Protein AF-0000000080637489 (afdb_homodimer)

Organism: Winmispira thermophila (strain ATCC 700085 / DSM 6578 / Z-1203) (NCBI:txid869211)

Sequence (590 aa):
MSARTIDHFTREKEFFIGIDSDGCIFDTMELKHKECFCPEFVYHFSLQSVSRYARQVWEFVNLYSTTRGINRFLAVIKAIDLLSSHPEAKKRSPRLPSLTALRAWVERETKLGMNTLTQELERTHDPELELVYRWSQGVNEAIARMVQGGIPPFPYVKESLALMQEKADTLVVSQTPFEALEREWTEQGISQYVKAIAGQEVGNKARQIAAAVADHYPPSHRLMIGDAPGDLEAARANDALFFPIIPGQEEASWEELHREGLHRFFEGRFEGAYQDRLLERFERSLPSTPPWEATMSARTIDHFTREKEFFIGIDSDGCIFDTMELKHKECFCPEFVYHFSLQSVSRYARQVWEFVNLYSTTRGINRFLAVIKAIDLLSSHPEAKKRSPRLPSLTALRAWVERE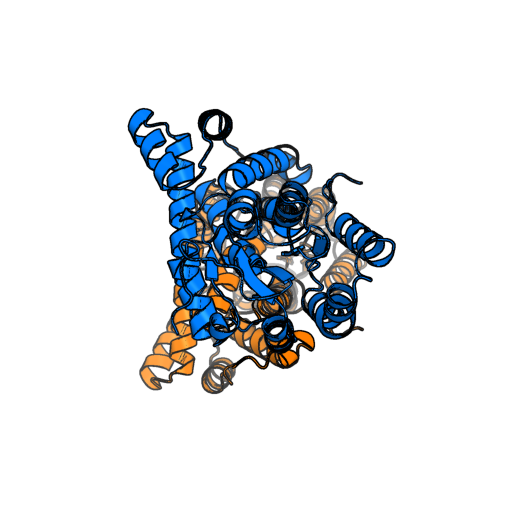TKLGMNTLTQELERTHDPELELVYRWSQGVNEAIARMVQGGIPPFPYVKESLALMQEKADTLVVSQTPFEALEREWTEQGISQYVKAIAGQEVGNKARQIAAAVADHYPPSHRLMIGDAPGDLEAARANDALFFPIIPGQEEASWEELHREGLHRFFEGRFEGAYQDRLLERFERSLPSTPPWEAT

Secondary structure (DSSP, 8-state):
-PPBPGGG----SSEEEEE--BTTTBTTHHHHIIIIIHHHHHHHTT-GGGHHHHHHHHHHHHHSSTTTT--HHHHHHHHHHHHHH-HHHHHT-------HHHHHHHHH-SS-SHHHHHHHHHHH--HHHHHHHHHHHHHHHHHHHHS-S--PBPTTHHHHHHHHHHHEEEEEE-SS-HHHHHHHHHHTT-GGG-SEEE-GGG-SHHHHHHHHHTTTS-GGGEEEEESSHHHHHHHHHTT-EEEE--TT-HHHHHHHIIIIIHHHHHTT-STTHHHHHHHHHHHHHS-SS-TTT--/-PPBPGGG----SSEEEEE--BTTTBTHHHHHIIIIIHHHHHHHTT-GGGHHHHHHHHHHHHHSSTTTT--HHHHHHHHHHHHHH-HHHHHT-------HHHHHHHHH-SS-SHHHHHHHHHHH--HHHHHHHHHHHHHHHHHHHHS-S--PBPTTHHHHHHHHHTTEEEEEE-SS-HHHHHHHHHHTT-GGG-SEEE-GGG-SHHHHHHHHHTTTS-GGGEEEEESSHHHHHHHHHTT-EEEE--TT-HHHHHHHIIIIIHHHHHTT-STTHHHHHHHHHHHHHS-SS-TTT--

Structure (mmCIF, N/CA/C/O backbone):
data_AF-0000000080637489-model_v1
#
loop_
_entity.id
_entity.type
_entity.pdbx_description
1 polymer 'Haloacid dehalogenase domain protein hydrolase'
#
loop_
_atom_site.group_PDB
_atom_site.id
_atom_site.type_symbol
_atom_site.label_atom_id
_atom_site.label_alt_id
_atom_site.label_comp_id
_atom_site.label_asym_id
_atom_site.label_entity_id
_atom_site.label_seq_id
_atom_site.pdbx_PDB_ins_code
_atom_site.Cartn_x
_atom_site.Cartn_y
_atom_site.Cartn_z
_atom_site.occupancy
_atom_site.B_iso_or_equiv
_atom_site.auth_seq_id
_atom_site.auth_comp_id
_atom_site.auth_asym_id
_atom_site.auth_atom_id
_atom_site.pdbx_PDB_model_num
ATOM 1 N N . MET A 1 1 ? -19.109 31.031 6.816 1 39.38 1 MET A N 1
ATOM 2 C CA . MET A 1 1 ? -18.141 32.062 6.445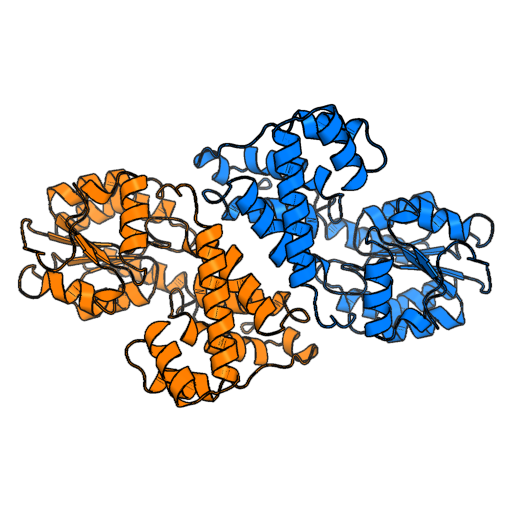 1 39.38 1 MET A CA 1
ATOM 3 C C . MET A 1 1 ? -16.875 31.422 5.875 1 39.38 1 MET A C 1
ATOM 5 O O . MET A 1 1 ? -16.391 30.406 6.391 1 39.38 1 MET A O 1
ATOM 9 N N . SER A 1 2 ? -16.594 31.641 4.605 1 47.5 2 SER A N 1
ATOM 10 C CA . SER A 1 2 ? -15.422 31.172 3.875 1 47.5 2 SER A CA 1
ATOM 11 C C . SER A 1 2 ? -14.141 31.438 4.66 1 47.5 2 SER A C 1
ATOM 13 O O . SER A 1 2 ? -14 32.5 5.293 1 47.5 2 SER A O 1
ATOM 15 N N . ALA A 1 3 ? -13.383 30.344 5.012 1 53.66 3 ALA A N 1
ATOM 16 C CA . ALA A 1 3 ? -12.109 30.562 5.691 1 53.66 3 ALA A CA 1
ATOM 17 C C . ALA A 1 3 ? -11.297 31.656 4.988 1 53.66 3 ALA A C 1
ATOM 19 O O . ALA A 1 3 ? -11.266 31.703 3.756 1 53.66 3 ALA A O 1
ATOM 20 N N . ARG A 1 4 ? -10.859 32.656 5.73 1 68.75 4 ARG A N 1
ATOM 21 C CA . ARG A 1 4 ? -10.148 33.844 5.258 1 68.75 4 ARG A CA 1
ATOM 22 C C . ARG A 1 4 ? -8.688 33.5 4.973 1 68.75 4 ARG A C 1
ATOM 24 O O . ARG A 1 4 ? -8.117 32.594 5.57 1 68.75 4 ARG A O 1
ATOM 31 N N . THR A 1 5 ? -8.164 34.031 3.859 1 75.31 5 THR A N 1
ATOM 32 C CA . THR A 1 5 ? -6.73 34 3.594 1 75.31 5 THR A CA 1
ATOM 33 C C . THR A 1 5 ? -5.973 34.75 4.688 1 75.31 5 THR A C 1
ATOM 35 O O . THR A 1 5 ? -6.578 35.438 5.504 1 75.31 5 THR A O 1
ATOM 38 N N . ILE A 1 6 ? -4.699 34.562 4.863 1 79.19 6 ILE A N 1
ATOM 39 C CA . ILE A 1 6 ? -3.863 35.031 5.965 1 79.19 6 ILE A CA 1
ATOM 40 C C . ILE A 1 6 ? -3.67 36.531 5.859 1 79.19 6 ILE A C 1
ATOM 42 O O . ILE A 1 6 ? -3.262 37.188 6.828 1 79.19 6 ILE A O 1
ATOM 46 N N . ASP A 1 7 ? -3.914 37.188 4.766 1 75.38 7 ASP A N 1
ATOM 47 C CA . ASP A 1 7 ? -3.613 38.594 4.523 1 75.38 7 ASP A CA 1
ATOM 48 C C . ASP A 1 7 ? -4.246 39.5 5.59 1 75.38 7 ASP A C 1
ATOM 50 O O . ASP A 1 7 ? -3.711 40.562 5.922 1 75.38 7 ASP A O 1
ATOM 54 N N . HIS A 1 8 ? -5.199 39.094 6.172 1 74 8 HIS A N 1
ATOM 55 C CA . HIS A 1 8 ? -5.875 39.938 7.152 1 74 8 HIS A CA 1
ATOM 56 C C . HIS A 1 8 ? -5.879 39.25 8.531 1 74 8 HIS A C 1
ATOM 58 O O . HIS A 1 8 ? -6.816 39.469 9.312 1 74 8 HIS A O 1
ATOM 64 N N . PHE A 1 9 ? -4.809 38.625 8.781 1 87.62 9 PHE A N 1
ATOM 65 C CA . PHE A 1 9 ? -4.773 37.969 10.086 1 87.62 9 PHE A CA 1
ATOM 66 C C . PHE A 1 9 ? -4.457 39 11.188 1 87.62 9 PHE A C 1
ATOM 68 O O . PHE A 1 9 ? -3.367 39.562 11.211 1 87.62 9 PHE A O 1
ATOM 75 N N . THR A 1 10 ? -5.383 39.312 11.984 1 87.56 10 THR A N 1
ATOM 76 C CA . THR A 1 10 ? -5.234 40.25 13.094 1 87.56 10 THR A CA 1
ATOM 77 C C . THR A 1 10 ? -5.523 39.562 14.422 1 87.56 10 THR A C 1
ATOM 79 O O . THR A 1 10 ? -6.441 38.75 14.523 1 87.56 10 THR A O 1
ATOM 82 N N . ARG A 1 11 ? -4.75 40 15.359 1 92.62 11 ARG A N 1
ATOM 83 C CA . ARG A 1 11 ? -4.949 39.406 16.688 1 92.62 11 ARG A CA 1
ATOM 84 C C . ARG A 1 11 ? -6.297 39.812 17.266 1 92.62 11 ARG A C 1
ATOM 86 O O . ARG A 1 11 ? -6.613 41 17.328 1 92.62 11 ARG A O 1
ATOM 93 N N . GLU A 1 12 ? -7.086 38.875 17.672 1 93.12 12 GLU A N 1
ATOM 94 C CA . GLU A 1 12 ? -8.375 39.125 18.312 1 93.12 12 GLU A CA 1
ATOM 95 C C . GLU A 1 12 ? -8.477 38.375 19.656 1 93.12 12 GLU A C 1
ATOM 97 O O . GLU A 1 12 ? -9.344 38.719 20.469 1 93.12 12 GLU A O 1
ATOM 102 N N . LYS A 1 13 ? -7.562 37.5 19.891 1 95.62 13 LYS A N 1
ATOM 103 C CA . LYS A 1 13 ? -7.59 36.688 21.094 1 95.62 13 LYS A CA 1
ATOM 104 C C . LYS A 1 13 ? -6.215 36.656 21.766 1 95.62 13 LYS A C 1
ATOM 106 O O . LYS A 1 13 ? -5.23 37.125 21.188 1 95.62 13 LYS A O 1
ATOM 111 N N . GLU A 1 14 ? -6.242 36.094 22.875 1 96.06 14 GLU A N 1
ATOM 112 C CA . GLU A 1 14 ? -5.043 36.125 23.703 1 96.06 14 GLU A CA 1
ATOM 113 C C . GLU A 1 14 ? -3.998 35.156 23.188 1 96.06 14 GLU A C 1
ATOM 115 O O . GLU A 1 14 ? -2.795 35.375 23.344 1 96.06 14 GLU A O 1
ATOM 120 N N . PHE A 1 15 ? -4.426 34.125 22.625 1 97.75 15 PHE A N 1
ATOM 121 C CA . PHE A 1 15 ? -3.525 33.031 22.25 1 97.75 15 PHE A CA 1
ATOM 122 C C . PHE A 1 15 ? -3.545 32.812 20.734 1 97.75 15 PHE A C 1
ATOM 124 O O . PHE A 1 15 ? -4.477 33.25 20.047 1 97.75 15 PHE A O 1
ATOM 131 N N . PHE A 1 16 ? -2.465 32.188 20.219 1 98.06 16 PHE A N 1
ATOM 132 C CA . PHE A 1 16 ? -2.336 31.766 18.844 1 98.06 16 PHE A CA 1
ATOM 133 C C . PHE A 1 16 ? -2.139 30.266 18.766 1 98.06 16 PHE A C 1
ATOM 135 O O . PHE A 1 16 ? -1.346 29.688 19.516 1 98.06 16 PHE A O 1
ATOM 142 N N . ILE A 1 17 ? -2.871 29.656 17.891 1 98.5 17 ILE A N 1
ATOM 143 C CA . ILE A 1 17 ? -2.654 28.234 17.641 1 98.5 17 ILE A CA 1
ATOM 144 C C . ILE A 1 17 ? -2.572 27.984 16.141 1 98.5 17 ILE A C 1
ATOM 146 O O . ILE A 1 17 ? -3.514 28.281 15.398 1 98.5 17 ILE A O 1
ATOM 150 N N . GLY A 1 18 ? -1.412 27.547 15.648 1 98.12 18 GLY A N 1
ATOM 151 C CA . GLY A 1 18 ? -1.283 26.969 14.312 1 98.12 18 GLY A CA 1
ATOM 152 C C . GLY A 1 18 ? -1.592 25.484 14.266 1 98.12 18 GLY A C 1
ATOM 153 O O . GLY A 1 18 ? -1.217 24.734 15.172 1 98.12 18 GLY A O 1
ATOM 154 N N . ILE A 1 19 ? -2.246 25.016 13.219 1 98.44 19 ILE A N 1
ATOM 155 C CA . ILE A 1 19 ? -2.635 23.609 13.125 1 98.44 19 ILE A CA 1
ATOM 156 C C . ILE A 1 19 ? -2.354 23.078 11.727 1 98.44 19 ILE A C 1
ATOM 158 O O . ILE A 1 19 ? -2.816 23.656 10.734 1 98.44 19 ILE A O 1
ATOM 162 N N . ASP A 1 20 ? -1.589 22.031 11.641 1 97.88 20 ASP A N 1
ATOM 163 C CA . ASP A 1 20 ? -1.41 21.312 10.383 1 97.88 20 ASP A CA 1
ATOM 164 C C . ASP A 1 20 ? -2.693 20.594 9.969 1 97.88 20 ASP A C 1
ATOM 166 O O . ASP A 1 20 ? -3.611 20.438 10.773 1 97.88 20 ASP A O 1
ATOM 170 N N . SER A 1 21 ? -2.789 20.25 8.664 1 95.38 21 SER A N 1
ATOM 171 C CA . SER A 1 21 ? -4.02 19.641 8.164 1 95.38 21 SER A CA 1
ATOM 172 C C . SER A 1 21 ? -3.824 18.156 7.875 1 95.38 21 SER A C 1
ATOM 174 O O . SER A 1 21 ? -4.156 17.312 8.703 1 95.38 21 SER A O 1
ATOM 176 N N . ASP A 1 22 ? -3 17.719 6.918 1 92.88 22 ASP A N 1
ATOM 177 C CA . ASP A 1 22 ? -2.799 16.344 6.469 1 92.88 22 ASP A CA 1
ATOM 178 C C . ASP A 1 22 ? -2.074 15.523 7.527 1 92.88 22 ASP A C 1
ATOM 180 O O . ASP A 1 22 ? -0.962 15.859 7.934 1 92.88 22 ASP A O 1
ATOM 184 N N . GLY A 1 23 ? -2.729 14.492 7.969 1 94.5 23 GLY A N 1
ATOM 185 C CA . GLY A 1 23 ? -2.125 13.633 8.977 1 94.5 23 GLY A CA 1
ATOM 186 C C . GLY A 1 23 ? -2.355 14.117 10.391 1 94.5 23 GLY A C 1
ATOM 187 O O . GLY A 1 23 ? -2.139 13.375 11.352 1 94.5 23 GLY A O 1
ATOM 188 N N . CYS A 1 24 ? -2.832 15.32 10.43 1 96.94 24 CYS A N 1
ATOM 189 C CA . CYS A 1 24 ? -3.068 15.961 11.719 1 96.94 24 CYS A CA 1
ATOM 190 C C . CYS A 1 24 ? -4.559 16.078 12.008 1 96.94 24 CYS A C 1
ATOM 192 O O . CYS A 1 24 ? -5.047 15.531 13 1 96.94 24 CYS A O 1
ATOM 194 N N . ILE A 1 25 ? -5.281 16.703 11.117 1 95.88 25 ILE A N 1
ATOM 195 C CA . ILE A 1 25 ? -6.73 16.844 11.242 1 95.88 25 ILE A CA 1
ATOM 196 C C . ILE A 1 25 ? -7.43 15.68 10.555 1 95.88 25 ILE A C 1
ATOM 198 O O . ILE A 1 25 ? -8.398 15.125 11.086 1 95.88 25 ILE A O 1
ATOM 202 N N . PHE A 1 26 ? -6.895 15.383 9.367 1 92.62 26 PHE A N 1
ATOM 203 C CA . PHE A 1 26 ? -7.477 14.344 8.523 1 92.62 26 PHE A CA 1
ATOM 204 C C . PHE A 1 26 ? -6.5 13.195 8.328 1 92.62 26 PHE A C 1
ATOM 206 O O . PHE A 1 26 ? -5.293 13.414 8.203 1 92.62 26 PHE A O 1
ATOM 213 N N . ASP A 1 27 ? -7.031 11.984 8.289 1 88.38 27 ASP A N 1
ATOM 214 C CA . ASP A 1 27 ? -6.188 10.836 7.988 1 88.38 27 ASP A CA 1
ATOM 215 C C . ASP A 1 27 ? -5.883 10.742 6.496 1 88.38 27 ASP A C 1
ATOM 217 O O . ASP A 1 27 ? -6.152 9.727 5.859 1 88.38 27 ASP A O 1
ATOM 221 N N . THR A 1 28 ? -5.195 11.734 5.945 1 91.94 28 THR A N 1
ATOM 222 C CA . THR A 1 28 ? -4.996 11.812 4.504 1 91.94 28 THR A CA 1
ATOM 223 C C . THR A 1 28 ? -3.545 11.508 4.145 1 91.94 28 THR A C 1
ATOM 225 O O . THR A 1 28 ? -3.238 11.195 2.99 1 91.94 28 THR A O 1
ATOM 228 N N . MET A 1 29 ? -2.654 11.578 5.16 1 93.12 29 MET A N 1
ATOM 229 C CA . MET A 1 29 ? -1.243 11.344 4.871 1 93.12 29 MET A CA 1
ATOM 230 C C . MET A 1 29 ? -1.018 9.914 4.398 1 93.12 29 MET A C 1
ATOM 232 O O . MET A 1 29 ? -0.42 9.688 3.342 1 93.12 29 MET A O 1
ATOM 236 N N . GLU A 1 30 ? -1.545 8.984 5.098 1 93.38 30 GLU A N 1
ATOM 237 C CA . GLU A 1 30 ? -1.369 7.586 4.707 1 93.38 30 GLU A CA 1
ATOM 238 C C . GLU A 1 30 ? -2.129 7.27 3.422 1 93.38 30 GLU A C 1
ATOM 240 O O . GLU A 1 30 ? -1.619 6.562 2.549 1 93.38 30 GLU A O 1
ATOM 245 N N . LEU A 1 31 ? -3.328 7.832 3.334 1 94.94 31 LEU A N 1
ATOM 246 C CA . LEU A 1 31 ? -4.117 7.625 2.125 1 94.94 31 LEU A CA 1
ATOM 247 C C . LEU A 1 31 ? -3.352 8.086 0.89 1 94.94 31 LEU A C 1
ATOM 249 O O . LEU A 1 31 ? -3.223 7.336 -0.082 1 94.94 31 LEU A O 1
ATOM 253 N N . LYS A 1 32 ? -2.848 9.266 0.938 1 95.25 32 LYS A N 1
ATOM 254 C CA . LYS A 1 32 ? -2.162 9.852 -0.21 1 95.25 32 LYS A CA 1
ATOM 255 C C . LYS A 1 32 ? -0.894 9.07 -0.547 1 95.25 32 LYS A C 1
ATOM 257 O O . LYS A 1 32 ? -0.648 8.742 -1.711 1 95.25 32 LYS A O 1
ATOM 262 N N . HIS A 1 33 ? -0.127 8.734 0.456 1 97.62 33 HIS A N 1
ATOM 263 C CA . HIS A 1 33 ? 1.173 8.133 0.185 1 97.62 33 HIS A CA 1
ATOM 264 C C . HIS A 1 33 ? 1.032 6.652 -0.162 1 97.62 33 HIS A C 1
ATOM 266 O O . HIS A 1 33 ? 1.735 6.148 -1.04 1 97.62 33 HIS A O 1
ATOM 272 N N . LYS A 1 34 ? 0.122 5.957 0.461 1 97.81 34 LYS A N 1
ATOM 273 C CA . LYS A 1 34 ? 0.006 4.52 0.232 1 97.81 34 LYS A CA 1
ATOM 274 C C . LYS A 1 34 ? -0.778 4.23 -1.044 1 97.81 34 LYS A C 1
ATOM 276 O O . LYS A 1 34 ? -0.467 3.279 -1.767 1 97.81 34 LYS A O 1
ATOM 281 N N . GLU A 1 35 ? -1.774 5.09 -1.317 1 97.81 35 GLU A N 1
ATOM 282 C CA . GLU A 1 35 ? -2.668 4.746 -2.42 1 97.81 35 GLU A CA 1
ATOM 283 C C . GLU A 1 35 ? -2.34 5.562 -3.668 1 97.81 35 GLU A C 1
ATOM 285 O O . GLU A 1 35 ? -2.809 5.242 -4.766 1 97.81 35 GLU A O 1
ATOM 290 N N . CYS A 1 36 ? -1.539 6.629 -3.52 1 97.56 36 CYS A N 1
ATOM 291 C CA . CYS A 1 36 ? -1.312 7.484 -4.68 1 97.56 36 CYS A CA 1
ATOM 292 C C . CYS A 1 36 ? 0.179 7.656 -4.949 1 97.56 36 CYS A C 1
ATOM 294 O O . CYS A 1 36 ? 0.677 7.234 -5.992 1 97.56 36 CYS A O 1
ATOM 296 N N . PHE A 1 37 ? 0.938 8.125 -3.977 1 98.31 37 PHE A N 1
ATOM 297 C CA . PHE A 1 37 ? 2.348 8.43 -4.184 1 98.31 37 PHE A CA 1
ATOM 298 C C . PHE A 1 37 ? 3.139 7.168 -4.5 1 98.31 37 PHE A C 1
ATOM 300 O O . PHE A 1 37 ? 3.891 7.129 -5.477 1 98.31 37 PHE A O 1
ATOM 307 N N . CYS A 1 38 ? 2.936 6.16 -3.734 1 98.38 38 CYS A N 1
ATOM 308 C CA . CYS A 1 38 ? 3.77 4.969 -3.842 1 98.38 38 CYS A CA 1
ATOM 309 C C . CYS A 1 38 ? 3.5 4.23 -5.145 1 98.38 38 CYS A C 1
ATOM 311 O O . CYS A 1 38 ? 4.43 3.902 -5.883 1 98.38 38 CYS A O 1
ATOM 313 N N . PRO A 1 39 ? 2.193 4 -5.496 1 98.44 39 PRO A N 1
ATOM 314 C CA . PRO A 1 39 ? 1.962 3.363 -6.793 1 98.44 39 PRO A CA 1
ATOM 315 C C . PRO A 1 39 ? 2.566 4.152 -7.953 1 98.44 39 PRO A C 1
ATOM 317 O O . PRO A 1 39 ? 3.143 3.564 -8.875 1 98.44 39 PRO A O 1
ATOM 320 N N . GLU A 1 40 ? 2.465 5.449 -7.918 1 98.56 40 GLU A N 1
ATOM 321 C CA . GLU A 1 40 ? 3.031 6.27 -8.984 1 98.56 40 GLU A CA 1
ATOM 322 C C . GLU A 1 40 ? 4.559 6.211 -8.977 1 98.56 40 GLU A C 1
ATOM 324 O O . GLU A 1 40 ? 5.191 6.273 -10.031 1 98.56 40 GLU A O 1
ATOM 329 N N . PHE A 1 41 ? 5.184 6.129 -7.77 1 98.62 41 PHE A N 1
ATOM 330 C CA . PHE A 1 41 ? 6.629 5.977 -7.633 1 98.62 41 PHE A CA 1
ATOM 331 C C . PHE A 1 41 ? 7.098 4.68 -8.281 1 98.62 41 PHE A C 1
ATOM 333 O O . PHE A 1 41 ? 8.023 4.684 -9.094 1 98.62 41 PHE A O 1
ATOM 340 N N . VAL A 1 42 ? 6.391 3.6 -8.023 1 97.25 42 VAL A N 1
ATOM 341 C CA . VAL A 1 42 ? 6.73 2.291 -8.57 1 97.25 42 VAL A CA 1
ATOM 342 C C . VAL A 1 42 ? 6.574 2.311 -10.086 1 97.25 42 VAL A C 1
ATOM 344 O O . VAL A 1 42 ? 7.461 1.854 -10.812 1 97.25 42 VAL A O 1
ATOM 347 N N . TYR A 1 43 ? 5.512 2.889 -10.57 1 96.88 43 TYR A N 1
ATOM 348 C CA . TYR A 1 43 ? 5.207 2.887 -12 1 96.88 43 TYR A CA 1
ATOM 349 C C . TYR A 1 43 ? 6.207 3.74 -12.773 1 96.88 43 TYR A C 1
ATOM 351 O O . TYR A 1 43 ? 6.891 3.246 -13.672 1 96.88 43 TYR A O 1
ATOM 359 N N . HIS A 1 44 ? 6.363 4.961 -12.391 1 97.19 44 HIS A N 1
ATOM 360 C CA . HIS A 1 44 ? 7.105 5.914 -13.203 1 97.19 44 HIS A CA 1
ATOM 361 C C . HIS A 1 44 ? 8.602 5.645 -13.141 1 97.19 44 HIS A C 1
ATOM 363 O O . HIS A 1 44 ? 9.328 5.887 -14.117 1 97.19 44 HIS A O 1
ATOM 369 N N . PHE A 1 45 ? 9.109 5.129 -12.047 1 96.81 45 PHE A N 1
ATOM 370 C CA . PHE A 1 45 ? 10.547 4.887 -11.914 1 96.81 45 PHE A CA 1
ATOM 371 C C . PHE A 1 45 ? 10.883 3.439 -12.25 1 96.81 45 PHE A C 1
ATOM 373 O O . PHE A 1 45 ? 12 2.984 -11.992 1 96.81 45 PHE A O 1
ATOM 380 N N . SER A 1 46 ? 9.875 2.701 -12.781 1 93.81 46 SER A N 1
ATOM 381 C CA . SER A 1 46 ? 10.039 1.33 -13.25 1 93.81 46 SER A CA 1
ATOM 382 C C . SER A 1 46 ? 10.609 0.435 -12.156 1 93.81 46 SER A C 1
ATOM 384 O O . SER A 1 46 ? 11.609 -0.26 -12.375 1 93.81 46 SER A O 1
ATOM 386 N N . LEU A 1 47 ? 9.938 0.466 -11.008 1 95.31 47 LEU A N 1
ATOM 387 C CA . LEU A 1 47 ? 10.461 -0.247 -9.844 1 95.31 47 LEU A CA 1
ATOM 388 C C . LEU A 1 47 ? 9.664 -1.522 -9.586 1 95.31 47 LEU A C 1
ATOM 390 O O . LEU A 1 47 ? 9.641 -2.031 -8.469 1 95.31 47 LEU A O 1
ATOM 394 N N . GLN A 1 48 ? 9.008 -2.078 -10.562 1 92.75 48 GLN A N 1
ATOM 395 C CA . GLN A 1 48 ? 8.102 -3.213 -10.406 1 92.75 48 GLN A CA 1
ATOM 396 C C . GLN A 1 48 ? 8.836 -4.43 -9.852 1 92.75 48 GLN A C 1
ATOM 398 O O . GLN A 1 48 ? 8.312 -5.137 -8.992 1 92.75 48 GLN A O 1
ATOM 403 N N . SER A 1 49 ? 10.055 -4.617 -10.227 1 89.44 49 SER A N 1
ATOM 404 C CA . SER A 1 49 ? 10.812 -5.801 -9.836 1 89.44 49 SER A CA 1
ATOM 405 C C . SER A 1 49 ? 11.242 -5.727 -8.375 1 89.44 49 SER A C 1
ATOM 407 O O . SER A 1 49 ? 11.633 -6.738 -7.785 1 89.44 49 SER A O 1
ATOM 409 N N . VAL A 1 50 ? 11.141 -4.504 -7.812 1 93.25 50 VAL A N 1
ATOM 410 C CA . VAL A 1 50 ? 11.516 -4.328 -6.414 1 93.25 50 VAL A CA 1
ATOM 411 C C . VAL A 1 50 ? 10.438 -3.547 -5.676 1 93.25 50 VAL A C 1
ATOM 413 O O . VAL A 1 50 ? 10.734 -2.768 -4.766 1 93.25 50 VAL A O 1
ATOM 416 N N . SER A 1 51 ? 9.203 -3.676 -6.133 1 94.69 51 SER A N 1
ATOM 417 C CA . SER A 1 51 ? 8.102 -2.861 -5.641 1 94.69 51 SER A CA 1
ATOM 418 C C . SER A 1 51 ? 7.938 -3.004 -4.129 1 94.69 51 SER A C 1
ATOM 420 O O . SER A 1 51 ? 7.609 -2.035 -3.443 1 94.69 51 SER A O 1
ATOM 422 N N . ARG A 1 52 ? 8.195 -4.191 -3.615 1 93.62 52 ARG A N 1
ATOM 423 C CA . ARG A 1 52 ? 8.094 -4.434 -2.18 1 93.62 52 ARG A CA 1
ATOM 424 C C . ARG A 1 52 ? 9.023 -3.516 -1.398 1 93.62 52 ARG A C 1
ATOM 426 O O . ARG A 1 52 ? 8.609 -2.885 -0.423 1 93.62 52 ARG A O 1
ATOM 433 N N . TYR A 1 53 ? 10.203 -3.426 -1.845 1 95.88 53 TYR A N 1
ATOM 434 C CA . TYR A 1 53 ? 11.211 -2.635 -1.157 1 95.88 53 TYR A CA 1
ATOM 435 C C . TYR A 1 53 ? 11.039 -1.15 -1.455 1 95.88 53 TYR A C 1
ATOM 437 O O . TYR A 1 53 ? 11.305 -0.305 -0.596 1 95.88 53 TYR A O 1
ATOM 445 N N . ALA A 1 54 ? 10.602 -0.872 -2.711 1 97.81 54 ALA A N 1
ATOM 446 C CA . ALA A 1 54 ? 10.289 0.51 -3.064 1 97.81 54 ALA A CA 1
ATOM 447 C C . ALA A 1 54 ? 9.219 1.082 -2.145 1 97.81 54 ALA A C 1
ATOM 449 O O . ALA A 1 54 ? 9.32 2.225 -1.689 1 97.81 54 ALA A O 1
ATOM 450 N N . ARG A 1 55 ? 8.219 0.291 -1.858 1 97.94 55 ARG A N 1
ATOM 451 C CA . ARG A 1 55 ? 7.16 0.721 -0.947 1 97.94 55 ARG A CA 1
ATOM 452 C C . ARG A 1 55 ? 7.695 0.884 0.472 1 97.94 55 ARG A C 1
ATOM 454 O O . ARG A 1 55 ? 7.367 1.856 1.156 1 97.94 55 ARG A O 1
ATOM 461 N N . GLN A 1 56 ? 8.547 -0.025 0.896 1 97.38 56 GLN A N 1
ATOM 462 C CA . GLN A 1 56 ? 9.125 0.058 2.234 1 97.38 56 GLN A CA 1
ATOM 463 C C . GLN A 1 56 ? 9.891 1.364 2.422 1 97.38 56 GLN A C 1
ATOM 465 O O . GLN A 1 56 ? 9.695 2.064 3.418 1 97.38 56 GLN A O 1
ATOM 470 N N . VAL A 1 57 ? 10.719 1.669 1.468 1 98.31 57 VAL A N 1
ATOM 471 C CA . VAL A 1 57 ? 11.547 2.857 1.616 1 98.31 57 VAL A CA 1
ATOM 472 C C . VAL A 1 57 ? 10.688 4.113 1.498 1 98.31 57 VAL A C 1
ATOM 474 O O . VAL A 1 57 ? 10.922 5.102 2.197 1 98.31 57 VAL A O 1
ATOM 477 N N . TRP A 1 58 ? 9.672 4.062 0.569 1 98.69 58 TRP A N 1
ATOM 478 C CA . TRP A 1 58 ? 8.805 5.227 0.409 1 98.69 58 TRP A CA 1
ATOM 479 C C . TRP A 1 58 ? 8.039 5.52 1.698 1 98.69 58 TRP A C 1
ATOM 481 O O . TRP A 1 58 ? 7.977 6.672 2.139 1 98.69 58 TRP A O 1
ATOM 491 N N . GLU A 1 59 ? 7.48 4.477 2.264 1 98.19 59 GLU A N 1
ATOM 492 C CA . GLU A 1 59 ? 6.715 4.66 3.492 1 98.19 59 GLU A CA 1
ATOM 493 C C . GLU A 1 59 ? 7.609 5.109 4.641 1 98.19 59 GLU A C 1
ATOM 495 O O . GLU A 1 59 ? 7.203 5.93 5.469 1 98.19 59 GLU A O 1
ATOM 500 N N . PHE A 1 60 ? 8.797 4.59 4.688 1 98.31 60 PHE A N 1
ATOM 501 C CA . PHE A 1 60 ? 9.727 5.012 5.73 1 98.31 60 PHE A CA 1
ATOM 502 C C . PHE A 1 60 ? 10.039 6.5 5.605 1 98.31 60 PHE A C 1
ATOM 504 O O . PHE A 1 60 ? 9.93 7.246 6.578 1 98.31 60 PHE A O 1
ATOM 511 N N . VAL A 1 61 ? 10.312 6.969 4.418 1 98.31 61 VAL A N 1
ATOM 512 C CA . VAL A 1 61 ? 10.75 8.336 4.172 1 98.31 61 VAL A CA 1
ATOM 513 C C . VAL A 1 61 ? 9.594 9.305 4.422 1 98.31 61 VAL A C 1
ATOM 515 O O . VAL A 1 61 ? 9.773 10.352 5.051 1 98.31 61 VAL A O 1
ATOM 518 N N . ASN A 1 62 ? 8.406 8.914 4.047 1 97.81 62 ASN A N 1
ATOM 519 C CA . ASN A 1 62 ? 7.336 9.906 3.963 1 97.81 62 ASN A CA 1
ATOM 520 C C . ASN A 1 62 ? 6.367 9.789 5.137 1 97.81 62 ASN A C 1
ATOM 522 O O . ASN A 1 62 ? 5.605 10.719 5.414 1 97.81 62 ASN A O 1
ATOM 526 N N . LEU A 1 63 ? 6.398 8.609 5.848 1 97.25 63 LEU A N 1
ATOM 527 C CA . LEU A 1 63 ? 5.348 8.398 6.836 1 97.25 63 LEU A CA 1
ATOM 528 C C . LEU A 1 63 ? 5.945 8.086 8.203 1 97.25 63 LEU A C 1
ATOM 530 O O . LEU A 1 63 ? 5.387 8.461 9.234 1 97.25 63 LEU A O 1
ATOM 534 N N . TYR A 1 64 ? 7.141 7.434 8.258 1 97.19 64 TYR A N 1
ATOM 535 C CA . TYR A 1 64 ? 7.449 6.77 9.516 1 97.19 64 TYR A CA 1
ATOM 536 C C . TYR A 1 64 ? 8.852 7.137 10 1 97.19 64 TYR A C 1
ATOM 538 O O . TYR A 1 64 ? 9.453 6.406 10.789 1 97.19 64 TYR A O 1
ATOM 546 N N . SER A 1 65 ? 9.406 8.18 9.531 1 97.88 65 SER A N 1
ATOM 547 C CA . SER A 1 65 ? 10.734 8.602 9.945 1 97.88 65 SER A CA 1
ATOM 548 C C . SER A 1 65 ? 10.789 10.109 10.188 1 97.88 65 SER A C 1
ATOM 550 O O . SER A 1 65 ? 9.773 10.797 10.07 1 97.88 65 SER A O 1
ATOM 552 N N . THR A 1 66 ? 11.992 10.531 10.484 1 97.12 66 THR A N 1
ATOM 553 C CA . THR A 1 66 ? 12.234 11.938 10.766 1 97.12 66 THR A CA 1
ATOM 554 C C . THR A 1 66 ? 12.023 12.789 9.516 1 97.12 66 THR A C 1
ATOM 556 O O . THR A 1 66 ? 11.938 14.016 9.602 1 97.12 66 THR A O 1
ATOM 559 N N . THR A 1 67 ? 11.828 12.125 8.391 1 97 67 THR A N 1
ATOM 560 C CA . THR A 1 67 ? 11.625 12.875 7.16 1 97 67 THR A CA 1
ATOM 561 C C . THR A 1 67 ? 10.148 12.922 6.793 1 97 67 THR A C 1
ATOM 563 O O . THR A 1 67 ? 9.781 13.375 5.703 1 97 67 THR A O 1
ATOM 566 N N . ARG A 1 68 ? 9.32 12.469 7.664 1 97.06 68 ARG A N 1
ATOM 567 C CA . ARG A 1 68 ? 7.879 12.5 7.434 1 97.06 68 ARG A CA 1
ATOM 568 C C . ARG A 1 68 ? 7.434 13.891 6.984 1 97.06 68 ARG A C 1
ATOM 570 O O . ARG A 1 68 ? 7.809 14.898 7.59 1 97.06 68 ARG A O 1
ATOM 577 N N . GLY A 1 69 ? 6.664 13.945 5.902 1 93.62 69 GLY A N 1
ATOM 578 C CA . GLY A 1 69 ? 6.094 15.203 5.438 1 93.62 69 GLY A CA 1
ATOM 579 C C . GLY A 1 69 ? 7.062 16.031 4.613 1 93.62 69 GLY A C 1
ATOM 580 O O . GLY A 1 69 ? 6.754 17.156 4.234 1 93.62 69 GLY A O 1
ATOM 581 N N . ILE A 1 70 ? 8.188 15.453 4.281 1 93.94 70 ILE A N 1
ATOM 582 C CA . ILE A 1 70 ? 9.195 16.156 3.49 1 93.94 70 ILE A CA 1
ATOM 583 C C . ILE A 1 70 ? 8.641 16.453 2.094 1 93.94 70 ILE A C 1
ATOM 585 O O . ILE A 1 70 ? 7.684 15.805 1.656 1 93.94 70 ILE A O 1
ATOM 589 N N . ASN A 1 71 ? 9.211 17.438 1.5 1 92.06 71 ASN A N 1
ATOM 590 C CA . ASN A 1 71 ? 8.82 17.781 0.135 1 92.06 71 ASN A CA 1
ATOM 591 C C . ASN A 1 71 ? 8.977 16.578 -0.802 1 92.06 71 ASN A C 1
ATOM 593 O O . ASN A 1 71 ? 9.969 15.859 -0.729 1 92.06 71 ASN A O 1
ATOM 597 N N . ARG A 1 72 ? 8.062 16.391 -1.739 1 95.44 72 ARG A N 1
ATOM 598 C CA . ARG A 1 72 ? 7.992 15.18 -2.545 1 95.44 72 ARG A CA 1
ATOM 599 C C . ARG A 1 72 ? 9.25 15.008 -3.393 1 95.44 72 ARG A C 1
ATOM 601 O O . ARG A 1 72 ? 9.68 13.883 -3.652 1 95.44 72 ARG A O 1
ATOM 608 N N . PHE A 1 73 ? 9.875 16.078 -3.875 1 96.69 73 PHE A N 1
ATOM 609 C CA . PHE A 1 73 ? 11.062 15.977 -4.715 1 96.69 73 PHE A CA 1
ATOM 610 C C . PHE A 1 73 ? 12.273 15.531 -3.896 1 96.69 73 PHE A C 1
ATOM 612 O O . PHE A 1 73 ? 13.109 14.758 -4.379 1 96.69 73 PHE A O 1
ATOM 619 N N . LEU A 1 74 ? 12.328 16.031 -2.658 1 96.56 74 LEU A N 1
ATOM 620 C CA . LEU A 1 74 ? 13.359 15.555 -1.739 1 96.56 74 LEU A CA 1
ATOM 621 C C . LEU A 1 74 ? 13.086 14.102 -1.337 1 96.56 74 LEU A C 1
ATOM 623 O O . LEU A 1 74 ? 14.023 13.312 -1.195 1 96.56 74 LEU A O 1
ATOM 627 N N . ALA A 1 75 ? 11.859 13.805 -1.212 1 97.88 75 ALA A N 1
ATOM 628 C CA . ALA A 1 75 ? 11.461 12.453 -0.835 1 97.88 75 ALA A CA 1
ATOM 629 C C . ALA A 1 75 ? 11.891 11.438 -1.892 1 97.88 75 ALA A C 1
ATOM 631 O O . ALA A 1 75 ? 12.359 10.352 -1.559 1 97.88 75 ALA A O 1
ATOM 632 N N . VAL A 1 76 ? 11.742 11.781 -3.164 1 98.44 76 VAL A N 1
ATOM 633 C CA . VAL A 1 76 ? 12.117 10.883 -4.25 1 98.44 76 VAL A CA 1
ATOM 634 C C . VAL A 1 76 ? 13.617 10.602 -4.184 1 98.44 76 VAL A C 1
ATOM 636 O O . VAL A 1 76 ? 14.047 9.453 -4.336 1 98.44 76 VAL A O 1
ATOM 639 N N . ILE A 1 77 ? 14.383 11.625 -3.969 1 98.38 77 ILE A N 1
ATOM 640 C CA . ILE A 1 77 ? 15.836 11.477 -3.887 1 98.38 77 ILE A CA 1
ATOM 641 C C . ILE A 1 77 ? 16.188 10.531 -2.74 1 98.38 77 ILE A C 1
ATOM 643 O O . ILE A 1 77 ? 16.922 9.562 -2.934 1 98.38 77 ILE A O 1
ATOM 647 N N . LYS A 1 78 ? 15.602 10.805 -1.581 1 98.19 78 LYS A N 1
ATOM 648 C CA . LYS A 1 78 ? 15.906 9.992 -0.406 1 98.19 78 LYS A CA 1
ATOM 649 C C . LYS A 1 78 ? 15.453 8.547 -0.6 1 98.19 78 LYS A C 1
ATOM 651 O O . LYS A 1 78 ? 16.156 7.613 -0.196 1 98.19 78 LYS A O 1
ATOM 656 N N . ALA A 1 79 ? 14.297 8.375 -1.195 1 98.56 79 ALA A N 1
ATOM 657 C CA . ALA A 1 79 ? 13.758 7.035 -1.427 1 98.56 79 ALA A CA 1
ATOM 658 C C . ALA A 1 79 ? 14.648 6.246 -2.383 1 98.56 79 ALA A C 1
ATOM 660 O O . ALA A 1 79 ? 14.945 5.074 -2.139 1 98.56 79 ALA A O 1
ATOM 661 N N . ILE A 1 80 ? 15.086 6.895 -3.473 1 98.38 80 ILE A N 1
ATOM 662 C CA . ILE A 1 80 ? 15.953 6.234 -4.449 1 98.38 80 ILE A CA 1
ATOM 663 C C . ILE A 1 80 ? 17.281 5.875 -3.799 1 98.38 80 ILE A C 1
ATOM 665 O O . ILE A 1 80 ? 17.812 4.785 -4.02 1 98.38 80 ILE A O 1
ATOM 669 N N . ASP A 1 81 ? 17.797 6.781 -2.977 1 97.56 81 ASP A N 1
ATOM 670 C CA . ASP A 1 81 ? 19.047 6.504 -2.277 1 97.56 81 ASP A CA 1
ATOM 671 C C . ASP A 1 81 ? 18.906 5.309 -1.343 1 97.56 81 ASP A C 1
ATOM 673 O O . ASP A 1 81 ? 19.75 4.41 -1.338 1 97.56 81 ASP A O 1
ATOM 677 N N . LEU A 1 82 ? 17.891 5.289 -0.568 1 97.44 82 LEU A N 1
ATOM 678 C CA . LEU A 1 82 ? 17.656 4.199 0.375 1 97.44 82 LEU A CA 1
ATOM 679 C C . LEU A 1 82 ? 17.422 2.887 -0.359 1 97.44 82 LEU A C 1
ATOM 681 O O . LEU A 1 82 ? 17.859 1.827 0.094 1 97.44 82 LEU A O 1
ATOM 685 N N . LEU A 1 83 ? 16.688 2.967 -1.475 1 97.62 83 LEU A N 1
ATOM 686 C CA . LEU A 1 83 ? 16.422 1.767 -2.262 1 97.62 83 LEU A CA 1
ATOM 687 C C . LEU A 1 83 ? 17.719 1.188 -2.822 1 97.62 83 LEU A C 1
ATOM 689 O O . LEU A 1 83 ? 17.906 -0.031 -2.84 1 97.62 83 LEU A O 1
ATOM 693 N N . SER A 1 84 ? 18.625 2.053 -3.246 1 96.44 84 SER A N 1
ATOM 694 C CA . SER A 1 84 ? 19.891 1.627 -3.816 1 96.44 84 SER A CA 1
ATOM 695 C C . SER A 1 84 ? 20.734 0.888 -2.785 1 96.44 84 SER A C 1
ATOM 697 O O . SER A 1 84 ? 21.547 0.024 -3.139 1 96.44 84 SER A O 1
ATOM 699 N N . SER A 1 85 ? 20.547 1.207 -1.528 1 94.81 85 SER A N 1
ATOM 700 C CA . SER A 1 85 ? 21.359 0.591 -0.48 1 94.81 85 SER A CA 1
ATOM 701 C C . SER A 1 85 ? 20.578 -0.492 0.256 1 94.81 85 SER A C 1
ATOM 703 O O . SER A 1 85 ? 21.094 -1.122 1.179 1 94.81 85 SER A O 1
ATOM 705 N N . HIS A 1 86 ? 19.375 -0.685 -0.064 1 95.88 86 HIS A N 1
ATOM 706 C CA . HIS A 1 86 ? 18.547 -1.706 0.573 1 95.88 86 HIS A CA 1
ATOM 707 C C . HIS A 1 86 ? 19.094 -3.104 0.3 1 95.88 86 HIS A C 1
ATOM 709 O O . HIS A 1 86 ? 19.281 -3.486 -0.857 1 95.88 86 HIS A O 1
ATOM 715 N N . PRO A 1 87 ? 19.281 -3.893 1.299 1 92.44 87 PRO A N 1
ATOM 716 C CA . PRO A 1 87 ? 19.984 -5.16 1.115 1 92.44 87 PRO A CA 1
ATOM 717 C C . PRO A 1 87 ? 19.266 -6.113 0.166 1 92.44 87 PRO A C 1
ATOM 719 O O . PRO A 1 87 ? 19.891 -6.73 -0.694 1 92.44 87 PRO A O 1
ATOM 722 N N . GLU A 1 88 ? 17.969 -6.234 0.246 1 89.06 88 GLU A N 1
ATOM 723 C CA . GLU A 1 88 ? 17.219 -7.168 -0.585 1 89.06 88 GLU A CA 1
ATOM 724 C C . GLU A 1 88 ? 17 -6.605 -1.988 1 89.06 88 GLU A C 1
ATOM 726 O O . GLU A 1 88 ? 17.031 -7.352 -2.971 1 89.06 88 GLU A O 1
ATOM 731 N N . ALA A 1 89 ? 16.812 -5.293 -2.068 1 92.25 89 ALA A N 1
ATOM 732 C CA . ALA A 1 89 ? 16.625 -4.676 -3.379 1 92.25 89 ALA A CA 1
ATOM 733 C C . ALA A 1 89 ? 17.906 -4.773 -4.215 1 92.25 89 ALA A C 1
ATOM 735 O O . ALA A 1 89 ? 17.844 -5.012 -5.426 1 92.25 89 ALA A O 1
ATOM 736 N N . LYS A 1 90 ? 18.984 -4.648 -3.559 1 90 90 LYS A N 1
ATOM 737 C CA . LYS A 1 90 ? 20.281 -4.691 -4.242 1 90 90 LYS A CA 1
ATOM 738 C C . LYS A 1 90 ? 20.484 -6.031 -4.945 1 90 90 LYS A C 1
ATOM 740 O O . LYS A 1 90 ? 21.094 -6.094 -6.016 1 90 90 LYS A O 1
ATOM 745 N N . LYS A 1 91 ? 19.969 -7.039 -4.359 1 84.31 91 LYS A N 1
ATOM 746 C CA . LYS A 1 91 ? 20.125 -8.383 -4.914 1 84.31 91 LYS A CA 1
ATOM 747 C C . LYS A 1 91 ? 19.422 -8.5 -6.262 1 84.31 91 LYS A C 1
ATOM 749 O O . LYS A 1 91 ? 19.797 -9.336 -7.09 1 84.31 91 LYS A O 1
ATOM 754 N N . ARG A 1 92 ? 18.469 -7.645 -6.488 1 85.75 92 ARG A N 1
ATOM 755 C CA . ARG A 1 92 ? 17.703 -7.707 -7.723 1 85.75 92 ARG A CA 1
ATOM 756 C C . ARG A 1 92 ? 18.25 -6.746 -8.766 1 85.75 92 ARG A C 1
ATOM 758 O O . ARG A 1 92 ? 17.781 -6.723 -9.906 1 85.75 92 ARG A O 1
ATOM 765 N N . SER A 1 93 ? 19.203 -5.949 -8.406 1 84.94 93 SER A N 1
ATOM 766 C CA . SER A 1 93 ? 19.938 -5.043 -9.289 1 84.94 93 SER A CA 1
ATOM 767 C C . SER A 1 93 ? 18.984 -4.18 -10.109 1 84.94 93 SER A C 1
ATOM 769 O O . SER A 1 93 ? 19.094 -4.121 -11.336 1 84.94 93 SER A O 1
ATOM 771 N N . PRO A 1 94 ? 18.125 -3.477 -9.438 1 88.69 94 PRO A N 1
ATOM 772 C CA . PRO A 1 94 ? 17.25 -2.588 -10.195 1 88.69 94 PRO A CA 1
ATOM 773 C C . PRO A 1 94 ? 18 -1.45 -10.883 1 88.69 94 PRO A C 1
ATOM 775 O O . PRO A 1 94 ? 19.047 -1.024 -10.398 1 88.69 94 PRO A O 1
ATOM 778 N N . ARG A 1 95 ? 17.484 -1.041 -12.023 1 91.12 95 ARG A N 1
ATOM 779 C CA . ARG A 1 95 ? 18.031 0.156 -12.664 1 91.12 95 ARG A CA 1
ATOM 780 C C . ARG A 1 95 ? 17.438 1.419 -12.039 1 91.12 95 ARG A C 1
ATOM 782 O O . ARG A 1 95 ? 16.266 1.743 -12.258 1 91.12 95 ARG A O 1
ATOM 789 N N . LEU A 1 96 ? 18.203 2.125 -11.297 1 95.94 96 LEU A N 1
ATOM 790 C CA . LEU A 1 96 ? 17.75 3.334 -10.617 1 95.94 96 LEU A CA 1
ATOM 791 C C . LEU A 1 96 ? 18.375 4.574 -11.242 1 95.94 96 LEU A C 1
ATOM 793 O O . LEU A 1 96 ? 19.547 4.562 -11.617 1 95.94 96 LEU A O 1
ATOM 797 N N . PRO A 1 97 ? 17.656 5.629 -11.359 1 96.12 97 PRO A N 1
ATOM 798 C CA . PRO A 1 97 ? 18.234 6.867 -11.883 1 96.12 97 PRO A CA 1
ATOM 799 C C . PRO A 1 97 ? 19.156 7.547 -10.875 1 96.12 97 PRO A C 1
ATOM 801 O O . PRO A 1 97 ? 18.969 7.418 -9.664 1 96.12 97 PRO A O 1
ATOM 804 N N . SER A 1 98 ? 20.094 8.242 -11.367 1 95.44 98 SER A N 1
ATOM 805 C CA . SER A 1 98 ? 21 9.008 -10.516 1 95.44 98 SER A CA 1
ATOM 806 C C . SER A 1 98 ? 20.344 10.273 -9.992 1 95.44 98 SER A C 1
ATOM 808 O O . SER A 1 98 ? 20.719 10.797 -8.945 1 95.44 98 SER A O 1
ATOM 810 N N . LEU A 1 99 ? 19.406 10.758 -10.656 1 97.25 99 LEU A N 1
ATOM 811 C CA . LEU A 1 99 ? 18.656 11.961 -10.336 1 97.25 99 LEU A CA 1
ATOM 812 C C . LEU A 1 99 ? 19.594 13.156 -10.18 1 97.25 99 LEU A C 1
ATOM 814 O O . LEU A 1 99 ? 19.391 14.008 -9.312 1 97.25 99 LEU A O 1
ATOM 818 N N . THR A 1 100 ? 20.625 13.195 -10.992 1 97.75 100 THR A N 1
ATOM 819 C CA . THR A 1 100 ? 21.625 14.242 -10.914 1 97.75 100 THR A CA 1
ATOM 820 C C . THR A 1 100 ? 21 15.617 -11.125 1 97.75 100 THR A C 1
ATOM 822 O O . THR A 1 100 ? 21.25 16.547 -10.359 1 97.75 100 THR A O 1
ATOM 825 N N . ALA A 1 101 ? 20.188 15.758 -12.109 1 97.44 101 ALA A N 1
ATOM 826 C CA . ALA A 1 101 ? 19.547 17.031 -12.414 1 97.44 101 ALA A CA 1
ATOM 827 C C . ALA A 1 101 ? 18.578 17.438 -11.312 1 97.44 101 ALA A C 1
ATOM 829 O O . ALA A 1 101 ? 18.469 18.625 -10.977 1 97.44 101 ALA A O 1
ATOM 830 N N . LEU A 1 102 ? 17.828 16.469 -10.797 1 97.88 102 LEU A N 1
ATOM 831 C CA . LEU A 1 102 ? 16.906 16.766 -9.703 1 97.88 102 LEU A CA 1
ATOM 832 C C . LEU A 1 102 ? 17.672 17.25 -8.469 1 97.88 102 LEU A C 1
ATOM 834 O O . LEU A 1 102 ? 17.266 18.219 -7.824 1 97.88 102 LEU A O 1
ATOM 838 N N . ARG A 1 103 ? 18.781 16.609 -8.18 1 98.06 103 ARG A N 1
ATOM 839 C CA . ARG A 1 103 ? 19.609 16.984 -7.039 1 98.06 103 ARG A CA 1
ATOM 840 C C . ARG A 1 103 ? 20.125 18.406 -7.18 1 98.06 103 ARG A C 1
ATOM 842 O O . ARG A 1 103 ? 20.094 19.188 -6.219 1 98.06 103 ARG A O 1
ATOM 849 N N . ALA A 1 104 ? 20.547 18.719 -8.32 1 97.44 104 ALA A N 1
ATOM 850 C CA . ALA A 1 104 ? 21.031 20.078 -8.57 1 97.44 104 ALA A CA 1
ATOM 851 C C . ALA A 1 104 ? 19.922 21.094 -8.43 1 97.44 104 ALA A C 1
ATOM 853 O O . ALA A 1 104 ? 20.125 22.172 -7.863 1 97.44 104 ALA A O 1
ATOM 854 N N . TRP A 1 105 ? 18.75 20.734 -8.906 1 97.31 105 TRP A N 1
ATOM 855 C CA . TRP A 1 105 ? 17.609 21.641 -8.875 1 97.31 105 TRP A CA 1
ATOM 856 C C . TRP A 1 105 ? 17.172 21.906 -7.441 1 97.31 105 TRP A C 1
ATOM 858 O O . TRP A 1 105 ? 16.953 23.062 -7.055 1 97.31 105 TRP A O 1
ATOM 868 N N . VAL A 1 106 ? 17.078 20.891 -6.594 1 95.62 106 VAL A N 1
ATOM 869 C CA . VAL A 1 106 ? 16.547 21.047 -5.246 1 95.62 106 VAL A CA 1
ATOM 870 C C . VAL A 1 106 ? 17.547 21.812 -4.379 1 95.62 106 VAL A C 1
ATOM 872 O O . VAL A 1 106 ? 17.172 22.422 -3.379 1 95.62 106 VAL A O 1
ATOM 875 N N . GLU A 1 107 ? 18.812 21.781 -4.715 1 95.69 107 GLU A N 1
ATOM 876 C CA . GLU A 1 107 ? 19.844 22.516 -3.982 1 95.69 107 GLU A CA 1
ATOM 877 C C . GLU A 1 107 ? 19.734 24.016 -4.246 1 95.69 107 GLU A C 1
ATOM 879 O O . GLU A 1 107 ? 20 24.828 -3.355 1 95.69 107 GLU A O 1
ATOM 884 N N . ARG A 1 108 ? 19.312 24.359 -5.371 1 94.19 108 ARG A N 1
ATOM 885 C CA . ARG A 1 108 ? 19.312 25.766 -5.781 1 94.19 108 ARG A CA 1
ATOM 886 C C . ARG A 1 108 ? 17.938 26.391 -5.559 1 94.19 108 ARG A C 1
ATOM 888 O O . ARG A 1 108 ? 17.844 27.578 -5.246 1 94.19 108 ARG A O 1
ATOM 895 N N . GLU A 1 109 ? 16.938 25.609 -5.781 1 90.31 109 GLU A N 1
ATOM 896 C CA . GLU A 1 109 ? 15.578 26.141 -5.77 1 90.31 109 GLU A CA 1
ATOM 897 C C . GLU A 1 109 ? 15.055 26.281 -4.348 1 90.31 109 GLU A C 1
ATOM 899 O O . GLU A 1 109 ? 15.172 25.359 -3.543 1 90.31 109 GLU A O 1
ATOM 904 N N . THR A 1 110 ? 14.492 27.406 -4.023 1 83.19 110 THR A N 1
ATOM 905 C CA . THR A 1 110 ? 13.984 27.656 -2.68 1 83.19 110 THR A CA 1
ATOM 906 C C . THR A 1 110 ? 12.492 27.375 -2.602 1 83.19 110 THR A C 1
ATOM 908 O O . THR A 1 110 ? 11.938 27.219 -1.51 1 83.19 110 THR A O 1
ATOM 911 N N . LYS A 1 111 ? 11.805 27.375 -3.746 1 83.62 111 LYS A N 1
ATOM 912 C CA . LYS A 1 111 ? 10.375 27.094 -3.803 1 83.62 111 LYS A CA 1
ATOM 913 C C . LYS A 1 111 ? 10.086 25.828 -4.59 1 83.62 111 LYS A C 1
ATOM 915 O O . LYS A 1 111 ? 9.539 25.875 -5.691 1 83.62 111 LYS A O 1
ATOM 920 N N . LEU A 1 112 ? 10.305 24.734 -3.959 1 89 112 LEU A N 1
ATOM 921 C CA . LEU A 1 112 ? 10.148 23.453 -4.629 1 89 112 LEU A CA 1
ATOM 922 C C . LEU A 1 112 ? 8.68 23.156 -4.91 1 89 112 LEU A C 1
ATOM 924 O O . LEU A 1 112 ? 7.883 23.016 -3.982 1 89 112 LEU A O 1
ATOM 928 N N . GLY A 1 113 ? 8.273 23.156 -6.188 1 89.25 113 GLY A N 1
ATOM 929 C CA . GLY A 1 113 ? 6.914 22.875 -6.617 1 89.25 113 GLY A CA 1
ATOM 930 C C . GLY A 1 113 ? 6.797 22.656 -8.109 1 89.25 113 GLY A C 1
ATOM 931 O O . GLY A 1 113 ? 7.789 22.719 -8.836 1 89.25 113 GLY A O 1
ATOM 932 N N . MET A 1 114 ? 5.59 22.344 -8.562 1 91.12 114 MET A N 1
ATOM 933 C CA . MET A 1 114 ? 5.348 22.016 -9.969 1 91.12 114 MET A CA 1
ATOM 934 C C . MET A 1 114 ? 5.668 23.188 -10.867 1 91.12 114 MET A C 1
ATOM 936 O O . MET A 1 114 ? 6.18 23.016 -11.977 1 91.12 114 MET A O 1
ATOM 940 N N . ASN A 1 115 ? 5.344 24.375 -10.383 1 90.44 115 ASN A N 1
ATOM 941 C CA . ASN A 1 115 ? 5.594 25.562 -11.195 1 90.44 115 ASN A CA 1
ATOM 942 C C . ASN A 1 115 ? 7.082 25.734 -11.484 1 90.44 115 ASN A C 1
ATOM 944 O O . ASN A 1 115 ? 7.48 25.906 -12.641 1 90.44 115 ASN A O 1
ATOM 948 N N . THR A 1 116 ? 7.879 25.672 -10.43 1 93.31 116 THR A N 1
ATOM 949 C CA . THR A 1 116 ? 9.312 25.891 -10.609 1 93.31 116 THR A CA 1
ATOM 950 C C . THR A 1 116 ? 9.945 24.688 -11.312 1 93.31 116 THR A C 1
ATOM 952 O O . THR A 1 116 ? 10.922 24.844 -12.055 1 93.31 116 THR A O 1
ATOM 955 N N . LEU A 1 117 ? 9.438 23.484 -11.133 1 95.38 117 LEU A N 1
ATOM 956 C CA . LEU A 1 117 ? 9.914 22.328 -11.875 1 95.38 117 LEU A CA 1
ATOM 957 C C . LEU A 1 117 ? 9.656 22.5 -13.367 1 95.38 117 LEU A C 1
ATOM 959 O O . LEU A 1 117 ? 10.523 22.188 -14.188 1 95.38 117 LEU A O 1
ATOM 963 N N . THR A 1 118 ? 8.453 22.984 -13.688 1 96.5 118 THR A N 1
ATOM 964 C CA . THR A 1 118 ? 8.102 23.234 -15.078 1 96.5 118 THR A CA 1
ATOM 965 C C . THR A 1 118 ? 9.078 24.203 -15.727 1 96.5 118 THR A C 1
ATOM 967 O O . THR A 1 118 ? 9.547 23.984 -16.844 1 96.5 118 THR A O 1
ATOM 970 N N . GLN A 1 119 ? 9.398 25.25 -15.031 1 96.44 119 GLN A N 1
ATOM 971 C CA . GLN A 1 119 ? 10.344 26.234 -15.531 1 96.44 119 GLN A CA 1
ATOM 972 C C . GLN A 1 119 ? 11.719 25.609 -15.758 1 96.44 119 GLN A C 1
ATOM 974 O O . GLN A 1 119 ? 12.359 25.859 -16.781 1 96.44 119 GLN A O 1
ATOM 979 N N . GLU A 1 120 ? 12.133 24.859 -14.75 1 96.38 120 GLU A N 1
ATOM 980 C CA . GLU A 1 120 ? 13.43 24.203 -14.859 1 96.38 120 GLU A CA 1
ATOM 981 C C . GLU A 1 120 ? 13.461 23.234 -16.047 1 96.38 120 GLU A C 1
ATOM 983 O O . GLU A 1 120 ? 14.461 23.156 -16.766 1 96.38 120 GLU A O 1
ATOM 988 N N . LEU A 1 121 ? 12.414 22.484 -16.234 1 96.75 121 LEU A N 1
ATOM 989 C CA . LEU A 1 121 ? 12.312 21.531 -17.344 1 96.75 121 LEU A CA 1
ATOM 990 C C . LEU A 1 121 ? 12.336 22.25 -18.688 1 96.75 121 LEU A C 1
ATOM 992 O O . LEU A 1 121 ? 12.961 21.781 -19.641 1 96.75 121 LEU A O 1
ATOM 996 N N . GLU A 1 122 ? 11.633 23.375 -18.781 1 96.94 122 GLU A N 1
ATOM 997 C CA . GLU A 1 122 ? 11.625 24.172 -20 1 96.94 122 GLU A CA 1
ATOM 998 C C . GLU A 1 122 ? 13.023 24.688 -20.328 1 96.94 122 GLU A C 1
ATOM 1000 O O . GLU A 1 122 ? 13.391 24.797 -21.5 1 96.94 122 GLU A O 1
ATOM 1005 N N . ARG A 1 123 ? 13.75 24.969 -19.359 1 96.56 123 ARG A N 1
ATOM 1006 C CA . ARG A 1 123 ? 15.094 25.516 -19.516 1 96.56 123 ARG A CA 1
ATOM 1007 C C . ARG A 1 123 ? 16.094 24.438 -19.891 1 96.56 123 ARG A C 1
ATOM 1009 O O . ARG A 1 123 ? 16.938 24.625 -20.766 1 96.56 123 ARG A O 1
ATOM 1016 N N . THR A 1 124 ? 15.984 23.234 -19.297 1 96.88 124 THR A N 1
ATOM 1017 C CA . THR A 1 124 ? 17.047 22.25 -19.375 1 96.88 124 THR A CA 1
ATOM 1018 C C . THR A 1 124 ? 16.672 21.109 -20.328 1 96.88 124 THR A C 1
ATOM 1020 O O . THR A 1 124 ? 17.531 20.422 -20.859 1 96.88 124 THR A O 1
ATOM 1023 N N . HIS A 1 125 ? 15.383 20.844 -20.453 1 96.75 125 HIS A N 1
ATOM 1024 C CA . HIS A 1 125 ? 14.867 19.703 -21.188 1 96.75 125 HIS A CA 1
ATOM 1025 C C . HIS A 1 125 ? 15.523 18.391 -20.734 1 96.75 125 HIS A C 1
ATOM 1027 O O . HIS A 1 125 ? 15.859 17.547 -21.562 1 96.75 125 HIS A O 1
ATOM 1033 N N . ASP A 1 126 ? 15.844 18.297 -19.469 1 97.19 126 ASP A N 1
ATOM 1034 C CA . ASP A 1 126 ? 16.547 17.141 -18.906 1 97.19 126 ASP A CA 1
ATOM 1035 C C . ASP A 1 126 ? 15.617 15.938 -18.781 1 97.19 126 ASP A C 1
ATOM 1037 O O . ASP A 1 126 ? 14.516 16.047 -18.234 1 97.19 126 ASP A O 1
ATOM 1041 N N . PRO A 1 127 ? 16.062 14.805 -19.281 1 96.44 127 PRO A N 1
ATOM 1042 C CA . PRO A 1 127 ? 15.18 13.625 -19.25 1 96.44 127 PRO A CA 1
ATOM 1043 C C . PRO A 1 127 ? 14.836 13.172 -17.844 1 96.44 127 PRO A C 1
ATOM 1045 O O . PRO A 1 127 ? 13.75 12.648 -17.609 1 96.44 127 PRO A O 1
ATOM 1048 N N . GLU A 1 128 ? 15.68 13.281 -16.922 1 95.69 128 GLU A N 1
ATOM 1049 C CA . GLU A 1 128 ? 15.383 12.906 -15.539 1 95.69 128 GLU A CA 1
ATOM 1050 C C . GLU A 1 128 ? 14.344 13.844 -14.922 1 95.69 128 GLU A C 1
ATOM 1052 O O . GLU A 1 128 ? 13.477 13.398 -14.164 1 95.69 128 GLU A O 1
ATOM 1057 N N . LEU A 1 129 ? 14.477 15.102 -15.227 1 97.62 129 LEU A N 1
ATOM 1058 C CA . LEU A 1 129 ? 13.477 16.047 -14.742 1 97.62 129 LEU A CA 1
ATOM 1059 C C . LEU A 1 129 ? 12.117 15.781 -15.383 1 97.62 129 LEU A C 1
ATOM 1061 O O . LEU A 1 129 ? 11.078 15.969 -14.75 1 97.62 129 LEU A O 1
ATOM 1065 N N . GLU A 1 130 ? 12.164 15.414 -16.578 1 98.06 130 GLU A N 1
ATOM 1066 C CA . GLU A 1 130 ? 10.922 15.039 -17.25 1 98.06 130 GLU A CA 1
ATOM 1067 C C . GLU A 1 130 ? 10.266 13.852 -16.562 1 98.06 130 GLU A C 1
ATOM 1069 O O . GLU A 1 130 ? 9.039 13.828 -16.391 1 98.06 130 GLU A O 1
ATOM 1074 N N . LEU A 1 131 ? 11.094 12.852 -16.234 1 97.88 131 LEU A N 1
ATOM 1075 C CA . LEU A 1 131 ? 10.602 11.695 -15.492 1 97.88 131 LEU A CA 1
ATOM 1076 C C . LEU A 1 131 ? 9.938 12.141 -14.195 1 97.88 131 LEU A C 1
ATOM 1078 O O . LEU A 1 131 ? 8.828 11.703 -13.875 1 97.88 131 LEU A O 1
ATOM 1082 N N . VAL A 1 132 ? 10.562 13.016 -13.477 1 98.12 132 VAL A N 1
ATOM 1083 C CA . VAL A 1 132 ? 10.062 13.5 -12.195 1 98.12 132 VAL A CA 1
ATOM 1084 C C . VAL A 1 132 ? 8.781 14.297 -12.414 1 98.12 132 VAL A C 1
ATOM 1086 O O . VAL A 1 132 ? 7.844 14.211 -11.617 1 98.12 132 VAL A O 1
ATOM 1089 N N . TYR A 1 133 ? 8.758 15.047 -13.438 1 97.88 133 TYR A N 1
ATOM 1090 C CA . TYR A 1 133 ? 7.574 15.82 -13.781 1 97.88 133 TYR A CA 1
ATOM 1091 C C . TYR A 1 133 ? 6.383 14.914 -14.055 1 97.88 133 TYR A C 1
ATOM 1093 O O . TYR A 1 133 ? 5.285 15.141 -13.531 1 97.88 133 TYR A O 1
ATOM 1101 N N . ARG A 1 134 ? 6.586 13.906 -14.852 1 98.19 134 ARG A N 1
ATOM 1102 C CA . ARG A 1 134 ? 5.52 12.969 -15.18 1 98.19 134 ARG A CA 1
ATOM 1103 C C . ARG A 1 134 ? 5.027 12.234 -13.938 1 98.19 134 ARG A C 1
ATOM 1105 O O . ARG A 1 134 ? 3.824 12.039 -13.758 1 98.19 134 ARG A O 1
ATOM 1112 N N . TRP A 1 135 ? 5.969 11.836 -13.148 1 98.31 135 TRP A N 1
ATOM 1113 C CA . TRP A 1 135 ? 5.613 11.203 -11.883 1 98.31 135 TRP A 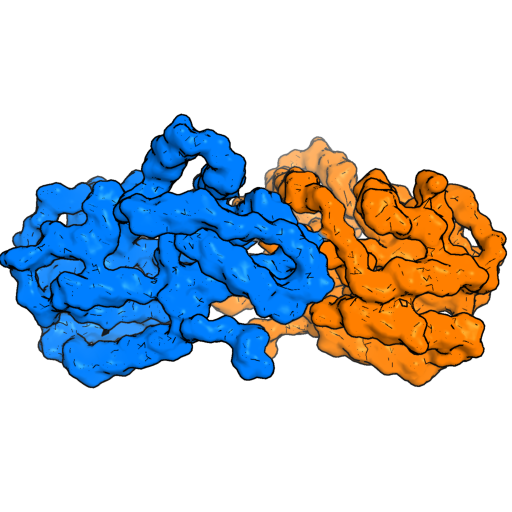CA 1
ATOM 1114 C C . TRP A 1 135 ? 4.766 12.133 -11.031 1 98.31 135 TRP A C 1
ATOM 1116 O O . TRP A 1 135 ? 3.717 11.734 -10.516 1 98.31 135 TRP A O 1
ATOM 1126 N N . SER A 1 136 ? 5.219 13.344 -10.859 1 97.44 136 SER A N 1
ATOM 1127 C CA . SER A 1 136 ? 4.527 14.32 -10.023 1 97.44 136 SER A CA 1
ATOM 1128 C C . SER A 1 136 ? 3.129 14.617 -10.555 1 97.44 136 SER A C 1
ATOM 1130 O O . SER A 1 136 ? 2.178 14.75 -9.781 1 97.44 136 SER A O 1
ATOM 1132 N N . GLN A 1 137 ? 3.012 14.719 -11.82 1 96.94 137 GLN A N 1
ATOM 1133 C CA . GLN A 1 137 ? 1.703 14.898 -12.438 1 96.94 137 GLN A CA 1
ATOM 1134 C C . GLN A 1 137 ? 0.8 13.695 -12.172 1 96.94 137 GLN A C 1
ATOM 1136 O O . GLN A 1 137 ? -0.386 13.859 -11.875 1 96.94 137 GLN A O 1
ATOM 1141 N N . GLY A 1 138 ? 1.376 12.539 -12.344 1 97.56 138 GLY A N 1
ATOM 1142 C CA . GLY A 1 138 ? 0.63 11.328 -12.031 1 97.56 138 GLY A CA 1
ATOM 1143 C C . GLY A 1 138 ? 0.136 11.289 -10.594 1 97.56 138 GLY A C 1
ATOM 1144 O O . GLY A 1 138 ? -1 10.883 -10.336 1 97.56 138 GLY A O 1
ATOM 1145 N N . VAL A 1 139 ? 0.961 11.734 -9.711 1 97.19 139 VAL A N 1
ATOM 1146 C CA . VAL A 1 139 ? 0.594 11.797 -8.305 1 97.19 139 VAL A CA 1
ATOM 1147 C C . VAL A 1 139 ? -0.578 12.758 -8.117 1 97.19 139 VAL A C 1
ATOM 1149 O O . VAL A 1 139 ? -1.549 12.438 -7.426 1 97.19 139 VAL A O 1
ATOM 1152 N N . ASN A 1 140 ? -0.516 13.953 -8.711 1 93.5 140 ASN A N 1
ATOM 1153 C CA . ASN A 1 140 ? -1.6 14.922 -8.609 1 93.5 140 ASN A CA 1
ATOM 1154 C C . ASN A 1 140 ? -2.918 14.344 -9.109 1 93.5 140 ASN A C 1
ATOM 1156 O O . ASN A 1 140 ? -3.965 14.547 -8.492 1 93.5 140 ASN A O 1
ATOM 1160 N N . GLU A 1 141 ? -2.857 13.656 -10.18 1 95.56 141 GLU A N 1
ATOM 1161 C CA . GLU A 1 141 ? -4.055 13.047 -10.75 1 95.56 141 GLU A CA 1
ATOM 1162 C C . GLU A 1 141 ? -4.609 11.961 -9.836 1 95.56 141 GLU A C 1
ATOM 1164 O O . GLU A 1 141 ? -5.824 11.867 -9.633 1 95.56 141 GLU A O 1
ATOM 1169 N N . ALA A 1 142 ? -3.713 11.148 -9.344 1 96.31 142 ALA A N 1
ATOM 1170 C CA . ALA A 1 142 ? -4.129 10.078 -8.438 1 96.31 142 ALA A CA 1
ATOM 1171 C C . ALA A 1 142 ? -4.785 10.641 -7.184 1 96.31 142 ALA A C 1
ATOM 1173 O O . ALA A 1 142 ? -5.809 10.125 -6.723 1 96.31 142 ALA A O 1
ATOM 1174 N N . ILE A 1 143 ? -4.223 11.703 -6.645 1 92.94 143 ILE A N 1
ATOM 1175 C CA . ILE A 1 143 ? -4.758 12.32 -5.438 1 92.94 143 ILE A CA 1
ATOM 1176 C C . ILE A 1 143 ? -6.121 12.938 -5.734 1 92.94 143 ILE A C 1
ATOM 1178 O O . ILE A 1 143 ? -7.066 12.773 -4.961 1 92.94 143 ILE A O 1
ATOM 1182 N N . ALA A 1 144 ? -6.215 13.656 -6.844 1 90.56 144 ALA A N 1
ATOM 1183 C CA . ALA A 1 144 ? -7.48 14.281 -7.227 1 90.56 144 ALA A CA 1
ATOM 1184 C C . ALA A 1 144 ? -8.594 13.242 -7.348 1 90.56 144 ALA A C 1
ATOM 1186 O O . ALA A 1 144 ? -9.734 13.5 -6.961 1 90.56 144 ALA A O 1
ATOM 1187 N N . ARG A 1 145 ? -8.203 12.117 -7.84 1 92.75 145 ARG A N 1
ATOM 1188 C CA . ARG A 1 145 ? -9.156 11.023 -7.992 1 92.75 145 ARG A CA 1
ATOM 1189 C C . ARG A 1 145 ? -9.5 10.398 -6.645 1 92.75 145 ARG A C 1
ATOM 1191 O O . ARG A 1 145 ? -10.672 10.211 -6.324 1 92.75 145 ARG A O 1
ATOM 1198 N N . MET A 1 146 ? -8.555 10.133 -5.84 1 93.69 146 MET A N 1
ATOM 1199 C CA . MET A 1 146 ? -8.656 9.312 -4.637 1 93.69 146 MET A CA 1
ATOM 1200 C C . MET A 1 146 ? -9.273 10.109 -3.49 1 93.69 146 MET A C 1
ATOM 1202 O O . MET A 1 146 ? -10.117 9.602 -2.756 1 93.69 146 MET A O 1
ATOM 1206 N N . VAL A 1 147 ? -8.789 11.281 -3.398 1 87.88 147 VAL A N 1
ATOM 1207 C CA . VAL A 1 147 ? -9.195 12.078 -2.244 1 87.88 147 VAL A CA 1
ATOM 1208 C C . VAL A 1 147 ? -10.461 12.867 -2.58 1 87.88 147 VAL A C 1
ATOM 1210 O O . VAL A 1 147 ? -10.391 14.031 -2.992 1 87.88 147 VAL A O 1
ATOM 1213 N N . GLN A 1 148 ? -11.555 11.922 -2.74 1 74.81 148 GLN A N 1
ATOM 1214 C CA . GLN A 1 148 ? -12.875 12.477 -3.012 1 74.81 148 GLN A CA 1
ATOM 1215 C C . GLN A 1 148 ? -13.836 12.203 -1.861 1 74.81 148 GLN A C 1
ATOM 1217 O O . GLN A 1 148 ? -13.617 11.289 -1.068 1 74.81 148 GLN A O 1
ATOM 1222 N N . GLY A 1 149 ? -14.82 13.016 -1.508 1 61.16 149 GLY A N 1
ATOM 1223 C CA . GLY A 1 149 ? -15.984 12.609 -0.737 1 61.16 149 GLY A CA 1
ATOM 1224 C C . GLY A 1 149 ? -15.891 12.977 0.731 1 61.16 149 GLY A C 1
ATOM 1225 O O . GLY A 1 149 ? -16.766 12.641 1.521 1 61.16 149 GLY A O 1
ATOM 1226 N N . GLY A 1 150 ? -14.977 13.453 1.092 1 73.94 150 GLY A N 1
ATOM 1227 C CA . GLY A 1 150 ? -15.023 13.961 2.453 1 73.94 150 GLY A CA 1
ATOM 1228 C C . GLY A 1 150 ? -14.375 13.031 3.463 1 73.94 150 GLY A C 1
ATOM 1229 O O . GLY A 1 150 ? -14.836 11.906 3.664 1 73.94 150 GLY A O 1
ATOM 1230 N N . ILE A 1 151 ? -13.367 13.062 3.939 1 86.44 151 ILE A N 1
ATOM 1231 C CA . ILE A 1 151 ? -12.672 12.391 5.035 1 86.44 151 ILE A CA 1
ATOM 1232 C C . ILE A 1 151 ? -12.906 13.156 6.336 1 86.44 151 ILE A C 1
ATOM 1234 O O . ILE A 1 151 ? -12.492 14.312 6.469 1 86.44 151 ILE A O 1
ATOM 1238 N N . PRO A 1 152 ? -13.625 12.477 7.215 1 89.25 152 PRO A N 1
ATOM 1239 C CA . PRO A 1 152 ? -13.891 13.195 8.461 1 89.25 152 PRO A CA 1
ATOM 1240 C C . PRO A 1 152 ? -12.625 13.43 9.281 1 89.25 152 PRO A C 1
ATOM 1242 O O . PRO A 1 152 ? -11.664 12.664 9.188 1 89.25 152 PRO A O 1
ATOM 1245 N N . PRO A 1 153 ? -12.68 14.484 10.062 1 93.88 153 PRO A N 1
ATOM 1246 C CA . PRO A 1 153 ? -11.547 14.68 10.977 1 93.88 153 PRO A CA 1
ATOM 1247 C C . PRO A 1 153 ? -11.438 13.57 12.023 1 93.88 153 PRO A C 1
ATOM 1249 O O . PRO A 1 153 ? -12.391 12.812 12.234 1 93.88 153 PRO A O 1
ATOM 1252 N N . PHE A 1 154 ? -10.273 13.461 12.633 1 93.75 154 PHE A N 1
ATOM 1253 C CA . PHE A 1 154 ? -10.109 12.539 13.75 1 93.75 154 PHE A CA 1
ATOM 1254 C C . PHE A 1 154 ? -11.055 12.883 14.891 1 93.75 154 PHE A C 1
ATOM 1256 O O . PHE A 1 154 ? -11.453 14.039 15.047 1 93.75 154 PHE A O 1
ATOM 1263 N N . PRO A 1 155 ? -11.391 11.867 15.672 1 92.38 155 PRO A N 1
ATOM 1264 C CA . PRO A 1 155 ? -12.156 12.156 16.891 1 92.38 155 PRO A CA 1
ATOM 1265 C C . PRO A 1 155 ? -11.484 13.211 17.766 1 92.38 155 PRO A C 1
ATOM 1267 O O . PRO A 1 155 ? -10.258 13.266 17.844 1 92.38 155 PRO A O 1
ATOM 1270 N N . TYR A 1 156 ? -12.281 14.125 18.344 1 96.25 156 TYR A N 1
ATOM 1271 C CA . TYR A 1 156 ? -11.875 15.156 19.281 1 96.25 156 TYR A CA 1
ATOM 1272 C C . TYR A 1 156 ? -11.383 16.406 18.562 1 96.25 156 TYR A C 1
ATOM 1274 O O . TYR A 1 156 ? -11.172 17.453 19.188 1 96.25 156 TYR A O 1
ATOM 1282 N N . VAL A 1 157 ? -11.273 16.344 17.219 1 97.38 157 VAL A N 1
ATOM 1283 C CA . VAL A 1 157 ? -10.797 17.5 16.484 1 97.38 157 VAL A CA 1
ATOM 1284 C C . VAL A 1 157 ? -11.82 18.641 16.594 1 97.38 157 VAL A C 1
ATOM 1286 O O . VAL A 1 157 ? -11.477 19.75 17 1 97.38 157 VAL A O 1
ATOM 1289 N N . LYS A 1 158 ? -13.023 18.344 16.328 1 96.5 158 LYS A N 1
ATOM 1290 C CA . LYS A 1 158 ? -14.062 19.375 16.328 1 96.5 158 LYS A CA 1
ATOM 1291 C C . LYS A 1 158 ? -14.242 19.969 17.719 1 96.5 158 LYS A C 1
ATOM 1293 O O . LYS A 1 158 ? -14.336 21.188 17.875 1 96.5 158 LYS A O 1
ATOM 1298 N N . GLU A 1 159 ? -14.266 19.109 18.672 1 97.19 159 GLU A N 1
ATOM 1299 C CA . GLU A 1 159 ? -14.391 19.547 20.047 1 97.19 159 GLU A CA 1
ATOM 1300 C C . GLU A 1 159 ? -13.219 20.438 20.453 1 97.19 159 GLU A C 1
ATOM 1302 O O . GLU A 1 159 ? -13.391 21.422 21.172 1 97.19 159 GLU A O 1
ATOM 1307 N N . SER A 1 160 ? -12.078 20.078 20.031 1 98.56 160 SER A N 1
ATOM 1308 C CA . SER A 1 160 ? -10.875 20.844 20.359 1 98.56 160 SER A CA 1
ATOM 1309 C C . SER A 1 160 ? -10.875 22.203 19.656 1 98.56 160 SER A C 1
ATOM 1311 O O . SER A 1 160 ? -10.492 23.203 20.266 1 98.56 160 SER A O 1
ATOM 1313 N N . LEU A 1 161 ? -11.305 22.188 18.422 1 98.25 161 LEU A N 1
ATOM 1314 C CA . LEU A 1 161 ? -11.383 23.438 17.688 1 98.25 161 LEU A CA 1
ATOM 1315 C C . LEU A 1 161 ? -12.352 24.406 18.344 1 98.25 161 LEU A C 1
ATOM 1317 O O . LEU A 1 161 ? -12.086 25.609 18.406 1 98.25 161 LEU A O 1
ATOM 1321 N N . ALA A 1 162 ? -13.43 23.891 18.797 1 97.31 162 ALA A N 1
ATOM 1322 C CA . ALA A 1 162 ? -14.414 24.719 19.5 1 97.31 162 ALA A CA 1
ATOM 1323 C C . ALA A 1 162 ? -13.828 25.328 20.766 1 97.31 162 ALA A C 1
ATOM 1325 O O . ALA A 1 162 ? -14.047 26.5 21.062 1 97.31 162 ALA A O 1
ATOM 1326 N N . LEU A 1 163 ? -13.102 24.531 21.438 1 97.69 163 LEU A N 1
ATOM 1327 C CA . LEU A 1 163 ? -12.461 25 22.672 1 97.69 163 LEU A CA 1
ATOM 1328 C C . LEU A 1 163 ? -11.406 26.062 22.359 1 97.69 163 LEU A C 1
ATOM 1330 O O . LEU A 1 163 ? -11.297 27.062 23.062 1 97.69 163 LEU A O 1
ATOM 1334 N N . MET A 1 164 ? -10.633 25.875 21.328 1 98.19 164 MET A N 1
ATOM 1335 C CA . MET A 1 164 ? -9.594 26.812 20.922 1 98.19 164 MET A CA 1
ATOM 1336 C C . MET A 1 164 ? -10.188 28.156 20.531 1 98.19 164 MET A C 1
ATOM 1338 O O . MET A 1 164 ? -9.609 29.203 20.812 1 98.19 164 MET A O 1
ATOM 1342 N N . GLN A 1 165 ? -11.32 28.078 19.953 1 95.69 165 GLN A N 1
ATOM 1343 C CA . GLN A 1 165 ? -11.953 29.281 19.422 1 95.69 165 GLN A CA 1
ATOM 1344 C C . GLN A 1 165 ? -12.289 30.266 20.531 1 95.69 165 GLN A C 1
ATOM 1346 O O . GLN A 1 165 ? -12.344 31.484 20.297 1 95.69 165 GLN A O 1
ATOM 1351 N N . GLU A 1 166 ? -12.422 29.781 21.656 1 95.44 166 GLU A N 1
ATOM 1352 C CA . GLU A 1 166 ? -12.797 30.625 22.781 1 95.44 166 GLU A CA 1
ATOM 1353 C C . GLU A 1 166 ? -11.648 31.547 23.188 1 95.44 166 GLU A C 1
ATOM 1355 O O . GLU A 1 166 ? -11.875 32.688 23.625 1 95.44 166 GLU A O 1
ATOM 1360 N N . LYS A 1 167 ? -10.422 31.156 22.938 1 97.56 167 LYS A N 1
ATOM 1361 C CA . LYS A 1 167 ? -9.328 31.891 23.562 1 97.56 167 LYS A 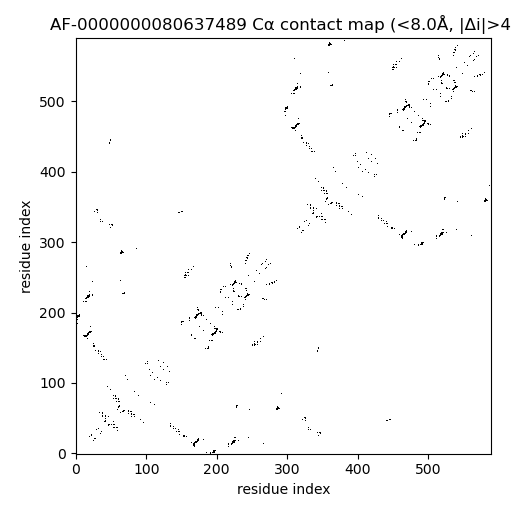CA 1
ATOM 1362 C C . LYS A 1 167 ? -8.211 32.156 22.547 1 97.56 167 LYS A C 1
ATOM 1364 O O . LYS A 1 167 ? -7.332 33 22.797 1 97.56 167 LYS A O 1
ATOM 1369 N N . ALA A 1 168 ? -8.312 31.516 21.391 1 97.81 168 ALA A N 1
ATOM 1370 C CA . ALA A 1 168 ? -7.156 31.594 20.5 1 97.81 168 ALA A CA 1
ATOM 1371 C C . ALA A 1 168 ? -7.578 31.969 19.094 1 97.81 168 ALA A C 1
ATOM 1373 O O . ALA A 1 168 ? -8.648 31.578 18.625 1 97.81 168 ALA A O 1
ATOM 1374 N N . ASP A 1 169 ? -6.762 32.719 18.438 1 96.5 169 ASP A N 1
ATOM 1375 C CA . ASP A 1 169 ? -6.793 32.844 16.984 1 96.5 169 ASP A CA 1
ATOM 1376 C C . ASP A 1 169 ? -6.109 31.641 16.328 1 96.5 169 ASP A C 1
ATOM 1378 O O . ASP A 1 169 ? -4.91 31.422 16.516 1 96.5 169 ASP A O 1
ATOM 1382 N N . THR A 1 170 ? -6.895 30.891 15.586 1 97.06 170 THR A N 1
ATOM 1383 C CA . THR A 1 170 ? -6.383 29.641 15.023 1 97.06 170 THR A CA 1
ATOM 1384 C C . THR A 1 170 ? -6.074 29.812 13.539 1 97.06 170 THR A C 1
ATOM 1386 O O . THR A 1 170 ? -6.883 30.359 12.789 1 97.06 170 THR A O 1
ATOM 1389 N N . LEU A 1 171 ? -4.887 29.344 13.109 1 96.56 171 LEU A N 1
ATOM 1390 C CA . LEU A 1 171 ? -4.438 29.391 11.727 1 96.56 171 LEU A CA 1
ATOM 1391 C C . LEU A 1 171 ? -4.137 27.984 11.219 1 96.56 171 LEU A C 1
ATOM 1393 O O . LEU A 1 171 ? -3.379 27.234 11.844 1 96.56 171 LEU A O 1
ATOM 1397 N N . VAL A 1 172 ? -4.77 27.562 10.094 1 97.31 172 VAL A N 1
ATOM 1398 C CA . VAL A 1 172 ? -4.359 26.344 9.414 1 97.31 172 VAL A CA 1
ATOM 1399 C C . VAL A 1 172 ? -3.041 26.594 8.68 1 97.31 172 VAL A C 1
ATOM 1401 O O . VAL A 1 172 ? -2.928 27.531 7.883 1 97.31 172 VAL A O 1
ATOM 1404 N N . VAL A 1 173 ? -2.082 25.781 9.031 1 96 173 VAL A N 1
ATOM 1405 C CA . VAL A 1 173 ? -0.738 25.875 8.469 1 96 173 VAL A CA 1
ATOM 1406 C C . VAL A 1 173 ? -0.422 24.609 7.672 1 96 173 VAL A C 1
ATOM 1408 O O . VAL A 1 173 ? -0.327 23.516 8.234 1 96 173 VAL A O 1
ATOM 1411 N N . SER A 1 174 ? -0.269 24.719 6.355 1 93.19 174 SER A N 1
ATOM 1412 C CA . SER A 1 174 ? -0.114 23.516 5.547 1 93.19 174 SER A CA 1
ATOM 1413 C C . SER A 1 174 ? 0.615 23.812 4.242 1 93.19 174 SER A C 1
ATOM 1415 O O . SER A 1 174 ? 0.634 24.969 3.785 1 93.19 174 SER A O 1
ATOM 1417 N N . GLN A 1 175 ? 1.285 22.812 3.73 1 86.56 175 GLN A N 1
ATOM 1418 C CA . GLN A 1 175 ? 1.935 22.953 2.43 1 86.56 175 GLN A CA 1
ATOM 1419 C C . GLN A 1 175 ? 0.995 22.531 1.301 1 86.56 175 GLN A C 1
ATOM 1421 O O . GLN A 1 175 ? 1.393 22.5 0.135 1 86.56 175 GLN A O 1
ATOM 1426 N N . THR A 1 176 ? -0.222 22.188 1.609 1 85.44 176 THR A N 1
ATOM 1427 C CA . THR A 1 176 ? -1.277 21.891 0.646 1 85.44 176 THR A CA 1
ATOM 1428 C C . THR A 1 176 ? -1.839 23.172 0.052 1 85.44 176 THR A C 1
ATOM 1430 O O . THR A 1 176 ? -1.959 24.188 0.747 1 85.44 176 THR A O 1
ATOM 1433 N N . PRO A 1 177 ? -2.182 23.203 -1.23 1 82.56 177 PRO A N 1
ATOM 1434 C CA . PRO A 1 177 ? -2.764 24.391 -1.842 1 82.56 177 PRO A CA 1
ATOM 1435 C C . PRO A 1 177 ? -4.016 24.875 -1.114 1 82.56 177 PRO A C 1
ATOM 1437 O O . PRO A 1 177 ? -4.824 24.062 -0.661 1 82.56 177 PRO A O 1
ATOM 1440 N N . PHE A 1 178 ? -4.219 26.141 -1.074 1 88.88 178 PHE A N 1
ATOM 1441 C CA . PHE A 1 178 ? -5.301 26.781 -0.342 1 88.88 178 PHE A CA 1
ATOM 1442 C C . PHE A 1 178 ? -6.652 26.234 -0.773 1 88.88 178 PHE A C 1
ATOM 1444 O O . PHE A 1 178 ? -7.484 25.891 0.069 1 88.88 178 PHE A O 1
ATOM 1451 N N . GLU A 1 179 ? -6.852 26.094 -2.049 1 85.12 179 GLU A N 1
ATOM 1452 C CA . GLU A 1 179 ? -8.156 25.672 -2.559 1 85.12 179 GLU A CA 1
ATOM 1453 C C . GLU A 1 179 ? -8.531 24.281 -2.037 1 85.12 179 GLU A C 1
ATOM 1455 O O . GLU A 1 179 ? -9.688 24.047 -1.679 1 85.12 179 GLU A O 1
ATOM 1460 N N . ALA A 1 180 ? -7.594 23.422 -1.984 1 83.62 180 ALA A N 1
ATOM 1461 C CA . ALA A 1 180 ? -7.84 22.078 -1.48 1 83.62 180 ALA A CA 1
ATOM 1462 C C . ALA A 1 180 ? -8.133 22.094 0.018 1 83.62 180 ALA A C 1
ATOM 1464 O O . ALA A 1 180 ? -9.031 21.391 0.49 1 83.62 180 ALA A O 1
ATOM 1465 N N . LEU A 1 181 ? -7.434 22.891 0.719 1 90 181 LEU A N 1
ATOM 1466 C CA . LEU A 1 181 ? -7.633 23.016 2.16 1 90 181 LEU A CA 1
ATOM 1467 C C . LEU A 1 181 ? -9.016 23.594 2.473 1 90 181 LEU A C 1
ATOM 1469 O O . LEU A 1 181 ? -9.734 23.047 3.311 1 90 181 LEU A O 1
ATOM 1473 N N . GLU A 1 182 ? -9.281 24.688 1.782 1 90.69 182 GLU A N 1
ATOM 1474 C CA . GLU A 1 182 ? -10.57 25.328 2.002 1 90.69 182 GLU A CA 1
ATOM 1475 C C . GLU A 1 182 ? -11.719 24.375 1.734 1 90.69 182 GLU A C 1
ATOM 1477 O O . GLU A 1 182 ? -12.672 24.297 2.512 1 90.69 182 GLU A O 1
ATOM 1482 N N . ARG A 1 183 ? -11.617 23.672 0.701 1 87.12 183 ARG A N 1
ATOM 1483 C CA . ARG A 1 183 ? -12.656 22.703 0.358 1 87.12 183 ARG A CA 1
ATOM 1484 C C . ARG A 1 183 ? -12.781 21.641 1.439 1 87.12 183 ARG A C 1
ATOM 1486 O O . ARG A 1 183 ? -13.883 21.375 1.925 1 87.12 183 ARG A O 1
ATOM 1493 N N . GLU A 1 184 ? -11.719 21.031 1.848 1 87.56 184 GLU A N 1
ATOM 1494 C CA . GLU A 1 184 ? -11.711 19.953 2.828 1 87.56 184 GLU A CA 1
ATOM 1495 C C . GLU A 1 184 ? -12.266 20.422 4.168 1 87.56 184 GLU A C 1
ATOM 1497 O O . GLU A 1 184 ? -13.102 19.75 4.77 1 87.56 184 GLU A O 1
ATOM 1502 N N . TRP A 1 185 ? -11.828 21.562 4.629 1 92.69 185 TRP A N 1
ATOM 1503 C CA . TRP A 1 185 ? -12.234 22.094 5.93 1 92.69 185 TRP A CA 1
ATOM 1504 C C . TRP A 1 185 ? -13.695 22.531 5.906 1 92.69 185 TRP A C 1
ATOM 1506 O O . TRP A 1 185 ? -14.422 22.328 6.883 1 92.69 185 TRP A O 1
ATOM 1516 N N . THR A 1 186 ? -14.141 23.078 4.77 1 91.56 186 THR A N 1
ATOM 1517 C CA . THR A 1 186 ? -15.516 23.531 4.641 1 91.56 186 THR A CA 1
ATOM 1518 C C . THR A 1 186 ? -16.469 22.344 4.543 1 91.56 186 THR A C 1
ATOM 1520 O O . THR A 1 186 ? -17.516 22.328 5.195 1 91.56 186 THR A O 1
ATOM 1523 N N . GLU A 1 187 ? -16.125 21.438 3.771 1 87.44 187 GLU A N 1
ATOM 1524 C CA . GLU A 1 187 ? -16.953 20.25 3.592 1 87.44 187 GLU A CA 1
ATOM 1525 C C . GLU A 1 187 ? -17.172 19.516 4.914 1 87.44 187 GLU A C 1
ATOM 1527 O O . GLU A 1 187 ? -18.219 18.906 5.137 1 87.44 187 GLU A O 1
ATOM 1532 N N . GLN A 1 188 ? -16.203 19.609 5.781 1 90.75 188 GLN A N 1
ATOM 1533 C CA . GLN A 1 188 ? -16.281 18.906 7.051 1 90.75 188 GLN A CA 1
ATOM 1534 C C . GLN A 1 188 ? -16.859 19.797 8.148 1 90.75 188 GLN A C 1
ATOM 1536 O O . GLN A 1 188 ? -16.984 19.375 9.297 1 90.75 188 GLN A O 1
ATOM 1541 N N . GLY A 1 189 ? -17.109 21 7.785 1 91.44 189 GLY A N 1
ATOM 1542 C CA . GLY A 1 189 ? -17.781 21.922 8.688 1 91.44 189 GLY A CA 1
ATOM 1543 C C . GLY A 1 189 ? -16.891 22.453 9.789 1 91.44 189 GLY A C 1
ATOM 1544 O O . GLY A 1 189 ? -17.359 22.75 10.891 1 91.44 189 GLY A O 1
ATOM 1545 N N . ILE A 1 190 ? -15.57 22.516 9.523 1 94.75 190 ILE A N 1
ATOM 1546 C CA . ILE A 1 190 ? -14.703 22.938 10.617 1 94.75 190 ILE A CA 1
ATOM 1547 C C . ILE A 1 190 ? -13.984 24.234 10.234 1 94.75 190 ILE A C 1
ATOM 1549 O O . ILE A 1 190 ? -13.266 24.812 11.055 1 94.75 190 ILE A O 1
ATOM 1553 N N . SER A 1 191 ? -14.289 24.75 9.086 1 94.38 191 SER A N 1
ATOM 1554 C CA . SER A 1 191 ? -13.672 26 8.664 1 94.38 191 SER A CA 1
ATOM 1555 C C . SER A 1 191 ? -14.109 27.156 9.547 1 94.38 191 SER A C 1
ATOM 1557 O O . SER A 1 191 ? -13.367 28.125 9.734 1 94.38 191 SER A O 1
ATOM 1559 N N . GLN A 1 192 ? -15.234 27.078 10.148 1 93.75 192 GLN A N 1
ATOM 1560 C CA . GLN A 1 192 ? -15.805 28.156 10.961 1 93.75 192 GLN A CA 1
ATOM 1561 C C . GLN A 1 192 ? -15.039 28.312 12.273 1 93.75 192 GLN A C 1
ATOM 1563 O O . GLN A 1 192 ? -15.156 29.344 12.945 1 93.75 192 GLN A O 1
ATOM 1568 N N . TYR A 1 193 ? -14.266 27.344 12.586 1 95.06 193 TYR A N 1
ATOM 1569 C CA . TYR A 1 193 ? -13.594 27.375 13.883 1 95.06 193 TYR A CA 1
ATOM 1570 C C . TYR A 1 193 ? -12.219 28.016 13.773 1 95.06 193 TYR A C 1
ATOM 1572 O O . TYR A 1 193 ? -11.562 28.266 14.789 1 95.06 193 TYR A O 1
ATOM 1580 N N . VAL A 1 194 ? -11.758 28.281 12.547 1 95.38 194 VAL A N 1
ATOM 1581 C CA . VAL A 1 194 ? -10.414 28.828 12.391 1 95.38 194 VAL A CA 1
ATOM 1582 C C . VAL A 1 194 ? -10.5 30.234 11.82 1 95.38 194 VAL A C 1
ATOM 1584 O O . VAL A 1 194 ? -11.438 30.562 11.086 1 95.38 194 VAL A O 1
ATOM 1587 N N . LYS A 1 195 ? -9.578 31.016 12.156 1 94.06 195 LYS A N 1
ATOM 1588 C CA . LYS A 1 195 ? -9.555 32.406 11.734 1 94.06 195 LYS A CA 1
ATOM 1589 C C . LYS A 1 195 ? -9.117 32.531 10.281 1 94.06 195 LYS A C 1
ATOM 1591 O O . LYS A 1 195 ? -9.609 33.406 9.555 1 94.06 195 LYS A O 1
ATOM 1596 N N . ALA A 1 196 ? -8.141 31.75 9.945 1 94.75 196 ALA A N 1
ATOM 1597 C CA . ALA A 1 196 ? -7.633 31.781 8.578 1 94.75 196 ALA A CA 1
ATOM 1598 C C . ALA A 1 196 ? -6.992 30.453 8.188 1 94.75 196 ALA A C 1
ATOM 1600 O O . ALA A 1 196 ? -6.691 29.625 9.055 1 94.75 196 ALA A O 1
ATOM 1601 N N . ILE A 1 197 ? -6.875 30.266 6.883 1 95.25 197 ILE A N 1
ATOM 1602 C CA . ILE A 1 197 ? -6.199 29.109 6.305 1 95.25 197 ILE A CA 1
ATOM 1603 C C . ILE A 1 197 ? -5.023 29.562 5.449 1 95.25 197 ILE A C 1
ATOM 1605 O O . ILE A 1 197 ? -5.195 30.359 4.516 1 95.25 197 ILE A O 1
ATOM 1609 N N . ALA A 1 198 ? -3.836 29.141 5.863 1 93.69 198 ALA A N 1
ATOM 1610 C CA . ALA A 1 198 ? -2.639 29.438 5.082 1 93.69 198 ALA A CA 1
ATOM 1611 C C . ALA A 1 198 ? -2.199 28.219 4.277 1 93.69 198 ALA A C 1
ATOM 1613 O O . ALA A 1 198 ? -1.825 27.188 4.848 1 93.69 198 ALA A O 1
ATOM 1614 N N . GLY A 1 199 ? -2.227 28.328 2.967 1 89.94 199 GLY A N 1
ATOM 1615 C CA . GLY A 1 199 ? -1.78 27.281 2.064 1 89.94 199 GLY A CA 1
ATOM 1616 C C . GLY A 1 199 ? -0.365 27.484 1.559 1 89.94 199 GLY A C 1
ATOM 1617 O O . GLY A 1 199 ? 0.338 28.391 2.021 1 89.94 199 GLY A O 1
ATOM 1618 N N . GLN A 1 200 ? 0.03 26.625 0.673 1 83.56 200 GLN A N 1
ATOM 1619 C CA . GLN A 1 200 ? 1.401 26.609 0.176 1 83.56 200 GLN A CA 1
ATOM 1620 C C . GLN A 1 200 ? 1.763 27.922 -0.512 1 83.56 200 GLN A C 1
ATOM 1622 O O . GLN A 1 200 ? 2.936 28.297 -0.561 1 83.56 200 GLN A O 1
ATOM 1627 N N . GLU A 1 201 ? 0.812 28.672 -0.917 1 82.31 201 GLU A N 1
ATOM 1628 C CA . GLU A 1 201 ? 1.034 29.906 -1.656 1 82.31 201 GLU A CA 1
ATOM 1629 C C . GLU A 1 201 ? 1.655 30.984 -0.765 1 82.31 201 GLU A C 1
ATOM 1631 O O . GLU A 1 201 ? 2.328 31.891 -1.255 1 82.31 201 GLU A O 1
ATOM 1636 N N . VAL A 1 202 ? 1.473 30.844 0.501 1 84.81 202 VAL A N 1
ATOM 1637 C CA . VAL A 1 202 ? 1.992 31.812 1.456 1 84.81 202 VAL A CA 1
ATOM 1638 C C . VAL A 1 202 ? 3.477 31.547 1.703 1 84.81 202 VAL A C 1
ATOM 1640 O O . VAL A 1 202 ? 4.227 32.469 2.035 1 84.81 202 VAL A O 1
ATOM 1643 N N . GLY A 1 203 ? 3.922 30.375 1.444 1 83.06 203 GLY A N 1
ATOM 1644 C CA . GLY A 1 203 ? 5.285 29.953 1.718 1 83.06 203 GLY A CA 1
ATOM 1645 C C . GLY A 1 203 ? 5.359 28.703 2.588 1 83.06 203 GLY A C 1
ATOM 1646 O O . GLY A 1 203 ? 4.387 27.953 2.691 1 83.06 203 GLY A O 1
ATOM 1647 N N . ASN A 1 204 ? 6.578 28.531 3.141 1 88.19 204 ASN A N 1
ATOM 1648 C CA . ASN A 1 204 ? 6.711 27.375 4.023 1 88.19 204 ASN A CA 1
ATOM 1649 C C . ASN A 1 204 ? 6.012 27.609 5.359 1 88.19 204 ASN A C 1
ATOM 1651 O O . ASN A 1 204 ? 5.516 28.703 5.621 1 88.19 204 ASN A O 1
ATOM 1655 N N . LYS A 1 205 ? 5.906 26.641 6.18 1 94 205 LYS A N 1
ATOM 1656 C CA . LYS A 1 205 ? 5.117 26.703 7.402 1 94 205 LYS A CA 1
ATOM 1657 C C . LYS A 1 205 ? 5.672 27.734 8.375 1 94 205 LYS A C 1
ATOM 1659 O O . LYS A 1 205 ? 4.91 28.422 9.062 1 94 205 LYS A O 1
ATOM 1664 N N . ALA A 1 206 ? 6.984 27.844 8.438 1 94.69 206 ALA A N 1
ATOM 1665 C CA . ALA A 1 206 ? 7.594 28.859 9.297 1 94.69 206 ALA A CA 1
ATOM 1666 C C . ALA A 1 206 ? 7.141 30.266 8.906 1 94.69 206 ALA A C 1
ATOM 1668 O O . ALA A 1 206 ? 6.832 31.094 9.766 1 94.69 206 ALA A O 1
ATOM 1669 N N . ARG A 1 207 ? 7.059 30.469 7.645 1 91.69 207 ARG A N 1
ATOM 1670 C CA . ARG A 1 207 ? 6.637 31.781 7.145 1 91.69 207 ARG A CA 1
ATOM 1671 C C . ARG A 1 207 ? 5.152 32 7.414 1 91.69 207 ARG A C 1
ATOM 1673 O O . ARG A 1 207 ? 4.738 33.125 7.699 1 91.69 207 ARG A O 1
ATOM 1680 N N . GLN A 1 208 ? 4.383 30.969 7.246 1 93.5 208 GLN A N 1
ATOM 1681 C CA . GLN A 1 208 ? 2.949 31.078 7.512 1 93.5 208 GLN A CA 1
ATOM 1682 C C . GLN A 1 208 ? 2.688 31.5 8.953 1 93.5 208 GLN A C 1
ATOM 1684 O O . GLN A 1 208 ? 1.89 32.406 9.203 1 93.5 208 GLN A O 1
ATOM 1689 N N . ILE A 1 209 ? 3.412 30.906 9.867 1 96.06 209 ILE A N 1
ATOM 1690 C CA . ILE A 1 209 ? 3.24 31.219 11.281 1 96.06 209 ILE A CA 1
ATOM 1691 C C . ILE A 1 209 ? 3.773 32.625 11.57 1 96.06 209 ILE A C 1
ATOM 1693 O O . ILE A 1 209 ? 3.131 33.406 12.273 1 96.06 209 ILE A O 1
ATOM 1697 N N . ALA A 1 210 ? 4.875 32.969 10.992 1 94 210 ALA A N 1
ATOM 1698 C CA . ALA A 1 210 ? 5.488 34.281 11.211 1 94 210 ALA A CA 1
ATOM 1699 C C . ALA A 1 210 ? 4.547 35.406 10.797 1 94 210 ALA A C 1
ATOM 1701 O O . ALA A 1 210 ? 4.488 36.469 11.461 1 94 210 ALA A O 1
ATOM 1702 N N . ALA A 1 211 ? 3.877 35.125 9.75 1 89.56 211 ALA A N 1
ATOM 1703 C CA . ALA A 1 211 ? 2.959 36.156 9.227 1 89.56 211 ALA A CA 1
ATOM 1704 C C . ALA A 1 211 ? 1.823 36.406 10.211 1 89.56 211 ALA A C 1
ATOM 1706 O O . ALA A 1 211 ? 1.242 37.5 10.211 1 89.56 211 ALA A O 1
ATOM 1707 N N . ALA A 1 212 ? 1.585 35.5 11.07 1 91.5 212 ALA A N 1
ATOM 1708 C CA . ALA A 1 212 ? 0.451 35.625 11.984 1 91.5 212 ALA A CA 1
ATOM 1709 C C . ALA A 1 212 ? 0.9 36.125 13.352 1 91.5 212 ALA A C 1
ATOM 1711 O O . ALA A 1 212 ? 0.134 36.781 14.07 1 91.5 212 ALA A O 1
ATOM 1712 N N . VAL A 1 213 ? 2.143 35.812 13.766 1 89.44 213 VAL A N 1
ATOM 1713 C CA . VAL A 1 213 ? 2.471 35.969 15.18 1 89.44 213 VAL A CA 1
ATOM 1714 C C . VAL A 1 213 ? 3.416 37.156 15.359 1 89.44 213 VAL A C 1
ATOM 1716 O O . VAL A 1 213 ? 3.656 37.625 16.484 1 89.44 213 VAL A O 1
ATOM 1719 N N . ALA A 1 214 ? 4.137 37.625 14.539 1 71.94 214 ALA A N 1
ATOM 1720 C CA . ALA A 1 214 ? 5.262 38.531 14.617 1 71.94 214 ALA A CA 1
ATOM 1721 C C . ALA A 1 214 ? 5.059 39.562 15.742 1 71.94 214 ALA A C 1
ATOM 1723 O O . ALA A 1 214 ? 5.953 39.75 16.562 1 71.94 214 ALA A O 1
ATOM 1724 N N . ASP A 1 215 ? 4.09 40.219 15.836 1 68.5 215 ASP A N 1
ATOM 1725 C CA . ASP A 1 215 ? 4.094 41.25 16.875 1 68.5 215 ASP A CA 1
ATOM 1726 C C . ASP A 1 215 ? 2.812 41.188 17.703 1 68.5 215 ASP A C 1
ATOM 1728 O O . ASP A 1 215 ? 2.441 42.156 18.359 1 68.5 215 ASP A O 1
ATOM 1732 N N . HIS A 1 216 ? 2.459 39.906 17.906 1 84.56 216 HIS A N 1
ATOM 1733 C CA . HIS A 1 216 ? 1.101 39.969 18.438 1 84.56 216 HIS A CA 1
ATOM 1734 C C . HIS A 1 216 ? 0.939 39.062 19.641 1 84.56 216 HIS A C 1
ATOM 1736 O O . HIS A 1 216 ? 0.172 39.375 20.562 1 84.56 216 HIS A O 1
ATOM 1742 N N . TYR A 1 217 ? 1.588 37.969 19.766 1 94.75 217 TYR A N 1
ATOM 1743 C CA . TYR A 1 217 ? 1.409 36.969 20.828 1 94.75 217 TYR A CA 1
ATOM 1744 C C . TYR A 1 217 ? 2.729 36.688 21.531 1 94.75 217 TYR A C 1
ATOM 1746 O O . TYR A 1 217 ? 3.756 36.5 20.891 1 94.75 217 TYR A O 1
ATOM 1754 N N . PRO A 1 218 ? 2.742 36.812 22.844 1 94.44 218 PRO A N 1
ATOM 1755 C CA . PRO A 1 218 ? 3.967 36.375 23.5 1 94.44 218 PRO A CA 1
ATOM 1756 C C . PRO A 1 218 ? 4.289 34.906 23.234 1 94.44 218 PRO A C 1
ATOM 1758 O O . PRO A 1 218 ? 3.385 34.125 22.969 1 94.44 218 PRO A O 1
ATOM 1761 N N . PRO A 1 219 ? 5.531 34.531 23.281 1 94.94 219 PRO A N 1
ATOM 1762 C CA . PRO A 1 219 ? 5.961 33.156 22.953 1 94.94 219 PRO A CA 1
ATOM 1763 C C . PRO A 1 219 ? 5.184 32.094 23.734 1 94.94 219 PRO A C 1
ATOM 1765 O O . PRO A 1 219 ? 4.762 31.094 23.156 1 94.94 219 PRO A O 1
ATOM 1768 N N . SER A 1 220 ? 4.895 32.312 24.953 1 95.56 220 SER A N 1
ATOM 1769 C CA . SER A 1 220 ? 4.199 31.344 25.797 1 95.56 220 SER A CA 1
ATOM 1770 C C . SER A 1 220 ? 2.738 31.203 25.391 1 95.56 220 SER A C 1
ATOM 1772 O O . SER A 1 220 ? 2.051 30.281 25.828 1 95.56 220 SER A O 1
ATOM 1774 N N . HIS A 1 221 ? 2.266 32.125 24.5 1 97.62 221 HIS A N 1
ATOM 1775 C CA . HIS A 1 221 ? 0.885 32.125 24.031 1 97.62 221 HIS A CA 1
ATOM 1776 C C . HIS A 1 221 ? 0.797 31.609 22.594 1 97.62 221 HIS A C 1
ATOM 1778 O O . HIS A 1 221 ? -0.239 31.766 21.938 1 97.62 221 HIS A O 1
ATOM 1784 N N . ARG A 1 222 ? 1.895 31 22.031 1 98 222 ARG A N 1
ATOM 1785 C CA . ARG A 1 222 ? 1.937 30.453 20.688 1 98 222 ARG A CA 1
ATOM 1786 C C . ARG A 1 222 ? 2.064 28.938 20.734 1 98 222 ARG A C 1
ATOM 1788 O O . ARG A 1 222 ? 2.965 28.391 21.375 1 98 222 ARG A O 1
ATOM 1795 N N . LEU A 1 223 ? 1.151 28.234 20.031 1 98.62 223 LEU A N 1
ATOM 1796 C CA . LEU A 1 223 ? 1.186 26.781 19.969 1 98.62 223 LEU A CA 1
ATOM 1797 C C . LEU A 1 223 ? 1.038 26.297 18.531 1 98.62 223 LEU A C 1
ATOM 1799 O O . LEU A 1 223 ? 0.208 26.828 17.781 1 98.62 223 LEU A O 1
ATOM 1803 N N . MET A 1 224 ? 1.899 25.422 18.109 1 98.81 224 MET A N 1
ATOM 1804 C CA . MET A 1 224 ? 1.762 24.703 16.844 1 98.81 224 MET A CA 1
ATOM 1805 C C . MET A 1 224 ? 1.36 23.25 17.094 1 98.81 224 MET A C 1
ATOM 1807 O O . MET A 1 224 ? 1.967 22.562 17.922 1 98.81 224 MET A O 1
ATOM 1811 N N . ILE A 1 225 ? 0.317 22.797 16.469 1 98.88 225 ILE A N 1
ATOM 1812 C CA . ILE A 1 225 ? -0.133 21.422 16.484 1 98.88 225 ILE A CA 1
ATOM 1813 C C . ILE A 1 225 ? 0.173 20.75 15.148 1 98.88 225 ILE A C 1
ATOM 1815 O O . ILE A 1 225 ? -0.244 21.234 14.094 1 98.88 225 ILE A O 1
ATOM 1819 N N . GLY A 1 226 ? 0.926 19.672 15.133 1 98.5 226 GLY A N 1
ATOM 1820 C CA . GLY A 1 226 ? 1.278 19.031 13.875 1 98.5 226 GLY A CA 1
ATOM 1821 C C . GLY A 1 226 ? 1.8 17.609 14.055 1 98.5 226 GLY A C 1
ATOM 1822 O O . GLY A 1 226 ? 2.018 17.156 15.18 1 98.5 226 GLY A O 1
ATOM 1823 N N . ASP A 1 227 ? 2.01 16.906 12.938 1 98.06 227 ASP A N 1
ATOM 1824 C CA . ASP A 1 227 ? 2.379 15.484 12.992 1 98.06 227 ASP A CA 1
ATOM 1825 C C . ASP A 1 227 ? 3.742 15.25 12.352 1 98.06 227 ASP A C 1
ATOM 1827 O O . ASP A 1 227 ? 4.195 14.109 12.25 1 98.06 227 ASP A O 1
ATOM 1831 N N . ALA A 1 228 ? 4.402 16.297 11.945 1 97.44 228 ALA A N 1
ATOM 1832 C CA . ALA A 1 228 ? 5.637 16.109 11.188 1 97.44 228 ALA A CA 1
ATOM 1833 C C . ALA A 1 228 ? 6.766 16.969 11.766 1 97.44 228 ALA A C 1
ATOM 1835 O O . ALA A 1 228 ? 6.52 18.016 12.367 1 97.44 228 ALA A O 1
ATOM 1836 N N . PRO A 1 229 ? 8.023 16.578 11.586 1 97.31 229 PRO A N 1
ATOM 1837 C CA . PRO A 1 229 ? 9.172 17.359 12.031 1 97.31 229 PRO A CA 1
ATOM 1838 C C . PRO A 1 229 ? 9.172 18.781 11.469 1 97.31 229 PRO A C 1
ATOM 1840 O O . PRO A 1 229 ? 9.609 19.719 12.148 1 97.31 229 PRO A O 1
ATOM 1843 N N . GLY A 1 230 ? 8.648 18.891 10.297 1 96.12 230 GLY A N 1
ATOM 1844 C CA . GLY A 1 230 ? 8.539 20.219 9.711 1 96.12 230 GLY A CA 1
ATOM 1845 C C . GLY A 1 230 ? 7.652 21.156 10.516 1 96.12 230 GLY A C 1
ATOM 1846 O O . GLY A 1 230 ? 7.883 22.359 10.547 1 96.12 230 GLY A O 1
ATOM 1847 N N . ASP A 1 231 ? 6.656 20.625 11.164 1 98 231 ASP A N 1
ATOM 1848 C CA . ASP A 1 231 ? 5.801 21.406 12.039 1 98 231 ASP A CA 1
ATOM 1849 C C . ASP A 1 231 ? 6.566 21.891 13.273 1 98 231 ASP A C 1
ATOM 1851 O O . ASP A 1 231 ? 6.414 23.031 13.711 1 98 231 ASP A O 1
ATOM 1855 N N . LEU A 1 232 ? 7.34 20.969 13.805 1 98.25 232 LEU A N 1
ATOM 1856 C CA . LEU A 1 232 ? 8.164 21.297 14.953 1 98.25 232 LEU A CA 1
ATOM 1857 C C . LEU A 1 232 ? 9.188 22.375 14.609 1 98.25 232 LEU A C 1
ATOM 1859 O O . LEU A 1 232 ? 9.383 23.312 15.375 1 98.25 232 LEU A O 1
ATOM 1863 N N . GLU A 1 233 ? 9.797 22.219 13.508 1 97.5 233 GLU A N 1
ATOM 1864 C CA . GLU A 1 233 ? 10.773 23.219 13.055 1 97.5 233 GLU A CA 1
ATOM 1865 C C . GLU A 1 233 ? 10.133 24.578 12.867 1 97.5 233 GLU A C 1
ATOM 1867 O O . GLU A 1 233 ? 10.711 25.609 13.234 1 97.5 233 GLU A O 1
ATOM 1872 N N . ALA A 1 234 ? 8.969 24.562 12.297 1 97.19 234 ALA A N 1
ATOM 1873 C CA . ALA A 1 234 ? 8.242 25.812 12.102 1 97.19 234 ALA A CA 1
ATOM 1874 C C . ALA A 1 234 ? 7.883 26.453 13.438 1 97.19 234 ALA A C 1
ATOM 1876 O O . ALA A 1 234 ? 7.953 27.672 13.594 1 97.19 234 ALA A O 1
ATOM 1877 N N . ALA A 1 235 ? 7.469 25.641 14.391 1 98.12 235 ALA A N 1
ATOM 1878 C CA . ALA A 1 235 ? 7.172 26.125 15.742 1 98.12 235 ALA A CA 1
ATOM 1879 C C . ALA A 1 235 ? 8.398 26.781 16.375 1 98.12 235 ALA A C 1
ATOM 1881 O O . ALA A 1 235 ? 8.32 27.906 16.859 1 98.12 235 ALA A O 1
ATOM 1882 N N . ARG A 1 236 ? 9.516 26.156 16.266 1 97.69 236 ARG A N 1
ATOM 1883 C CA . ARG A 1 236 ? 10.758 26.641 16.859 1 97.69 236 ARG A CA 1
ATOM 1884 C C . ARG A 1 236 ? 11.188 27.953 16.203 1 97.69 236 ARG A C 1
ATOM 1886 O O . ARG A 1 236 ? 11.609 28.875 16.891 1 97.69 236 ARG A O 1
ATOM 1893 N N . ALA A 1 237 ? 11.031 28 14.945 1 96.94 237 ALA A N 1
ATOM 1894 C CA . ALA A 1 237 ? 11.422 29.188 14.188 1 96.94 237 ALA A CA 1
ATOM 1895 C C . ALA A 1 237 ? 10.594 30.391 14.609 1 96.94 237 ALA A C 1
ATOM 1897 O O . ALA A 1 237 ? 10.977 31.531 14.352 1 96.94 237 ALA A O 1
ATOM 1898 N N . ASN A 1 238 ? 9.453 30.172 15.25 1 97.19 238 ASN A N 1
ATOM 1899 C CA . ASN A 1 238 ? 8.562 31.266 15.625 1 97.19 238 ASN A CA 1
ATOM 1900 C C . ASN A 1 238 ? 8.336 31.312 17.125 1 97.19 238 ASN A C 1
ATOM 1902 O O . ASN A 1 238 ? 7.355 31.891 17.594 1 97.19 238 ASN A O 1
ATOM 1906 N N . ASP A 1 239 ? 9.242 30.625 17.859 1 96.31 239 ASP A N 1
ATOM 1907 C CA . ASP A 1 239 ? 9.211 30.594 19.312 1 96.31 239 ASP A CA 1
ATOM 1908 C C . ASP A 1 239 ? 7.844 30.156 19.828 1 96.31 239 ASP A C 1
ATOM 1910 O O . ASP A 1 239 ? 7.281 30.766 20.734 1 96.31 239 ASP A O 1
ATOM 1914 N N . ALA A 1 240 ? 7.273 29.203 19.172 1 97.81 240 ALA A N 1
ATOM 1915 C CA . ALA A 1 240 ? 5.992 28.625 19.578 1 97.81 240 ALA A CA 1
ATOM 1916 C C . ALA A 1 240 ? 6.191 27.281 20.281 1 97.81 240 ALA A C 1
ATOM 1918 O O . ALA A 1 240 ? 7.164 26.562 20.016 1 97.81 240 ALA A O 1
ATOM 1919 N N . LEU A 1 241 ? 5.328 26.969 21.203 1 98.5 241 LEU A N 1
ATOM 1920 C CA . LEU A 1 241 ? 5.242 25.625 21.75 1 98.5 241 LEU A CA 1
ATOM 1921 C C . LEU A 1 241 ? 4.703 24.641 20.719 1 98.5 241 LEU A C 1
ATOM 1923 O O . LEU A 1 241 ? 4.195 25.062 19.672 1 98.5 241 LEU A O 1
ATOM 1927 N N . PHE A 1 242 ? 4.895 23.328 21.016 1 98.81 242 PHE A N 1
ATOM 1928 C CA . PHE A 1 242 ? 4.531 22.344 20.016 1 98.81 242 PHE A CA 1
ATOM 1929 C C . PHE A 1 242 ? 3.781 21.172 20.641 1 98.81 242 PHE A C 1
ATOM 1931 O O . PHE A 1 242 ? 4.246 20.578 21.625 1 98.81 242 PHE A O 1
ATOM 1938 N N . PHE A 1 243 ? 2.625 20.891 20.156 1 98.88 243 PHE A N 1
ATOM 1939 C CA . PHE A 1 243 ? 1.903 19.672 20.5 1 98.88 243 PHE A CA 1
ATOM 1940 C C . PHE A 1 243 ? 1.896 18.688 19.328 1 98.88 243 PHE A C 1
ATOM 1942 O O . PHE A 1 243 ? 1.241 18.938 18.312 1 98.88 243 PHE A O 1
ATOM 1949 N N . PRO A 1 244 ? 2.545 17.562 19.453 1 98.81 244 PRO A N 1
ATOM 1950 C CA . PRO A 1 244 ? 2.641 16.594 18.344 1 98.81 244 PRO A CA 1
ATOM 1951 C C . PRO A 1 244 ? 1.413 15.695 18.25 1 98.81 244 PRO A C 1
ATOM 1953 O O . PRO A 1 244 ? 0.929 15.18 19.25 1 98.81 244 PRO A O 1
ATOM 1956 N N . ILE A 1 245 ? 0.896 15.578 17.062 1 98.56 245 ILE A N 1
ATOM 1957 C CA . ILE A 1 245 ? 0.012 14.469 16.734 1 98.56 245 ILE A CA 1
ATOM 1958 C C . ILE A 1 245 ? 0.84 13.273 16.266 1 98.56 245 ILE A C 1
ATOM 1960 O O . ILE A 1 245 ? 1.39 13.281 15.156 1 98.56 245 ILE A O 1
ATOM 1964 N N . ILE A 1 246 ? 0.885 12.305 17.094 1 97.88 246 ILE A N 1
ATOM 1965 C CA . ILE A 1 246 ? 1.794 11.18 16.875 1 97.88 246 ILE A CA 1
ATOM 1966 C C . ILE A 1 246 ? 1.237 10.273 15.789 1 97.88 246 ILE A C 1
ATOM 1968 O O . ILE A 1 246 ? 0.139 9.727 15.922 1 97.88 246 ILE A O 1
ATOM 1972 N N . PRO A 1 247 ? 2.018 10.078 14.719 1 95.56 247 PRO A N 1
ATOM 1973 C CA . PRO A 1 247 ? 1.551 9.164 13.672 1 95.56 247 PRO A CA 1
ATOM 1974 C C . PRO A 1 247 ? 1.223 7.773 14.211 1 95.56 247 PRO A C 1
ATOM 1976 O O . PRO A 1 247 ? 2.006 7.199 14.969 1 95.56 247 PRO A O 1
ATOM 1979 N N . GLY A 1 248 ? 0.066 7.25 13.844 1 92.06 248 GLY A N 1
ATOM 1980 C CA . GLY A 1 248 ? -0.39 5.961 14.336 1 92.06 248 GLY A CA 1
ATOM 1981 C C . GLY A 1 248 ? -1.199 6.062 15.609 1 92.06 248 GLY A C 1
ATOM 1982 O O . GLY A 1 248 ? -1.864 5.102 16.016 1 92.06 248 GLY A O 1
ATOM 1983 N N . GLN A 1 249 ? -1.144 7.188 16.25 1 95.25 249 GLN A N 1
ATOM 1984 C CA . GLN A 1 249 ? -1.875 7.453 17.484 1 95.25 249 GLN A CA 1
ATOM 1985 C C . GLN A 1 249 ? -2.596 8.797 17.422 1 95.25 249 GLN A C 1
ATOM 1987 O O . GLN A 1 249 ? -2.592 9.555 18.391 1 95.25 249 GLN A O 1
ATOM 1992 N N . GLU A 1 250 ? -3.074 9.125 16.281 1 95.75 250 GLU A N 1
ATOM 1993 C CA . GLU A 1 250 ? -3.668 10.445 16.078 1 95.75 250 GLU A CA 1
ATOM 1994 C C . GLU A 1 250 ? -4.863 10.656 17 1 95.75 250 GLU A C 1
ATOM 1996 O O . GLU A 1 250 ? -4.973 11.695 17.656 1 95.75 250 GLU A O 1
ATOM 2001 N N . GLU A 1 251 ? -5.711 9.672 17.094 1 93.56 251 GLU A N 1
ATOM 2002 C CA . GLU A 1 251 ? -6.902 9.797 17.922 1 93.56 251 GLU A CA 1
ATOM 2003 C C . GLU A 1 251 ? -6.527 10.023 19.391 1 93.56 251 GLU A C 1
ATOM 2005 O O . GLU A 1 251 ? -7.09 10.891 20.047 1 93.56 251 GLU A O 1
ATOM 2010 N N . ALA A 1 252 ? -5.602 9.242 19.844 1 96.31 252 ALA A N 1
ATOM 2011 C CA . ALA A 1 252 ? -5.145 9.383 21.219 1 96.31 252 ALA A CA 1
ATOM 2012 C C . ALA A 1 252 ? -4.492 10.75 21.453 1 96.31 252 ALA A C 1
ATOM 2014 O O . ALA A 1 252 ? -4.629 11.336 22.531 1 96.31 252 ALA A O 1
ATOM 2015 N N . SER A 1 253 ? -3.764 11.234 20.469 1 98.44 253 SER A N 1
ATOM 2016 C CA . SER A 1 253 ? -3.129 12.547 20.562 1 98.44 253 SER A CA 1
ATOM 2017 C C . SER A 1 253 ? -4.168 13.656 20.688 1 98.44 253 SER A C 1
ATOM 2019 O O . SER A 1 253 ? -4.031 14.547 21.531 1 98.44 253 SER A O 1
ATOM 2021 N N . TRP A 1 254 ? -5.195 13.57 19.891 1 98.12 254 TRP A N 1
ATOM 2022 C CA . TRP A 1 254 ? -6.234 14.602 19.922 1 98.12 254 TRP A CA 1
ATOM 2023 C C . TRP A 1 254 ? -7.02 14.531 21.234 1 98.12 254 TRP A C 1
ATOM 2025 O O . TRP A 1 254 ? -7.41 15.562 21.781 1 98.12 254 TRP A O 1
ATOM 2035 N N . GLU A 1 255 ? -7.238 13.336 21.688 1 98.12 255 GLU A N 1
ATOM 2036 C CA . GLU A 1 255 ? -7.891 13.188 22.984 1 98.12 255 GLU A CA 1
ATOM 2037 C C . GLU A 1 255 ? -7.074 13.852 24.094 1 98.12 255 GLU A C 1
ATOM 2039 O O . GLU A 1 255 ? -7.621 14.578 24.922 1 98.12 255 GLU A O 1
ATOM 2044 N N . GLU A 1 256 ? -5.828 13.594 24.109 1 98.69 256 GLU A N 1
ATOM 2045 C CA . GLU A 1 256 ? -4.945 14.203 25.094 1 98.69 256 GLU A CA 1
ATOM 2046 C C . GLU A 1 256 ? -4.938 15.727 24.969 1 98.69 256 GLU A C 1
ATOM 2048 O O . GLU A 1 256 ? -4.949 16.438 25.984 1 98.69 256 GLU A O 1
ATOM 2053 N N . LEU A 1 257 ? -4.875 16.219 23.766 1 98.75 257 LEU A N 1
ATOM 2054 C CA . LEU A 1 257 ? -4.902 17.672 23.562 1 98.75 257 LEU A CA 1
ATOM 2055 C C . LEU A 1 257 ? -6.18 18.281 24.125 1 98.75 257 LEU A C 1
ATOM 2057 O O . LEU A 1 257 ? -6.137 19.297 24.812 1 98.75 257 LEU A O 1
ATOM 2061 N N . HIS A 1 258 ? -7.273 17.641 23.875 1 98.62 258 HIS A N 1
ATOM 2062 C CA . HIS A 1 258 ? -8.578 18.156 24.281 1 98.62 258 HIS A CA 1
ATOM 2063 C C . HIS A 1 258 ? -8.742 18.109 25.797 1 98.62 258 HIS A C 1
ATOM 2065 O O . HIS A 1 258 ? -9.227 19.062 26.391 1 98.62 258 HIS A O 1
ATOM 2071 N N . ARG A 1 259 ? -8.328 17.047 26.359 1 98.38 259 ARG A N 1
ATOM 2072 C CA . ARG A 1 259 ? -8.625 16.797 27.766 1 98.38 259 ARG A CA 1
ATOM 2073 C C . ARG A 1 259 ? -7.574 17.453 28.656 1 98.38 259 ARG A C 1
ATOM 2075 O O . ARG A 1 259 ? -7.867 17.812 29.797 1 98.38 259 ARG A O 1
ATOM 2082 N N . GLU A 1 260 ? -6.383 17.641 28.078 1 98.69 260 GLU A N 1
ATOM 2083 C CA . GLU A 1 260 ? -5.312 18.094 28.953 1 98.69 260 GLU A CA 1
ATOM 2084 C C . GLU A 1 260 ? -4.484 19.203 28.281 1 98.69 260 GLU A C 1
ATOM 2086 O O . GLU A 1 260 ? -4.277 20.266 28.859 1 98.69 260 GLU A O 1
ATOM 2091 N N . GLY A 1 261 ? -4.016 19.016 27.125 1 98.75 261 GLY A N 1
ATOM 2092 C CA . GLY A 1 261 ? -3.057 19.875 26.453 1 98.75 261 GLY A CA 1
ATOM 2093 C C . GLY A 1 261 ? -3.531 21.312 26.328 1 98.75 261 GLY A C 1
ATOM 2094 O O . GLY A 1 261 ? -2.805 22.25 26.672 1 98.75 261 GLY A O 1
ATOM 2095 N N . LEU A 1 262 ? -4.766 21.469 25.875 1 98.69 262 LEU A N 1
ATOM 2096 C CA . LEU A 1 262 ? -5.301 22.812 25.672 1 98.69 262 LEU A CA 1
ATOM 2097 C C . LEU A 1 262 ? -5.453 23.531 27.016 1 98.69 262 LEU A C 1
ATOM 2099 O O . LEU A 1 262 ? -5.156 24.734 27.125 1 98.69 262 LEU A O 1
ATOM 2103 N N . HIS A 1 263 ? -5.906 22.828 28.016 1 98.44 263 HIS A N 1
ATOM 2104 C CA . HIS A 1 263 ? -6.062 23.438 29.328 1 98.44 263 HIS A CA 1
ATOM 2105 C C . HIS A 1 263 ? -4.719 23.875 29.891 1 98.44 263 HIS A C 1
ATOM 2107 O O . HIS A 1 263 ? -4.598 24.984 30.422 1 98.44 263 HIS A O 1
ATOM 2113 N N . ARG A 1 264 ? -3.758 23.062 29.75 1 98.62 264 ARG A N 1
ATOM 2114 C CA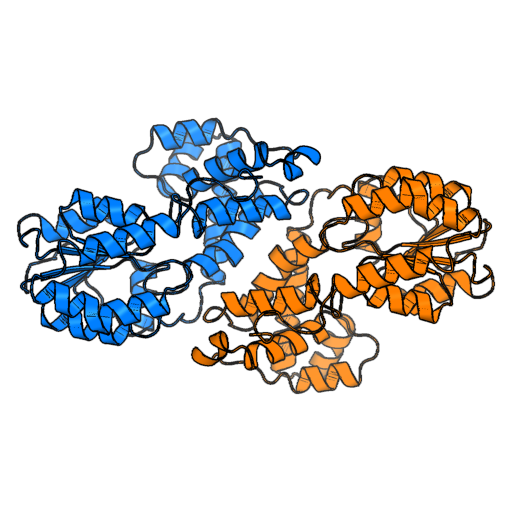 . ARG A 1 264 ? -2.422 23.406 30.203 1 98.62 264 ARG A CA 1
ATOM 2115 C C . ARG A 1 264 ? -1.88 24.625 29.453 1 98.62 264 ARG A C 1
ATOM 2117 O O . ARG A 1 264 ? -1.215 25.484 30.031 1 98.62 264 ARG A O 1
ATOM 2124 N N . PHE A 1 265 ? -2.15 24.688 28.219 1 98.62 265 PHE A N 1
ATOM 2125 C CA . PHE A 1 265 ? -1.677 25.781 27.375 1 98.62 265 PHE A CA 1
ATOM 2126 C C . PHE A 1 265 ? -2.309 27.109 27.812 1 98.62 265 PHE A C 1
ATOM 2128 O O . PHE A 1 265 ? -1.603 28.078 28.047 1 98.62 265 PHE A O 1
ATOM 2135 N N . PHE A 1 266 ? -3.596 27.125 28 1 98.25 266 PHE A N 1
ATOM 2136 C CA . PHE A 1 266 ? -4.32 28.344 28.328 1 98.25 266 PHE A CA 1
ATOM 2137 C C . PHE A 1 266 ? -4.039 28.781 29.766 1 98.25 266 PHE A C 1
ATOM 2139 O O . PHE A 1 266 ? -4.191 29.953 30.094 1 98.25 266 PHE A O 1
ATOM 2146 N N . GLU A 1 267 ? -3.562 27.828 30.562 1 97.75 267 GLU A N 1
ATOM 2147 C CA . GLU A 1 267 ? -3.291 28.141 31.969 1 97.75 267 GLU A CA 1
ATOM 2148 C C . GLU A 1 267 ? -1.812 28.438 32.188 1 97.75 267 GLU A C 1
ATOM 2150 O O . GLU A 1 267 ? -1.384 28.688 33.312 1 97.75 267 GLU A O 1
ATOM 2155 N N . GLY A 1 268 ? -1.032 28.328 31.172 1 97.12 268 GLY A N 1
ATOM 2156 C CA . GLY A 1 268 ? 0.381 28.656 31.281 1 97.12 268 GLY A CA 1
ATOM 2157 C C . GLY A 1 268 ? 1.206 27.531 31.891 1 97.12 268 GLY A C 1
ATOM 2158 O O . GLY A 1 268 ? 2.287 27.781 32.438 1 97.12 268 GLY A O 1
ATOM 2159 N N . ARG A 1 269 ? 0.682 26.328 31.75 1 97.88 269 ARG A N 1
ATOM 2160 C CA . ARG A 1 269 ? 1.349 25.172 32.344 1 97.88 269 ARG A CA 1
ATOM 2161 C C . ARG A 1 269 ? 1.822 24.188 31.297 1 97.88 269 ARG A C 1
ATOM 2163 O O . ARG A 1 269 ? 2.098 23.031 31.594 1 97.88 269 ARG A O 1
ATOM 2170 N N . PHE A 1 270 ? 1.875 24.656 30.047 1 98.38 270 PHE A N 1
ATOM 2171 C CA . PHE A 1 270 ? 2.23 23.766 28.938 1 98.38 270 PHE A CA 1
ATOM 2172 C C . PHE A 1 270 ? 3.742 23.609 28.844 1 98.38 270 PHE A C 1
ATOM 2174 O O . PHE A 1 270 ? 4.238 22.484 28.688 1 98.38 270 PHE A O 1
ATOM 2181 N N . GLU A 1 271 ? 4.477 24.672 29 1 96.94 271 GLU A N 1
ATOM 2182 C CA . GLU A 1 271 ? 5.934 24.688 28.891 1 96.94 271 GLU A CA 1
ATOM 2183 C C . GLU A 1 271 ? 6.578 23.953 30.062 1 96.94 271 GLU A C 1
ATOM 2185 O O . GLU A 1 271 ? 6.043 23.938 31.172 1 96.94 271 GLU A O 1
ATOM 2190 N N . GLY A 1 272 ? 7.746 23.344 29.828 1 96.56 272 GLY A N 1
ATOM 2191 C CA . GLY A 1 272 ? 8.438 22.594 30.875 1 96.56 272 GLY A CA 1
ATOM 2192 C C . GLY A 1 272 ? 8.289 21.094 30.734 1 96.56 272 GLY A C 1
ATOM 2193 O O . GLY A 1 272 ? 8.523 20.547 29.656 1 96.56 272 GLY A O 1
ATOM 2194 N N . ALA A 1 273 ? 7.828 20.5 31.797 1 97.62 273 ALA A N 1
ATOM 2195 C CA . ALA A 1 273 ? 7.836 19.047 31.859 1 97.62 273 ALA A CA 1
ATOM 2196 C C . ALA A 1 273 ? 6.828 18.453 30.891 1 97.62 273 ALA A C 1
ATOM 2198 O O . ALA A 1 273 ? 7.09 17.406 30.266 1 97.62 273 ALA A O 1
ATOM 2199 N N . TYR A 1 274 ? 5.727 19.078 30.75 1 98.06 274 TYR A N 1
ATOM 2200 C CA . TYR A 1 274 ? 4.691 18.562 29.875 1 98.06 274 TYR A CA 1
ATOM 2201 C C . TYR A 1 274 ? 5.145 18.578 28.406 1 98.06 274 TYR A C 1
ATOM 2203 O O . TYR A 1 274 ? 5.074 17.578 27.719 1 98.06 274 TYR A O 1
ATOM 2211 N N . GLN A 1 275 ? 5.648 19.641 27.953 1 97.62 275 GLN A N 1
ATOM 2212 C CA . GLN A 1 275 ? 6.141 19.766 26.594 1 97.62 275 GLN A CA 1
ATOM 2213 C C . GLN A 1 275 ? 7.32 18.828 26.344 1 97.62 275 GLN A C 1
ATOM 2215 O O . GLN A 1 275 ? 7.457 18.266 25.266 1 97.62 275 GLN A O 1
ATOM 2220 N N . ASP A 1 276 ? 8.133 18.734 27.359 1 98.12 276 ASP A N 1
ATOM 2221 C CA . ASP A 1 276 ? 9.305 17.875 27.219 1 98.12 276 ASP A CA 1
ATOM 2222 C C . ASP A 1 276 ? 8.891 16.422 26.984 1 98.12 276 ASP A C 1
ATOM 2224 O O . ASP A 1 276 ? 9.484 15.734 26.141 1 98.12 276 ASP A O 1
ATOM 2228 N N . ARG A 1 277 ? 7.906 15.992 27.672 1 98.19 277 ARG A N 1
ATOM 2229 C CA . ARG A 1 277 ? 7.414 14.625 27.516 1 98.19 277 ARG A CA 1
ATOM 2230 C C . ARG A 1 277 ? 6.785 14.43 26.141 1 98.19 277 ARG A C 1
ATOM 2232 O O . ARG A 1 277 ? 6.949 13.375 25.516 1 98.19 277 ARG A O 1
ATOM 2239 N N . LEU A 1 278 ? 6.055 15.414 25.672 1 98.31 278 LEU A N 1
ATOM 2240 C CA . LEU A 1 278 ? 5.445 15.367 24.344 1 98.31 278 LEU A CA 1
ATOM 2241 C C . LEU A 1 278 ? 6.508 15.25 23.25 1 98.31 278 LEU A C 1
ATOM 2243 O O . LEU A 1 278 ? 6.383 14.422 22.344 1 98.31 278 LEU A O 1
ATOM 2247 N N . LEU A 1 279 ? 7.551 16.031 23.422 1 98.06 279 LEU A N 1
ATOM 2248 C CA . LEU A 1 279 ? 8.617 16.062 22.422 1 98.06 279 LEU A CA 1
ATOM 2249 C C . LEU A 1 279 ? 9.391 14.742 22.422 1 98.06 279 LEU A C 1
ATOM 2251 O O . LEU A 1 279 ? 9.773 14.242 21.359 1 98.06 279 LEU A O 1
ATOM 2255 N N . GLU A 1 280 ? 9.555 14.188 23.562 1 98 280 GLU A N 1
ATOM 2256 C CA . GLU A 1 280 ? 10.219 12.891 23.656 1 98 280 GLU A CA 1
ATOM 2257 C C . GLU A 1 280 ? 9.414 11.797 22.953 1 98 280 GLU A C 1
ATOM 2259 O O . GLU A 1 280 ? 9.977 10.969 22.234 1 98 280 GLU A O 1
ATOM 2264 N N . ARG A 1 281 ? 8.156 11.773 23.203 1 98 281 ARG A N 1
ATOM 2265 C CA . ARG A 1 281 ? 7.277 10.797 22.547 1 98 281 ARG A CA 1
ATOM 2266 C C . ARG A 1 281 ? 7.301 10.969 21.031 1 98 281 ARG A C 1
ATOM 2268 O O . ARG A 1 281 ? 7.309 9.984 20.297 1 98 281 ARG A O 1
ATOM 2275 N N . PHE A 1 282 ? 7.32 12.203 20.656 1 98 282 PHE A N 1
ATOM 2276 C CA . PHE A 1 282 ? 7.344 12.516 19.234 1 98 282 PHE A CA 1
ATOM 2277 C C . PHE A 1 282 ? 8.641 12.023 18.594 1 98 282 PHE A C 1
ATOM 2279 O O . PHE A 1 282 ? 8.609 11.352 17.562 1 98 282 PHE A O 1
ATOM 2286 N N . GLU A 1 283 ? 9.695 12.289 19.219 1 96.19 283 GLU A N 1
ATOM 2287 C CA . GLU A 1 283 ? 11.008 11.883 18.719 1 96.19 283 GLU A CA 1
ATOM 2288 C C . GLU A 1 283 ? 11.125 10.367 18.656 1 96.19 283 GLU A C 1
ATOM 2290 O O . GLU A 1 283 ? 11.695 9.82 17.703 1 96.19 283 GLU A O 1
ATOM 2295 N N . ARG A 1 284 ? 10.586 9.672 19.547 1 96.5 284 ARG A N 1
ATOM 2296 C CA . ARG A 1 284 ? 10.648 8.211 19.594 1 96.5 284 ARG A CA 1
ATOM 2297 C C . ARG A 1 284 ? 9.773 7.582 18.516 1 96.5 284 ARG A C 1
ATOM 2299 O O . ARG A 1 284 ? 10.047 6.473 18.062 1 96.5 284 ARG A O 1
ATOM 2306 N N . SER A 1 285 ? 8.797 8.312 18.109 1 97.38 285 SER A N 1
ATOM 2307 C CA . SER A 1 285 ? 7.824 7.762 17.172 1 97.38 285 SER A CA 1
ATOM 2308 C C . SER A 1 285 ? 8.336 7.836 15.742 1 97.38 285 SER A C 1
ATOM 2310 O O . SER A 1 285 ? 7.805 7.168 14.852 1 97.38 285 SER A O 1
ATOM 2312 N N . LEU A 1 286 ? 9.391 8.594 15.484 1 97.75 286 LEU A N 1
ATOM 2313 C CA . LEU A 1 286 ? 9.922 8.781 14.141 1 97.75 286 LEU A CA 1
ATOM 2314 C C . LEU A 1 286 ? 11.422 8.5 14.102 1 97.75 286 LEU A C 1
ATOM 2316 O O . LEU A 1 286 ? 12.234 9.422 14.227 1 97.75 286 LEU A O 1
ATOM 2320 N N . PRO A 1 287 ? 11.75 7.285 13.828 1 96.31 287 PRO A N 1
ATOM 2321 C CA . PRO A 1 287 ? 13.172 6.934 13.797 1 96.31 287 PRO A CA 1
ATOM 2322 C C . PRO A 1 287 ? 13.914 7.566 12.625 1 96.31 287 PRO A C 1
ATOM 2324 O O . PRO A 1 287 ? 13.297 7.883 11.602 1 96.31 287 PRO A O 1
ATOM 2327 N N . SER A 1 288 ? 15.195 7.758 12.805 1 95.12 288 SER A N 1
ATOM 2328 C CA . SER A 1 288 ? 16.031 8.297 11.742 1 95.12 288 SER A CA 1
ATOM 2329 C C . SER A 1 288 ? 16.625 7.176 10.891 1 95.12 288 SER A C 1
ATOM 2331 O O . SER A 1 288 ? 17.062 7.41 9.766 1 95.12 288 SER A O 1
ATOM 2333 N N . THR A 1 289 ? 16.641 5.914 11.438 1 95.25 289 THR A N 1
ATOM 2334 C CA . THR A 1 289 ? 17.234 4.77 10.758 1 95.25 289 THR A CA 1
ATOM 2335 C C . THR A 1 289 ? 16.156 3.76 10.359 1 95.25 289 THR A C 1
ATOM 2337 O O . THR A 1 289 ? 15.289 3.422 11.164 1 95.25 289 THR A O 1
ATOM 2340 N N . PRO A 1 290 ? 16.297 3.307 9.164 1 95.38 290 PRO A N 1
ATOM 2341 C CA . PRO A 1 290 ? 15.312 2.312 8.734 1 95.38 290 PRO A CA 1
ATOM 2342 C C . PRO A 1 290 ? 15.422 0.999 9.5 1 95.38 290 PRO A C 1
ATOM 2344 O O . PRO A 1 290 ? 16.516 0.622 9.93 1 95.38 290 PRO A O 1
ATOM 2347 N N . PRO A 1 291 ? 14.352 0.279 9.648 1 91.56 291 PRO A N 1
ATOM 2348 C CA . PRO A 1 291 ? 14.359 -0.965 10.422 1 91.56 291 PRO A CA 1
ATOM 2349 C C . PRO A 1 291 ? 15.172 -2.068 9.75 1 91.56 291 PRO A C 1
ATOM 2351 O O . PRO A 1 291 ? 15.602 -3.016 10.414 1 91.56 291 PRO A O 1
ATOM 2354 N N . TRP A 1 292 ? 15.453 -2.035 8.469 1 90.31 292 TRP A N 1
ATOM 2355 C CA . TRP A 1 292 ? 16.172 -3.109 7.793 1 90.31 292 TRP A CA 1
ATOM 2356 C C . TRP A 1 292 ? 17.672 -2.881 7.855 1 90.31 292 TRP A C 1
ATOM 2358 O O . TRP A 1 292 ? 18.453 -3.73 7.418 1 90.31 292 TRP A O 1
ATOM 2368 N N . GLU A 1 293 ? 18.078 -1.727 8.344 1 83.06 293 GLU A N 1
ATOM 2369 C CA . GLU A 1 293 ? 19.5 -1.483 8.555 1 83.06 293 GLU A CA 1
ATOM 2370 C C . GLU A 1 293 ? 19.906 -1.828 9.984 1 83.06 293 GLU A C 1
ATOM 2372 O O . GLU A 1 293 ? 21.094 -1.95 10.289 1 83.06 293 GLU A O 1
ATOM 2377 N N . ALA A 1 294 ? 19.031 -1.754 11 1 62.81 294 ALA A N 1
ATOM 2378 C CA . ALA A 1 294 ? 19.359 -2.041 12.398 1 62.81 294 ALA A CA 1
ATOM 2379 C C . ALA A 1 294 ? 19.75 -3.506 12.578 1 62.81 294 ALA A C 1
ATOM 2381 O O . ALA A 1 294 ? 20.469 -3.85 13.516 1 62.81 294 ALA A O 1
ATOM 2382 N N . THR A 1 295 ? 19.594 -4.523 11.711 1 48.56 295 THR A N 1
ATOM 2383 C CA . THR A 1 295 ? 19.969 -5.918 11.914 1 48.56 295 THR A CA 1
ATOM 2384 C C . THR A 1 295 ? 21.391 -6.168 11.438 1 48.56 295 THR A C 1
ATOM 2386 O O . THR A 1 295 ? 21.797 -5.684 10.375 1 48.56 295 THR A O 1
ATOM 2389 N N . MET B 1 1 ? 10.273 -21.109 -29.172 1 39.53 1 MET B N 1
ATOM 2390 C CA . MET B 1 1 ? 9.031 -21.844 -29.406 1 39.53 1 MET B CA 1
ATOM 2391 C C . MET B 1 1 ? 7.934 -21.359 -28.469 1 39.53 1 MET B C 1
ATOM 2393 O O . MET B 1 1 ? 8.18 -21.109 -27.281 1 39.53 1 MET B O 1
ATOM 2397 N N . SER B 1 2 ? 6.891 -20.75 -29 1 48.09 2 SER B N 1
ATOM 2398 C CA . SER B 1 2 ? 5.703 -20.266 -28.297 1 48.09 2 SER B CA 1
ATOM 2399 C C . SER B 1 2 ? 5.141 -21.312 -27.344 1 48.09 2 SER B C 1
ATOM 2401 O O . SER B 1 2 ? 5.121 -22.5 -27.672 1 48.09 2 SER B O 1
ATOM 2403 N N . ALA B 1 3 ? 5.105 -20.969 -25.984 1 54.09 3 ALA B N 1
ATOM 2404 C CA . ALA B 1 3 ? 4.516 -21.938 -25.062 1 54.09 3 ALA B CA 1
ATOM 2405 C C . ALA B 1 3 ? 3.18 -22.453 -25.594 1 54.09 3 ALA B C 1
ATOM 2407 O O . ALA B 1 3 ? 2.377 -21.688 -26.125 1 54.09 3 ALA B O 1
ATOM 2408 N N . ARG B 1 4 ? 2.984 -23.781 -25.609 1 68.94 4 ARG B N 1
ATOM 2409 C CA . ARG B 1 4 ? 1.843 -24.5 -26.172 1 68.94 4 ARG B CA 1
ATOM 2410 C C . ARG B 1 4 ? 0.66 -24.469 -25.203 1 68.94 4 ARG B C 1
ATOM 2412 O O . ARG B 1 4 ? 0.844 -24.359 -23.984 1 68.94 4 ARG B O 1
ATOM 2419 N N . THR B 1 5 ? -0.558 -24.234 -25.734 1 75.94 5 THR B N 1
ATOM 2420 C CA . THR B 1 5 ? -1.786 -24.438 -24.969 1 75.94 5 THR B CA 1
ATOM 2421 C C . THR B 1 5 ? -1.904 -25.891 -24.516 1 75.94 5 THR B C 1
ATOM 2423 O O . THR B 1 5 ? -1.146 -26.75 -24.969 1 75.94 5 THR B O 1
ATOM 2426 N N . ILE B 1 6 ? -2.697 -26.203 -23.547 1 79.81 6 ILE B N 1
ATOM 2427 C CA . ILE B 1 6 ? -2.789 -27.484 -22.859 1 79.81 6 ILE B CA 1
ATOM 2428 C C . ILE B 1 6 ? -3.418 -28.531 -23.781 1 79.81 6 ILE B C 1
ATOM 2430 O O . ILE B 1 6 ? -3.32 -29.734 -23.531 1 79.81 6 ILE B O 1
ATOM 2434 N N . ASP B 1 7 ? -4.074 -28.172 -24.844 1 75.62 7 ASP B N 1
ATOM 2435 C CA . ASP B 1 7 ? -4.836 -29.078 -25.703 1 75.62 7 ASP B CA 1
ATOM 2436 C C . ASP B 1 7 ? -3.965 -30.234 -26.203 1 75.62 7 ASP B C 1
ATOM 2438 O O . ASP B 1 7 ? -4.461 -31.328 -26.438 1 75.62 7 ASP B O 1
ATOM 2442 N N . HIS B 1 8 ? -2.781 -30.062 -26.234 1 74.62 8 HIS B N 1
ATOM 2443 C CA . HIS B 1 8 ? -1.916 -31.109 -26.766 1 74.62 8 HIS B CA 1
ATOM 2444 C C . HIS B 1 8 ? -0.901 -31.562 -25.719 1 74.62 8 HIS B C 1
ATOM 2446 O O . HIS B 1 8 ? 0.209 -31.984 -26.062 1 74.62 8 HIS B O 1
ATOM 2452 N N . PHE B 1 9 ? -1.365 -31.594 -24.547 1 87.88 9 PHE B N 1
ATOM 2453 C CA . PHE B 1 9 ? -0.427 -32 -23.516 1 87.88 9 PHE B CA 1
ATOM 2454 C C . PHE B 1 9 ? -0.283 -33.531 -23.5 1 87.88 9 PHE B C 1
ATOM 2456 O O . PHE B 1 9 ? -1.248 -34.25 -23.219 1 87.88 9 PHE B O 1
ATOM 2463 N N . THR B 1 10 ? 0.797 -34.031 -23.922 1 87.62 10 THR B N 1
ATOM 2464 C CA . THR B 1 10 ? 1.092 -35.469 -23.953 1 87.62 10 THR B CA 1
ATOM 2465 C C . THR B 1 10 ? 2.295 -35.781 -23.062 1 87.62 10 THR B C 1
ATOM 2467 O O . THR B 1 10 ? 3.268 -35.031 -23.031 1 87.62 10 THR B O 1
ATOM 2470 N N . ARG B 1 11 ? 2.16 -36.906 -22.453 1 92.69 11 ARG B N 1
ATOM 2471 C CA . ARG B 1 11 ? 3.266 -37.312 -21.594 1 92.69 11 ARG B CA 1
ATOM 2472 C C . ARG B 1 11 ? 4.512 -37.625 -22.422 1 92.69 11 ARG B C 1
ATOM 2474 O O . ARG B 1 11 ? 4.457 -38.438 -23.359 1 92.69 11 ARG B O 1
ATOM 2481 N N . GLU B 1 12 ? 5.617 -37.031 -22.078 1 93.25 12 GLU B N 1
ATOM 2482 C CA . GLU B 1 12 ? 6.895 -37.281 -22.734 1 93.25 12 GLU B CA 1
ATOM 2483 C C . GLU B 1 12 ? 7.977 -37.625 -21.719 1 93.25 12 GLU B C 1
ATOM 2485 O O . GLU B 1 12 ? 9.031 -38.156 -22.078 1 93.25 12 GLU B O 1
ATOM 2490 N N . LYS B 1 13 ? 7.672 -37.406 -20.484 1 95.62 13 LYS B N 1
ATOM 2491 C CA . LYS B 1 13 ? 8.648 -37.656 -19.422 1 95.62 13 LYS B CA 1
ATOM 2492 C C . LYS B 1 13 ? 8.023 -38.406 -18.266 1 95.62 13 LYS B C 1
ATOM 2494 O O . LYS B 1 13 ? 6.812 -38.625 -18.234 1 95.62 13 LYS B O 1
ATOM 2499 N N . GLU B 1 14 ? 8.859 -38.781 -17.406 1 96.06 14 GLU B N 1
ATOM 2500 C CA . GLU B 1 14 ? 8.453 -39.656 -16.328 1 96.06 14 GLU B CA 1
ATOM 2501 C C . GLU B 1 14 ? 7.641 -38.906 -15.273 1 96.06 14 GLU B C 1
ATOM 2503 O O . GLU B 1 14 ? 6.77 -39.5 -14.625 1 96.06 14 GLU B O 1
ATOM 2508 N N . PHE B 1 15 ? 7.914 -37.719 -15.125 1 97.75 15 PHE B N 1
ATOM 2509 C CA . PHE B 1 15 ? 7.312 -36.938 -14.039 1 97.75 15 PHE B CA 1
ATOM 2510 C C . PHE B 1 15 ? 6.48 -35.781 -14.586 1 97.75 15 PHE B C 1
ATOM 2512 O O . PHE B 1 15 ? 6.656 -35.375 -15.734 1 97.75 15 PHE B O 1
ATOM 2519 N N . PHE B 1 16 ? 5.535 -35.312 -13.75 1 98.06 16 PHE B N 1
ATOM 2520 C CA . PHE B 1 16 ? 4.727 -34.125 -14.016 1 98.06 16 PHE B CA 1
ATOM 2521 C C . PHE B 1 16 ? 4.945 -33.094 -12.938 1 98.06 16 PHE B C 1
ATOM 2523 O O . PHE B 1 16 ? 4.965 -33.406 -11.75 1 98.06 16 PHE B O 1
ATOM 2530 N N . ILE B 1 17 ? 5.137 -31.875 -13.375 1 98.5 17 ILE B N 1
ATOM 2531 C CA . ILE B 1 17 ? 5.219 -30.766 -12.422 1 98.5 17 ILE B CA 1
ATOM 2532 C C . ILE B 1 17 ? 4.324 -29.625 -12.883 1 98.5 17 ILE B C 1
ATOM 2534 O O . ILE B 1 17 ? 4.5 -29.094 -13.977 1 98.5 17 ILE B O 1
ATOM 2538 N N . GLY B 1 18 ? 3.277 -29.312 -12.109 1 98.12 18 GLY B N 1
ATOM 2539 C CA . GLY B 1 18 ? 2.539 -28.062 -12.258 1 98.12 18 GLY B CA 1
ATOM 2540 C C . GLY B 1 18 ? 3.152 -26.922 -11.492 1 98.12 18 GLY B C 1
ATOM 2541 O O . GLY B 1 18 ? 3.623 -27.094 -10.367 1 98.12 18 GLY B O 1
ATOM 2542 N N . ILE B 1 19 ? 3.145 -25.719 -12.039 1 98.44 19 ILE B N 1
ATOM 2543 C CA . ILE B 1 19 ? 3.771 -24.578 -11.391 1 98.44 19 ILE B CA 1
ATOM 2544 C C . ILE B 1 19 ? 2.867 -23.344 -11.508 1 98.44 19 ILE B C 1
ATOM 2546 O O . ILE B 1 19 ? 2.467 -22.969 -12.609 1 98.44 19 ILE B O 1
ATOM 2550 N N . ASP B 1 20 ? 2.545 -22.75 -10.391 1 97.88 20 ASP B N 1
ATOM 2551 C CA . ASP B 1 20 ? 1.851 -21.469 -10.375 1 97.88 20 ASP B CA 1
ATOM 2552 C C . ASP B 1 20 ? 2.764 -20.344 -10.867 1 97.88 20 ASP B C 1
ATOM 2554 O O . ASP B 1 20 ? 3.982 -20.516 -10.938 1 97.88 20 ASP B O 1
ATOM 2558 N N . SER B 1 21 ? 2.154 -19.219 -11.273 1 95.38 21 SER B N 1
ATOM 2559 C CA . SER B 1 21 ? 2.941 -18.125 -11.836 1 95.38 21 SER B CA 1
ATOM 2560 C C . SER B 1 21 ? 3.027 -16.953 -10.875 1 95.38 21 SER B C 1
ATOM 2562 O O . SER B 1 21 ? 4.008 -16.812 -10.141 1 95.38 21 SER B O 1
ATOM 2564 N N . ASP B 1 22 ? 1.955 -16.234 -10.516 1 92.94 22 ASP B N 1
ATOM 2565 C CA . ASP B 1 22 ? 1.911 -15.039 -9.695 1 92.94 22 ASP B CA 1
ATOM 2566 C C . ASP B 1 22 ? 2.236 -15.359 -8.234 1 92.94 22 ASP B C 1
ATOM 2568 O O . ASP B 1 22 ? 1.55 -16.156 -7.602 1 92.94 22 ASP B O 1
ATOM 2572 N N . GLY B 1 23 ? 3.277 -14.75 -7.75 1 94.56 23 GLY B N 1
ATOM 2573 C CA . GLY B 1 23 ? 3.67 -14.977 -6.367 1 94.56 23 GLY B CA 1
ATOM 2574 C C . GLY B 1 23 ? 4.559 -16.203 -6.191 1 94.56 23 GLY B C 1
ATOM 2575 O O . GLY B 1 23 ? 5.168 -16.375 -5.137 1 94.56 23 GLY B O 1
ATOM 2576 N N . CYS B 1 24 ? 4.605 -16.922 -7.258 1 96.94 24 CYS B N 1
ATOM 2577 C CA . CYS B 1 24 ? 5.375 -18.172 -7.25 1 96.94 24 CYS B CA 1
ATOM 2578 C C . CYS B 1 24 ? 6.637 -18.031 -8.094 1 96.94 24 CYS B C 1
ATOM 2580 O O . CYS B 1 24 ? 7.746 -18.188 -7.59 1 96.94 24 CYS B O 1
ATOM 2582 N N . ILE B 1 25 ? 6.465 -17.688 -9.352 1 95.88 25 ILE B N 1
ATOM 2583 C CA . ILE B 1 25 ? 7.582 -17.484 -10.266 1 95.88 25 ILE B CA 1
ATOM 2584 C C . ILE B 1 25 ? 8.023 -16.016 -10.227 1 95.88 25 ILE B C 1
ATOM 2586 O O . ILE B 1 25 ? 9.219 -15.727 -10.211 1 95.88 25 ILE B O 1
ATOM 2590 N N . PHE B 1 26 ? 6.988 -15.18 -10.242 1 92.5 26 PHE B N 1
ATOM 2591 C CA . PHE B 1 26 ? 7.203 -13.734 -10.289 1 92.5 26 PHE B CA 1
ATOM 2592 C C . PHE B 1 26 ? 6.668 -13.07 -9.023 1 92.5 26 PHE B C 1
ATOM 2594 O O . PHE B 1 26 ? 5.633 -13.469 -8.5 1 92.5 26 PHE B O 1
ATOM 2601 N N . ASP B 1 27 ? 7.375 -12.047 -8.562 1 88.06 27 ASP B N 1
ATOM 2602 C CA . ASP B 1 27 ? 6.879 -11.273 -7.43 1 88.06 27 ASP B CA 1
ATOM 2603 C C . ASP B 1 27 ? 5.773 -10.312 -7.859 1 88.06 27 ASP B C 1
ATOM 2605 O O . ASP B 1 27 ? 5.871 -9.109 -7.621 1 88.06 27 ASP B O 1
ATOM 2609 N N . THR B 1 28 ? 4.668 -10.828 -8.359 1 91.81 28 THR B N 1
ATOM 2610 C CA . THR B 1 28 ? 3.631 -9.977 -8.938 1 91.81 28 THR B CA 1
ATOM 2611 C C . THR B 1 28 ? 2.408 -9.922 -8.023 1 91.81 28 THR B C 1
ATOM 2613 O O . THR B 1 28 ? 1.567 -9.031 -8.156 1 91.81 28 THR B O 1
ATOM 2616 N N . MET B 1 29 ? 2.328 -10.883 -7.078 1 93.06 29 MET B N 1
ATOM 2617 C CA . MET B 1 29 ? 1.161 -10.914 -6.199 1 93.06 29 MET B CA 1
ATOM 2618 C C . MET B 1 29 ? 1.098 -9.656 -5.34 1 93.06 29 MET B C 1
ATOM 2620 O O . MET B 1 29 ? 0.075 -8.969 -5.309 1 93.06 29 MET B O 1
ATOM 2624 N N . GLU B 1 30 ? 2.172 -9.312 -4.73 1 93.19 30 GLU B N 1
ATOM 2625 C CA . GLU B 1 30 ? 2.189 -8.125 -3.883 1 93.19 30 GLU B CA 1
ATOM 2626 C C . GLU B 1 30 ? 2.07 -6.855 -4.719 1 93.19 30 GLU B C 1
ATOM 2628 O O . GLU B 1 30 ? 1.36 -5.922 -4.34 1 93.19 30 GLU B O 1
ATOM 2633 N N . LEU B 1 31 ? 2.762 -6.875 -5.852 1 94.94 31 LEU B N 1
ATOM 2634 C CA . LEU B 1 31 ? 2.684 -5.719 -6.742 1 94.94 31 LEU B CA 1
ATOM 2635 C C . LEU B 1 31 ? 1.239 -5.441 -7.141 1 94.94 31 LEU B C 1
ATOM 2637 O O . LEU B 1 31 ? 0.762 -4.312 -7.012 1 94.94 31 LEU B O 1
ATOM 2641 N N . LYS B 1 32 ? 0.568 -6.43 -7.59 1 95.19 32 LYS B N 1
ATOM 2642 C CA . LYS B 1 32 ? -0.798 -6.266 -8.078 1 95.19 32 LYS B CA 1
ATOM 2643 C C . LYS B 1 32 ? -1.739 -5.844 -6.957 1 95.19 32 LYS B C 1
ATOM 2645 O O . LYS B 1 32 ? -2.539 -4.922 -7.125 1 95.19 32 LYS B O 1
ATOM 2650 N N . HIS B 1 33 ? -1.617 -6.477 -5.824 1 97.5 33 HIS B N 1
ATOM 2651 C CA . HIS B 1 33 ? -2.592 -6.23 -4.77 1 97.5 33 HIS B CA 1
ATOM 2652 C C . HIS B 1 33 ? -2.295 -4.926 -4.035 1 97.5 33 HIS B C 1
ATOM 2654 O O . HIS B 1 33 ? -3.213 -4.184 -3.68 1 97.5 33 HIS B O 1
ATOM 2660 N N . LYS B 1 34 ? -1.045 -4.594 -3.842 1 97.81 34 LYS B N 1
ATOM 2661 C CA . LYS B 1 34 ? -0.707 -3.4 -3.07 1 97.81 34 LYS B CA 1
ATOM 2662 C C . LYS B 1 34 ? -0.803 -2.143 -3.932 1 97.81 34 LYS B C 1
ATOM 2664 O O . LYS B 1 34 ? -1.211 -1.084 -3.449 1 97.81 34 LYS B O 1
ATOM 2669 N N . GLU B 1 35 ? -0.465 -2.303 -5.219 1 97.75 35 GLU B N 1
ATOM 2670 C CA . GLU B 1 35 ? -0.364 -1.094 -6.031 1 97.75 35 GLU B CA 1
ATOM 2671 C C . GLU B 1 35 ? -1.583 -0.933 -6.934 1 97.75 35 GLU B C 1
ATOM 2673 O O . GLU B 1 35 ? -1.805 0.139 -7.504 1 97.75 35 GLU B O 1
ATOM 2678 N N . CYS B 1 36 ? -2.383 -2 -7.094 1 97.56 36 CYS B N 1
ATOM 2679 C CA . CYS B 1 36 ? -3.484 -1.9 -8.047 1 97.56 36 CYS B CA 1
ATOM 2680 C C . CYS B 1 36 ? -4.812 -2.248 -7.383 1 97.56 36 CYS B C 1
ATOM 2682 O O . CYS B 1 36 ? -5.699 -1.402 -7.281 1 97.56 36 CYS B O 1
ATOM 2684 N N . PHE B 1 37 ? -4.918 -3.42 -6.789 1 98.31 37 PHE B N 1
ATOM 2685 C CA . PHE B 1 37 ? -6.188 -3.885 -6.238 1 98.31 37 PHE B CA 1
ATOM 2686 C C . PHE B 1 37 ? -6.625 -3.006 -5.074 1 98.31 37 PHE B C 1
ATOM 2688 O O . PHE B 1 37 ? -7.766 -2.541 -5.039 1 98.31 37 PHE B O 1
ATOM 2695 N N . CYS B 1 38 ? -5.742 -2.75 -4.184 1 98.38 38 CYS B N 1
ATOM 2696 C CA . CYS B 1 38 ? -6.109 -2.068 -2.945 1 98.38 38 CYS B CA 1
ATOM 2697 C C . CYS B 1 38 ? -6.492 -0.618 -3.213 1 98.38 38 CYS B C 1
ATOM 2699 O O . CYS B 1 38 ? -7.547 -0.157 -2.775 1 98.38 38 CYS B O 1
ATOM 2701 N N . PRO B 1 39 ? -5.66 0.129 -4.008 1 98.44 39 PRO B N 1
ATOM 2702 C CA . PRO B 1 39 ? -6.098 1.492 -4.316 1 98.44 39 PRO B CA 1
ATOM 2703 C C . PRO B 1 39 ? -7.461 1.535 -5 1 98.44 39 PRO B C 1
ATOM 2705 O O . PRO B 1 39 ? -8.289 2.393 -4.684 1 98.44 39 PRO B O 1
ATOM 2708 N N . GLU B 1 40 ? -7.711 0.63 -5.895 1 98.56 40 GLU B N 1
ATOM 2709 C CA . GLU B 1 40 ? -9 0.599 -6.578 1 98.56 40 GLU B CA 1
ATOM 2710 C C . GLU B 1 40 ? -10.125 0.218 -5.621 1 98.56 40 GLU B C 1
ATOM 2712 O O . GLU B 1 40 ? -11.258 0.696 -5.758 1 98.56 40 GLU B O 1
ATOM 2717 N N . PHE B 1 41 ? -9.852 -0.685 -4.645 1 98.62 41 PHE B N 1
ATOM 2718 C CA . PHE B 1 41 ? -10.812 -1.061 -3.611 1 98.62 41 PHE B CA 1
ATOM 2719 C C . PHE B 1 41 ? -11.203 0.148 -2.77 1 98.62 41 PHE B C 1
ATOM 2721 O O . PHE B 1 41 ? -12.391 0.425 -2.586 1 98.62 41 PHE B O 1
ATOM 2728 N N . VAL B 1 42 ? -10.227 0.933 -2.367 1 97.31 42 VAL B N 1
ATOM 2729 C CA . VAL B 1 42 ? -10.453 2.119 -1.55 1 97.31 42 VAL B CA 1
ATOM 2730 C C . VAL B 1 42 ? -11.258 3.146 -2.346 1 97.31 42 VAL B C 1
ATOM 2732 O O . VAL B 1 42 ? -12.234 3.707 -1.844 1 97.31 42 VAL B O 1
ATOM 2735 N N . TYR B 1 43 ? -10.906 3.348 -3.584 1 96.88 43 TYR B N 1
ATOM 2736 C CA . TYR B 1 43 ? -11.531 4.367 -4.418 1 96.88 43 TYR B CA 1
ATOM 2737 C C . TYR B 1 43 ? -12.977 4.004 -4.727 1 96.88 43 TYR B C 1
ATOM 2739 O O . TYR B 1 43 ? -13.898 4.758 -4.398 1 96.88 43 TYR B O 1
ATOM 2747 N N . HIS B 1 44 ? -13.195 2.854 -5.258 1 97.25 44 HIS B N 1
ATOM 2748 C CA . HIS B 1 44 ? -14.508 2.518 -5.812 1 97.25 44 HIS B CA 1
ATOM 2749 C C . HIS B 1 44 ? -15.523 2.256 -4.707 1 97.25 44 HIS B C 1
ATOM 2751 O O . HIS B 1 44 ? -16.719 2.527 -4.875 1 97.25 44 HIS B O 1
ATOM 2757 N N . PHE B 1 45 ? -15.109 1.765 -3.572 1 96.81 45 PHE B N 1
ATOM 2758 C CA . PHE B 1 45 ? -16.031 1.458 -2.492 1 96.81 45 PHE B CA 1
ATOM 2759 C C . PHE B 1 45 ? -16.094 2.6 -1.485 1 96.81 45 PHE B C 1
ATOM 2761 O O . PHE B 1 45 ? -16.656 2.449 -0.399 1 96.81 45 PHE B O 1
ATOM 2768 N N . SER B 1 46 ? -15.453 3.744 -1.853 1 93.81 46 SER B N 1
ATOM 2769 C CA . SER B 1 46 ? -15.492 4.973 -1.064 1 93.81 46 SER B CA 1
ATOM 2770 C C . SER B 1 46 ? -15.023 4.727 0.365 1 93.81 46 SER B C 1
ATOM 2772 O O . SER B 1 46 ? -15.711 5.086 1.321 1 93.81 46 SER B O 1
ATOM 2774 N N . LEU B 1 47 ? -13.836 4.121 0.46 1 95.38 47 LEU B N 1
ATOM 2775 C CA . LEU B 1 47 ? -13.336 3.717 1.769 1 95.38 47 LEU B CA 1
ATOM 2776 C C . LEU B 1 47 ? -12.234 4.66 2.246 1 95.38 47 LEU B C 1
ATOM 2778 O O . LEU B 1 47 ? -11.406 4.281 3.078 1 95.38 47 LEU B O 1
ATOM 2782 N N . GLN B 1 48 ? -12.172 5.879 1.776 1 92.75 48 GLN B N 1
ATOM 2783 C CA . GLN B 1 48 ? -11.094 6.816 2.053 1 92.75 48 GLN B CA 1
ATOM 2784 C C . GLN B 1 48 ? -10.977 7.105 3.547 1 92.75 48 GLN B C 1
ATOM 2786 O O . GLN B 1 48 ? -9.875 7.172 4.094 1 92.75 48 GLN B O 1
ATOM 2791 N N . SER B 1 49 ? -12.078 7.148 4.238 1 89.62 49 SER B N 1
ATOM 2792 C CA . SER B 1 49 ? -12.094 7.52 5.652 1 89.62 49 SER B CA 1
ATOM 2793 C C . SER B 1 49 ? -11.555 6.387 6.523 1 89.62 49 SER B C 1
ATOM 2795 O O . SER B 1 49 ? -11.227 6.602 7.691 1 89.62 49 SER B O 1
ATOM 2797 N N . VAL B 1 50 ? -11.469 5.18 5.914 1 93.31 50 VAL B N 1
ATOM 2798 C CA . VAL B 1 50 ? -10.961 4.039 6.664 1 93.31 50 VAL B CA 1
ATOM 2799 C C . VAL B 1 50 ? -9.914 3.299 5.832 1 93.31 50 VAL B C 1
ATOM 2801 O O . VAL B 1 50 ? -9.805 2.072 5.91 1 93.31 50 VAL B O 1
ATOM 2804 N N . SER B 1 51 ? -9.227 4.027 4.973 1 94.81 51 SER B N 1
ATOM 2805 C CA . SER B 1 51 ? -8.32 3.43 4 1 94.81 51 SER B CA 1
ATOM 2806 C C . SER B 1 51 ? -7.254 2.58 4.684 1 94.81 51 SER B C 1
ATOM 2808 O O . SER B 1 51 ? -6.855 1.537 4.16 1 94.81 51 SER B O 1
ATOM 2810 N N . ARG B 1 52 ? -6.809 3.008 5.863 1 93.62 52 ARG B N 1
ATOM 2811 C CA . ARG B 1 52 ? -5.805 2.262 6.613 1 93.62 52 ARG B CA 1
ATOM 2812 C C . ARG B 1 52 ? -6.285 0.848 6.918 1 93.62 52 ARG B C 1
ATOM 2814 O O . ARG B 1 52 ? -5.562 -0.123 6.695 1 93.62 52 ARG B O 1
ATOM 2821 N N . TYR B 1 53 ? -7.469 0.762 7.363 1 95.88 53 TYR B N 1
ATOM 2822 C CA . TYR B 1 53 ? -8.031 -0.523 7.762 1 95.88 53 TYR B CA 1
ATOM 2823 C C . TYR B 1 53 ? -8.484 -1.32 6.543 1 95.88 53 TYR B C 1
ATOM 2825 O O . TYR B 1 53 ? -8.391 -2.551 6.527 1 95.88 53 TYR B O 1
ATOM 2833 N N . ALA B 1 54 ? -8.969 -0.578 5.527 1 97.81 54 ALA B N 1
ATOM 2834 C CA . ALA B 1 54 ? -9.328 -1.229 4.27 1 97.81 54 ALA B CA 1
ATOM 2835 C C . ALA B 1 54 ? -8.117 -1.941 3.664 1 97.81 54 ALA B C 1
ATOM 2837 O O . ALA B 1 54 ? -8.234 -3.07 3.182 1 97.81 54 ALA B O 1
ATOM 2838 N N . ARG B 1 55 ? -6.988 -1.299 3.703 1 97.88 55 ARG B N 1
ATOM 2839 C CA . ARG B 1 55 ? -5.762 -1.913 3.197 1 97.88 55 ARG B CA 1
ATOM 2840 C C . ARG B 1 55 ? -5.355 -3.107 4.055 1 97.88 55 ARG B C 1
ATOM 2842 O O . ARG B 1 55 ? -4.965 -4.152 3.525 1 97.88 55 ARG B O 1
ATOM 2849 N N . GLN B 1 56 ? -5.496 -2.98 5.355 1 97.38 56 GLN B N 1
ATOM 2850 C CA . GLN B 1 56 ? -5.145 -4.074 6.254 1 97.38 56 GLN B CA 1
ATOM 2851 C C . GLN B 1 56 ? -5.961 -5.324 5.941 1 97.38 56 GLN B C 1
ATOM 2853 O O . GLN B 1 56 ? -5.41 -6.418 5.812 1 97.38 56 GLN B O 1
ATOM 2858 N N . VAL B 1 57 ? -7.246 -5.137 5.812 1 98.31 57 VAL B N 1
ATOM 2859 C CA . VAL B 1 57 ? -8.102 -6.297 5.598 1 98.31 57 VAL B CA 1
ATOM 2860 C C . VAL B 1 57 ? -7.867 -6.863 4.199 1 98.31 57 VAL B C 1
ATOM 2862 O O . VAL B 1 57 ? -7.887 -8.078 4.004 1 98.31 57 VAL B O 1
ATOM 2865 N N . TRP B 1 58 ? -7.652 -5.945 3.191 1 98.69 58 TRP B N 1
ATOM 2866 C CA . TRP B 1 58 ? -7.414 -6.418 1.833 1 98.69 58 TRP B CA 1
ATOM 2867 C C . TRP B 1 58 ? -6.145 -7.266 1.767 1 98.69 58 TRP B C 1
ATOM 2869 O O . TRP B 1 58 ? -6.145 -8.344 1.172 1 98.69 58 TRP B O 1
ATOM 2879 N N . GLU B 1 59 ? -5.094 -6.75 2.367 1 98.19 59 GLU B N 1
ATOM 2880 C CA . GLU B 1 59 ? -3.828 -7.477 2.346 1 98.19 59 GLU B CA 1
ATOM 2881 C C . GLU B 1 59 ? -3.936 -8.797 3.107 1 98.19 59 GLU B C 1
ATOM 2883 O O . GLU B 1 59 ? -3.357 -9.805 2.697 1 98.19 59 GLU B O 1
ATOM 2888 N N . PHE B 1 60 ? -4.656 -8.781 4.195 1 98.31 60 PHE B N 1
ATOM 2889 C CA . PHE B 1 60 ? -4.844 -10.016 4.945 1 98.31 60 PHE B CA 1
ATOM 2890 C C . PHE B 1 60 ? -5.555 -11.062 4.098 1 98.31 60 PHE B C 1
ATOM 2892 O O . PHE B 1 60 ? -5.09 -12.195 3.982 1 98.31 60 PHE B O 1
ATOM 2899 N N . VAL B 1 61 ? -6.598 -10.695 3.414 1 98.31 61 VAL B N 1
ATOM 2900 C CA . VAL B 1 61 ? -7.449 -11.617 2.664 1 98.31 61 VAL B CA 1
ATOM 2901 C C . VAL B 1 61 ? -6.691 -12.141 1.449 1 98.31 61 VAL B C 1
ATOM 2903 O O . VAL B 1 61 ? -6.734 -13.336 1.155 1 98.31 61 VAL B O 1
ATOM 2906 N N . ASN B 1 62 ? -5.914 -11.297 0.811 1 97.75 62 ASN B N 1
ATOM 2907 C CA . ASN B 1 62 ? -5.43 -11.641 -0.521 1 97.75 62 ASN B CA 1
ATOM 2908 C C . ASN B 1 62 ? -3.963 -12.07 -0.492 1 97.75 62 ASN B C 1
ATOM 2910 O O . ASN B 1 62 ? -3.475 -12.695 -1.435 1 97.75 62 ASN B O 1
ATOM 2914 N N . LEU B 1 63 ? -3.242 -11.727 0.629 1 97.25 63 LEU B N 1
ATOM 2915 C CA . LEU B 1 63 ? -1.801 -11.945 0.588 1 97.25 63 LEU B CA 1
ATOM 2916 C C . LEU B 1 63 ? -1.344 -12.789 1.776 1 97.25 63 LEU B C 1
ATOM 2918 O O . LEU B 1 63 ? -0.407 -13.578 1.657 1 97.25 63 LEU B O 1
ATOM 2922 N N . TYR B 1 64 ? -2.029 -12.68 2.939 1 97.19 64 TYR B N 1
ATOM 2923 C CA . TYR B 1 64 ? -1.326 -13.133 4.137 1 97.19 64 TYR B CA 1
ATOM 2924 C C . TYR B 1 64 ? -2.188 -14.086 4.949 1 97.19 64 TYR B C 1
ATOM 2926 O O . TYR B 1 64 ? -1.971 -14.266 6.148 1 97.19 64 TYR B O 1
ATOM 2934 N N . SER B 1 65 ? -3.17 -14.664 4.391 1 97.81 65 SER B N 1
ATOM 2935 C CA . SER B 1 65 ? -4.035 -15.602 5.102 1 97.81 65 SER B CA 1
ATOM 2936 C C . SER B 1 65 ? -4.344 -16.828 4.25 1 97.81 65 SER B C 1
ATOM 2938 O O . SER B 1 65 ? -3.834 -16.969 3.135 1 97.81 65 SER B O 1
ATOM 2940 N N . THR B 1 66 ? -5.18 -17.641 4.832 1 97.06 66 THR B N 1
ATOM 2941 C CA . THR B 1 66 ? -5.582 -18.891 4.184 1 97.06 66 THR B CA 1
ATOM 2942 C C . THR B 1 66 ? -6.402 -18.609 2.93 1 97.06 66 THR B C 1
ATOM 2944 O O . THR B 1 66 ? -6.629 -19.5 2.111 1 97.06 66 THR B O 1
ATOM 2947 N N . THR B 1 67 ? -6.758 -17.344 2.742 1 97 67 THR B N 1
ATOM 2948 C CA . THR B 1 67 ? -7.547 -17 1.565 1 97 67 THR B CA 1
ATOM 2949 C C . THR B 1 67 ? -6.668 -16.391 0.479 1 97 67 THR B C 1
ATOM 2951 O O . THR B 1 67 ? -7.176 -15.898 -0.531 1 97 67 THR B O 1
ATOM 2954 N N . ARG B 1 68 ? -5.395 -16.422 0.678 1 97.06 68 ARG B N 1
ATOM 2955 C CA . ARG B 1 68 ? -4.461 -15.906 -0.318 1 97.06 68 ARG B CA 1
ATOM 2956 C C . ARG B 1 68 ? -4.773 -16.453 -1.703 1 97.06 68 ARG B C 1
ATOM 2958 O O . ARG B 1 68 ? -4.973 -17.672 -1.865 1 97.06 68 ARG B O 1
ATOM 2965 N N . GLY B 1 69 ? -4.855 -15.57 -2.695 1 93.62 69 GLY B N 1
ATOM 2966 C CA . GLY B 1 69 ? -5.051 -15.992 -4.074 1 93.62 69 GLY B CA 1
ATOM 2967 C C . GLY B 1 69 ? -6.496 -16.297 -4.41 1 93.62 69 GLY B C 1
ATOM 2968 O O . GLY B 1 69 ? -6.801 -16.766 -5.512 1 93.62 69 GLY B O 1
ATOM 2969 N N . ILE B 1 70 ? -7.391 -15.984 -3.516 1 93.88 70 ILE B N 1
ATOM 2970 C CA . ILE B 1 70 ? -8.812 -16.234 -3.736 1 93.88 70 ILE B CA 1
ATOM 2971 C C . ILE B 1 70 ? -9.312 -15.367 -4.887 1 93.88 70 ILE B C 1
ATOM 2973 O O . ILE B 1 70 ? -8.688 -14.367 -5.242 1 93.88 70 ILE B O 1
ATOM 2977 N N . ASN B 1 71 ? -10.375 -15.828 -5.469 1 92 71 ASN B N 1
ATOM 2978 C CA . ASN B 1 71 ? -10.992 -15.055 -6.547 1 92 71 ASN B CA 1
ATOM 2979 C C . ASN B 1 71 ? -11.352 -13.648 -6.09 1 92 71 ASN B C 1
ATOM 2981 O O . ASN B 1 71 ? -11.859 -13.453 -4.984 1 92 71 ASN B O 1
ATOM 2985 N N . ARG B 1 72 ? -11.172 -12.648 -6.941 1 95.31 72 ARG B N 1
ATOM 2986 C CA . ARG B 1 72 ? -11.273 -11.242 -6.551 1 95.31 72 ARG B CA 1
ATOM 2987 C C . ARG B 1 72 ? -12.68 -10.906 -6.066 1 95.31 72 ARG B C 1
ATOM 2989 O O . ARG B 1 72 ? -12.852 -10.062 -5.184 1 95.31 72 ARG B O 1
ATOM 2996 N N . PHE B 1 73 ? -13.734 -11.508 -6.605 1 96.62 73 PHE B N 1
ATOM 2997 C CA . PHE B 1 73 ? -15.102 -11.211 -6.207 1 96.62 73 PHE B CA 1
ATOM 2998 C C . PHE B 1 73 ? -15.398 -11.766 -4.816 1 96.62 73 PHE B C 1
ATOM 3000 O O . PHE B 1 73 ? -16.109 -11.141 -4.027 1 96.62 73 PHE B O 1
ATOM 3007 N N . LEU B 1 74 ? -14.844 -12.945 -4.555 1 96.5 74 LEU B N 1
ATOM 3008 C CA . LEU B 1 74 ? -14.922 -13.492 -3.205 1 96.5 74 LEU B CA 1
ATOM 3009 C C . LEU B 1 74 ? -14.094 -12.672 -2.23 1 96.5 74 LEU B C 1
ATOM 3011 O O . LEU B 1 74 ? -14.492 -12.461 -1.083 1 96.5 74 LEU B O 1
ATOM 3015 N N . ALA B 1 75 ? -13.016 -12.211 -2.719 1 97.81 75 ALA B N 1
ATOM 3016 C CA . ALA B 1 75 ? -12.117 -11.398 -1.898 1 97.81 75 ALA B CA 1
ATOM 3017 C C . ALA B 1 75 ? -12.805 -10.109 -1.45 1 97.81 75 ALA B C 1
ATOM 3019 O O . ALA B 1 75 ? -12.664 -9.688 -0.298 1 97.81 75 ALA B O 1
ATOM 3020 N N . VAL B 1 76 ? -13.547 -9.469 -2.338 1 98.44 76 VAL B N 1
ATOM 3021 C CA . VAL B 1 76 ? -14.234 -8.227 -2.012 1 98.44 76 VAL B CA 1
ATOM 3022 C C . VAL B 1 76 ? -15.25 -8.477 -0.893 1 98.44 76 VAL B C 1
ATOM 3024 O O . VAL B 1 76 ? -15.344 -7.691 0.052 1 98.44 76 VAL B O 1
ATOM 3027 N N . ILE B 1 77 ? -15.977 -9.555 -1.014 1 98.38 77 ILE B N 1
ATOM 3028 C CA . ILE B 1 77 ? -16.969 -9.891 -0.006 1 98.38 77 ILE B CA 1
ATOM 3029 C C . ILE B 1 77 ? -16.297 -10.078 1.35 1 98.38 77 ILE B C 1
ATOM 3031 O O . ILE B 1 77 ? -16.703 -9.477 2.344 1 98.38 77 ILE B O 1
ATOM 3035 N N . LYS B 1 78 ? -15.219 -10.875 1.339 1 98.12 78 LYS B N 1
ATOM 3036 C CA . LYS B 1 78 ? -14.523 -11.164 2.592 1 98.12 78 LYS B CA 1
ATOM 3037 C C . LYS B 1 78 ? -13.914 -9.898 3.182 1 98.12 78 LYS B C 1
ATOM 3039 O O . LYS B 1 78 ? -13.945 -9.695 4.398 1 98.12 78 LYS B O 1
ATOM 3044 N N . ALA B 1 79 ? -13.359 -9.07 2.332 1 98.56 79 ALA B N 1
ATOM 3045 C CA . ALA B 1 79 ? -12.727 -7.832 2.787 1 98.56 79 ALA B CA 1
ATOM 3046 C C . ALA B 1 79 ? -13.758 -6.891 3.408 1 98.56 79 ALA B C 1
ATOM 3048 O O . ALA B 1 79 ? -13.516 -6.309 4.469 1 98.56 79 ALA B O 1
ATOM 3049 N N . ILE B 1 80 ? -14.922 -6.746 2.75 1 98.38 80 ILE B N 1
ATOM 3050 C CA . ILE B 1 80 ? -15.977 -5.875 3.26 1 98.38 80 ILE B CA 1
ATOM 3051 C C . ILE B 1 80 ? -16.5 -6.418 4.59 1 98.38 80 ILE B C 1
ATOM 3053 O O . ILE B 1 80 ? -16.734 -5.652 5.527 1 98.38 80 ILE B O 1
ATOM 3057 N N . ASP B 1 81 ? -16.625 -7.727 4.68 1 97.56 81 ASP B N 1
ATOM 3058 C CA . ASP B 1 81 ? -17.078 -8.336 5.926 1 97.56 81 ASP B CA 1
ATOM 3059 C C . ASP B 1 81 ? -16.078 -8.07 7.055 1 97.56 81 ASP B C 1
ATOM 3061 O O . ASP B 1 81 ? -16.469 -7.68 8.156 1 97.56 81 ASP B O 1
ATOM 3065 N N . LEU B 1 82 ? -14.844 -8.297 6.801 1 97.38 82 LEU B N 1
ATOM 3066 C CA . LEU B 1 82 ? -13.812 -8.094 7.812 1 97.38 82 LEU B CA 1
ATOM 3067 C C . LEU B 1 82 ? -13.719 -6.621 8.203 1 97.38 82 LEU B C 1
ATOM 3069 O O . LEU B 1 82 ? -13.492 -6.297 9.367 1 97.38 82 LEU B O 1
ATOM 3073 N N . LEU B 1 83 ? -13.867 -5.746 7.211 1 97.62 83 LEU B N 1
ATOM 3074 C CA . LEU B 1 83 ? -13.812 -4.312 7.488 1 97.62 83 LEU B CA 1
ATOM 3075 C C . LEU B 1 83 ? -14.969 -3.895 8.391 1 97.62 83 LEU B C 1
ATOM 3077 O O . LEU B 1 83 ? -14.789 -3.078 9.297 1 97.62 83 LEU B O 1
ATOM 3081 N N . SER B 1 84 ? -16.125 -4.473 8.156 1 96.38 84 SER B N 1
ATOM 3082 C CA . SER B 1 84 ? -17.312 -4.148 8.945 1 96.38 84 SER B CA 1
ATOM 3083 C C . SER B 1 84 ? -17.125 -4.539 10.406 1 96.38 84 SER B C 1
ATOM 3085 O O . SER B 1 84 ? -17.719 -3.922 11.297 1 96.38 84 SER B O 1
ATOM 3087 N N . SER B 1 85 ? -16.312 -5.531 10.648 1 94.75 85 SER B N 1
ATOM 3088 C CA . SER B 1 85 ? -16.125 -6.008 12.016 1 94.75 85 SER B CA 1
ATOM 3089 C C . SER B 1 85 ? -14.805 -5.523 12.594 1 94.75 85 SER B C 1
ATOM 3091 O O . SER B 1 85 ? -14.477 -5.832 13.742 1 94.75 85 SER B O 1
ATOM 3093 N N . HIS B 1 86 ? -14.055 -4.844 11.867 1 95.88 86 HIS B N 1
ATOM 3094 C CA . HIS B 1 86 ? -12.773 -4.32 12.336 1 95.88 86 HIS B CA 1
ATOM 3095 C C . HIS B 1 86 ? -12.977 -3.314 13.461 1 95.88 86 HIS B C 1
ATOM 3097 O O . HIS B 1 86 ? -13.711 -2.336 13.305 1 95.88 86 HIS B O 1
ATOM 3103 N N . PRO B 1 87 ? -12.297 -3.473 14.539 1 92.44 87 PRO B N 1
ATOM 3104 C CA . PRO B 1 87 ? -12.594 -2.658 15.719 1 92.44 87 PRO B CA 1
ATOM 3105 C C . PRO B 1 87 ? -12.359 -1.168 15.484 1 92.44 87 PRO B C 1
ATOM 3107 O O . PRO B 1 87 ? -13.18 -0.339 15.883 1 92.44 87 PRO B O 1
ATOM 3110 N N . GLU B 1 88 ? -11.32 -0.79 14.828 1 89.06 88 GLU B N 1
ATOM 3111 C CA . GLU B 1 88 ? -10.992 0.618 14.617 1 89.06 88 GLU B CA 1
ATOM 3112 C C . GLU B 1 88 ? -11.828 1.209 13.477 1 89.06 88 GLU B C 1
ATOM 3114 O O . GLU B 1 88 ? -12.227 2.371 13.539 1 89.06 88 GLU B O 1
ATOM 3119 N N . ALA B 1 89 ? -12.078 0.403 12.453 1 92.25 89 ALA B N 1
ATOM 3120 C CA . ALA B 1 89 ? -12.891 0.884 11.344 1 92.25 89 ALA B CA 1
ATOM 3121 C C . ALA B 1 89 ? -14.328 1.157 11.789 1 92.25 89 ALA B C 1
ATOM 3123 O O . ALA B 1 89 ? -14.945 2.137 11.359 1 92.25 89 ALA B O 1
ATOM 3124 N N . LYS B 1 90 ? -14.789 0.345 12.648 1 89.88 90 LYS B N 1
ATOM 3125 C CA . LYS B 1 90 ? -16.156 0.475 13.141 1 89.88 90 LYS B CA 1
ATOM 3126 C C . LYS B 1 90 ? -16.375 1.821 13.82 1 89.88 90 LYS B C 1
ATOM 3128 O O . LYS B 1 90 ? -17.453 2.402 13.742 1 89.88 90 LYS B O 1
ATOM 3133 N N . LYS B 1 91 ? -15.359 2.277 14.445 1 84.31 91 LYS B N 1
ATOM 3134 C CA . LYS B 1 91 ? -15.445 3.539 15.18 1 84.31 91 LYS B CA 1
ATOM 3135 C C . LYS B 1 91 ? -15.695 4.707 14.227 1 84.31 91 LYS B C 1
ATOM 3137 O O . LYS B 1 91 ? -16.25 5.734 14.625 1 84.31 91 LYS B O 1
ATOM 3142 N N . ARG B 1 92 ? -15.352 4.508 12.984 1 85.94 92 ARG B N 1
ATOM 3143 C CA . ARG B 1 92 ? -15.484 5.578 12 1 85.94 92 ARG B CA 1
ATOM 3144 C C . ARG B 1 92 ? -16.797 5.441 11.227 1 85.94 92 ARG B C 1
ATOM 3146 O O . ARG B 1 92 ? -17.125 6.305 10.414 1 85.94 92 ARG B O 1
ATOM 3153 N N . SER B 1 93 ? -17.5 4.387 11.438 1 84.81 93 SER B N 1
ATOM 3154 C CA . SER B 1 93 ? -18.828 4.133 10.875 1 84.81 93 SER B CA 1
ATOM 3155 C C . SER B 1 93 ? -18.828 4.328 9.367 1 84.81 93 SER B C 1
ATOM 3157 O O . SER B 1 93 ? -19.672 5.066 8.836 1 84.81 93 SER B O 1
ATOM 3159 N N . PRO B 1 94 ? -17.984 3.625 8.688 1 88.69 94 PRO B N 1
ATOM 3160 C CA . PRO B 1 94 ? -18.016 3.744 7.227 1 88.69 94 PRO B CA 1
ATOM 3161 C C . PRO B 1 94 ? -19.297 3.193 6.613 1 88.69 94 PRO B C 1
ATOM 3163 O O . PRO B 1 94 ? -19.922 2.295 7.184 1 88.69 94 PRO B O 1
ATOM 3166 N N . ARG B 1 95 ? -19.703 3.803 5.527 1 91.12 95 ARG B N 1
ATOM 3167 C CA . ARG B 1 95 ? -20.828 3.238 4.77 1 91.12 95 ARG B CA 1
ATOM 3168 C C . ARG B 1 95 ? -20.344 2.1 3.871 1 91.12 95 ARG B C 1
ATOM 3170 O O . ARG B 1 95 ? -19.688 2.336 2.857 1 91.12 95 ARG B O 1
ATOM 3177 N N . LEU B 1 96 ? -20.672 0.907 4.199 1 95.88 96 LEU B N 1
ATOM 3178 C CA . LEU B 1 96 ? -20.25 -0.27 3.447 1 95.88 96 LEU B CA 1
ATOM 3179 C C . LEU B 1 96 ? -21.422 -0.901 2.721 1 95.88 96 LEU B C 1
ATOM 3181 O O . LEU B 1 96 ? -22.531 -0.963 3.264 1 95.88 96 LEU B O 1
ATOM 3185 N N . PRO B 1 97 ? -21.25 -1.368 1.539 1 96.12 97 PRO B N 1
ATOM 3186 C CA . PRO B 1 97 ? -22.328 -2.059 0.838 1 96.12 97 PRO B CA 1
ATOM 3187 C C . PRO B 1 97 ? -22.609 -3.449 1.405 1 96.12 97 PRO B C 1
ATOM 3189 O O . PRO B 1 97 ? -21.703 -4.102 1.926 1 96.12 97 PRO B O 1
ATOM 3192 N N . SER B 1 98 ? -23.797 -3.871 1.291 1 95.38 98 SER B N 1
ATOM 3193 C CA . SER B 1 98 ? -24.172 -5.215 1.719 1 95.38 98 SER B CA 1
ATOM 3194 C C . SER B 1 98 ? -23.688 -6.266 0.72 1 95.38 98 SER B C 1
ATOM 3196 O O . SER B 1 98 ? -23.5 -7.43 1.08 1 95.38 98 SER B O 1
ATOM 3198 N N . LEU B 1 99 ? -23.531 -5.91 -0.447 1 97.25 99 LEU B N 1
ATOM 3199 C CA . LEU B 1 99 ? -23.094 -6.77 -1.546 1 97.25 99 LEU B CA 1
ATOM 3200 C C . LEU B 1 99 ? -24.047 -7.961 -1.704 1 97.25 99 LEU B C 1
ATOM 3202 O O . LEU B 1 99 ? -23.594 -9.078 -1.985 1 97.25 99 LEU B O 1
ATOM 3206 N N . THR B 1 100 ? -25.297 -7.727 -1.484 1 97.75 100 THR B N 1
ATOM 3207 C CA . THR B 1 100 ? -26.297 -8.789 -1.534 1 97.75 100 THR B CA 1
ATOM 3208 C C . THR B 1 100 ? -26.312 -9.445 -2.914 1 97.75 100 THR B C 1
ATOM 3210 O O . THR B 1 100 ? -26.312 -10.672 -3.025 1 97.75 100 THR B O 1
ATOM 3213 N N . ALA B 1 101 ? -26.344 -8.672 -3.936 1 97.5 101 ALA B N 1
ATOM 3214 C CA . ALA B 1 101 ? -26.406 -9.203 -5.297 1 97.5 101 ALA B CA 1
ATOM 3215 C C . ALA B 1 101 ? -25.109 -9.945 -5.645 1 97.5 101 ALA B C 1
ATOM 3217 O O . ALA B 1 101 ? -25.156 -10.969 -6.336 1 97.5 101 ALA B O 1
ATOM 3218 N N . LEU B 1 102 ? -23.984 -9.398 -5.227 1 97.88 102 LEU B N 1
ATOM 3219 C CA . LEU B 1 102 ? -22.703 -10.078 -5.473 1 97.88 102 LEU B CA 1
ATOM 3220 C C . LEU B 1 102 ? -22.672 -11.43 -4.777 1 97.88 102 LEU B C 1
ATOM 3222 O O . LEU B 1 102 ? -22.25 -12.43 -5.367 1 97.88 102 LEU B O 1
ATOM 3226 N N . ARG B 1 103 ? -23.156 -11.477 -3.555 1 98.06 103 ARG B N 1
ATOM 3227 C CA . ARG B 1 103 ? -23.203 -12.719 -2.783 1 98.06 103 ARG B CA 1
ATOM 3228 C C . ARG B 1 103 ? -24.062 -13.766 -3.48 1 98.06 103 ARG B C 1
ATOM 3230 O O . ARG B 1 103 ? -23.688 -14.938 -3.568 1 98.06 103 ARG B O 1
ATOM 3237 N N . ALA B 1 104 ? -25.141 -13.344 -3.953 1 97.44 104 ALA B N 1
ATOM 3238 C CA . ALA B 1 104 ? -26.031 -14.258 -4.66 1 97.44 104 ALA B CA 1
ATOM 3239 C C . ALA B 1 104 ? -25.391 -14.773 -5.945 1 97.44 104 ALA B C 1
ATOM 3241 O O . ALA B 1 104 ? -25.5 -15.953 -6.27 1 97.44 104 ALA B O 1
ATOM 3242 N N . TRP B 1 105 ? -24.703 -13.883 -6.613 1 97.25 105 TRP B N 1
ATOM 3243 C CA . TRP B 1 105 ? -24.094 -14.242 -7.887 1 97.25 105 TRP B CA 1
ATOM 3244 C C . TRP B 1 105 ? -22.969 -15.25 -7.68 1 97.25 105 TRP B C 1
ATOM 3246 O O . TRP B 1 105 ? -22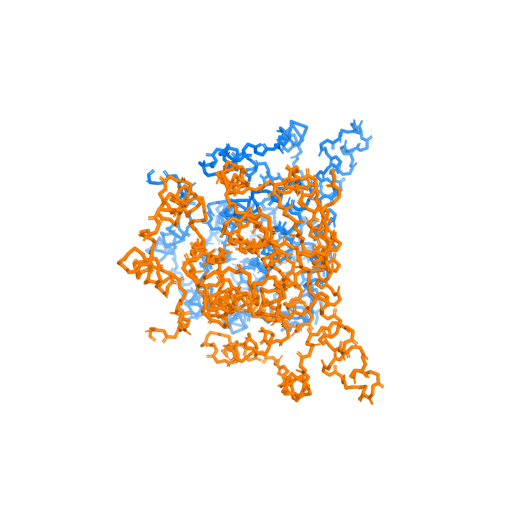.875 -16.25 -8.398 1 97.25 105 TRP B O 1
ATOM 3256 N N . VAL B 1 106 ? -22.109 -15.062 -6.68 1 95.62 106 VAL B N 1
ATOM 3257 C CA . VAL B 1 106 ? -20.938 -15.914 -6.496 1 95.62 106 VAL B CA 1
ATOM 3258 C C . VAL B 1 106 ? -21.375 -17.281 -5.996 1 95.62 106 VAL B C 1
ATOM 3260 O O . VAL B 1 106 ? -20.672 -18.281 -6.176 1 95.62 106 VAL B O 1
ATOM 3263 N N . GLU B 1 107 ? -22.531 -17.391 -5.379 1 95.69 107 GLU B N 1
ATOM 3264 C CA . GLU B 1 107 ? -23.062 -18.672 -4.914 1 95.69 107 GLU B CA 1
ATOM 3265 C C . GLU B 1 107 ? -23.547 -19.516 -6.086 1 95.69 107 GLU B C 1
ATOM 3267 O O . GLU B 1 107 ? -23.438 -20.75 -6.059 1 95.69 107 GLU B O 1
ATOM 3272 N N . ARG B 1 108 ? -24 -18.906 -7.062 1 94.19 108 ARG B N 1
ATOM 3273 C CA . ARG B 1 108 ? -24.625 -19.609 -8.172 1 94.19 108 ARG B CA 1
ATOM 3274 C C . ARG B 1 108 ? -23.641 -19.844 -9.312 1 94.19 108 ARG B C 1
ATOM 3276 O O . ARG B 1 108 ? -23.703 -20.844 -10.008 1 94.19 108 ARG B O 1
ATOM 3283 N N . GLU B 1 109 ? -22.797 -18.875 -9.508 1 90.19 109 GLU B N 1
ATOM 3284 C CA . GLU B 1 109 ? -21.922 -18.891 -10.672 1 90.19 109 GLU B CA 1
ATOM 3285 C C . GLU B 1 109 ? -20.703 -19.781 -10.438 1 90.19 109 GLU B C 1
ATOM 3287 O O . GLU B 1 109 ? -20.062 -19.703 -9.391 1 90.19 109 GLU B O 1
ATOM 3292 N N . THR B 1 110 ? -20.406 -20.625 -11.359 1 83.06 110 THR B N 1
ATOM 3293 C CA . THR B 1 110 ? -19.297 -21.562 -11.234 1 83.06 110 THR B CA 1
ATOM 3294 C C . THR B 1 110 ? -18.031 -21 -11.898 1 83.06 110 THR B C 1
ATOM 3296 O O . THR B 1 110 ? -16.922 -21.469 -11.617 1 83.06 110 THR B O 1
ATOM 3299 N N . LYS B 1 111 ? -18.203 -20.047 -12.82 1 83.56 111 LYS B N 1
ATOM 3300 C CA . LYS B 1 111 ? -17.078 -19.438 -13.523 1 83.56 111 LYS B CA 1
ATOM 3301 C C . LYS B 1 111 ? -16.984 -17.938 -13.211 1 83.56 111 LYS B C 1
ATOM 3303 O O . LYS B 1 111 ? -17.266 -17.109 -14.07 1 83.56 111 LYS B O 1
ATOM 3308 N N . LEU B 1 112 ? -16.469 -17.656 -12.078 1 88.88 112 LEU B N 1
ATOM 3309 C CA . LEU B 1 112 ? -16.406 -16.266 -11.633 1 88.88 112 LEU B CA 1
ATOM 3310 C C . LEU B 1 112 ? -15.398 -15.477 -12.445 1 88.88 112 LEU B C 1
ATOM 3312 O O . LEU B 1 112 ? -14.203 -15.773 -12.422 1 88.88 112 LEU B O 1
ATOM 3316 N N . GLY B 1 113 ? -15.852 -14.523 -13.273 1 89.19 113 GLY B N 1
ATOM 3317 C CA . GLY B 1 113 ? -15.016 -13.672 -14.102 1 89.19 113 GLY B CA 1
ATOM 3318 C C . GLY B 1 113 ? -15.758 -12.5 -14.703 1 89.19 113 GLY B C 1
ATOM 3319 O O . GLY B 1 113 ? -16.969 -12.344 -14.484 1 89.19 113 GLY B O 1
ATOM 3320 N N . MET B 1 114 ? -15.039 -11.656 -15.43 1 90.94 114 MET B N 1
ATOM 3321 C CA . MET B 1 114 ? -15.609 -10.438 -15.984 1 90.94 114 MET B CA 1
ATOM 3322 C C . MET B 1 114 ? -16.719 -10.758 -16.984 1 90.94 114 MET B C 1
ATOM 3324 O O . MET B 1 114 ? -17.703 -10.039 -17.062 1 90.94 114 MET B O 1
ATOM 3328 N N . ASN B 1 115 ? -16.5 -11.82 -17.734 1 90.31 115 ASN B N 1
ATOM 3329 C CA . ASN B 1 115 ? -17.5 -12.18 -18.734 1 90.31 115 ASN B CA 1
ATOM 3330 C C . ASN B 1 115 ? -18.844 -12.523 -18.094 1 90.31 115 ASN B C 1
ATOM 3332 O O . ASN B 1 115 ? -19.875 -11.992 -18.484 1 90.31 115 ASN B O 1
ATOM 3336 N N . THR B 1 116 ? -18.797 -13.391 -17.094 1 93.25 116 THR B N 1
ATOM 3337 C CA . THR B 1 116 ? -20.031 -13.812 -16.453 1 93.25 116 THR B CA 1
ATOM 3338 C C . THR B 1 116 ? -20.609 -12.68 -15.609 1 93.25 116 THR B C 1
ATOM 3340 O O . THR B 1 116 ? -21.828 -12.57 -15.469 1 93.25 116 THR B O 1
ATOM 3343 N N . LEU B 1 117 ? -19.781 -11.828 -15.039 1 95.25 117 LEU B N 1
ATOM 3344 C CA . LEU B 1 117 ? -20.281 -10.648 -14.328 1 95.25 117 LEU B CA 1
ATOM 3345 C C . LEU B 1 117 ? -21.031 -9.719 -15.273 1 95.25 117 LEU B C 1
ATOM 3347 O O . LEU B 1 117 ? -22.094 -9.195 -14.922 1 95.25 117 LEU B O 1
ATOM 3351 N N . THR B 1 118 ? -20.453 -9.523 -16.453 1 96.5 118 THR B N 1
ATOM 3352 C CA . THR B 1 118 ? -21.094 -8.68 -17.453 1 96.5 118 THR B CA 1
ATOM 3353 C C . THR B 1 118 ? -22.469 -9.203 -17.812 1 96.5 118 THR B C 1
ATOM 3355 O O . THR B 1 118 ? -23.438 -8.438 -17.891 1 96.5 118 THR B O 1
ATOM 3358 N N . GLN B 1 119 ? -22.578 -10.484 -17.984 1 96.38 119 GLN B N 1
ATOM 3359 C CA . GLN B 1 119 ? -23.859 -11.102 -18.297 1 96.38 119 GLN B CA 1
ATOM 3360 C C . GLN B 1 119 ? -24.859 -10.898 -17.156 1 96.38 119 GLN B C 1
ATOM 3362 O O . GLN B 1 119 ? -26.031 -10.57 -17.406 1 96.38 119 GLN B O 1
ATOM 3367 N N . GLU B 1 120 ? -24.359 -11.133 -15.953 1 96.31 120 GLU B N 1
ATOM 3368 C CA . GLU B 1 120 ? -25.219 -10.953 -14.789 1 96.31 120 GLU B CA 1
ATOM 3369 C C . GLU B 1 120 ? -25.703 -9.508 -14.672 1 96.31 120 GLU B C 1
ATOM 3371 O O . GLU B 1 120 ? -26.859 -9.258 -14.352 1 96.31 120 GLU B O 1
ATOM 3376 N N . LEU B 1 121 ? -24.828 -8.57 -14.906 1 96.75 121 LEU B N 1
ATOM 3377 C CA . LEU B 1 121 ? -25.156 -7.148 -14.836 1 96.75 121 LEU B CA 1
ATOM 3378 C C . LEU B 1 121 ? -26.172 -6.777 -15.906 1 96.75 121 LEU B C 1
ATOM 3380 O O . LEU B 1 121 ? -27.094 -5.988 -15.648 1 96.75 121 LEU B O 1
ATOM 3384 N N . GLU B 1 122 ? -26.016 -7.301 -17.109 1 96.94 122 GLU B N 1
ATOM 3385 C CA . GLU B 1 122 ? -26.953 -7.047 -18.188 1 96.94 122 GLU B CA 1
ATOM 3386 C C . GLU B 1 122 ? -28.344 -7.582 -17.844 1 96.94 122 GLU B C 1
ATOM 3388 O O . GLU B 1 122 ? -29.359 -6.984 -18.219 1 96.94 122 GLU B O 1
ATOM 3393 N N . ARG B 1 123 ? -28.375 -8.625 -17.156 1 96.5 123 ARG B N 1
ATOM 3394 C CA . ARG B 1 123 ? -29.641 -9.273 -16.781 1 96.5 123 ARG B CA 1
ATOM 3395 C C . ARG B 1 123 ? -30.312 -8.539 -15.633 1 96.5 123 ARG B C 1
ATOM 3397 O O . ARG B 1 123 ? -31.531 -8.328 -15.648 1 96.5 123 ARG B O 1
ATOM 3404 N N . THR B 1 124 ? -29.562 -8.07 -14.641 1 96.94 124 THR B N 1
ATOM 3405 C CA . THR B 1 124 ? -30.141 -7.613 -13.383 1 96.94 124 THR B CA 1
ATOM 3406 C C . THR B 1 124 ? -30.109 -6.09 -13.305 1 96.94 124 THR B C 1
ATOM 3408 O O . THR B 1 124 ? -30.906 -5.488 -12.57 1 96.94 124 THR B O 1
ATOM 3411 N N . HIS B 1 125 ? -29.141 -5.453 -13.953 1 96.75 125 HIS B N 1
ATOM 3412 C CA . HIS B 1 125 ? -28.891 -4.02 -13.852 1 96.75 125 HIS B CA 1
ATOM 3413 C C . HIS B 1 125 ? -28.766 -3.586 -12.391 1 96.75 125 HIS B C 1
ATOM 3415 O O . HIS B 1 125 ? -29.281 -2.533 -12.008 1 96.75 125 HIS B O 1
ATOM 3421 N N . ASP B 1 126 ? -28.219 -4.438 -11.547 1 97.12 126 ASP B N 1
ATOM 3422 C CA . ASP B 1 126 ? -28.094 -4.191 -10.117 1 97.12 126 ASP B CA 1
ATOM 3423 C C . ASP B 1 126 ? -26.984 -3.176 -9.828 1 97.12 126 ASP B C 1
ATOM 3425 O O . ASP B 1 126 ? -25.859 -3.312 -10.328 1 97.12 126 ASP B O 1
ATOM 3429 N N . PRO B 1 127 ? -27.297 -2.17 -9.047 1 96.44 127 PRO B N 1
ATOM 3430 C CA . PRO B 1 127 ? -26.312 -1.118 -8.797 1 96.44 127 PRO B CA 1
ATOM 3431 C C . PRO B 1 127 ? -25.078 -1.633 -8.055 1 96.44 127 PRO B C 1
ATOM 3433 O O . PRO B 1 127 ? -23.984 -1.123 -8.266 1 96.44 127 PRO B O 1
ATOM 3436 N N . GLU B 1 128 ? -25.188 -2.543 -7.207 1 95.75 128 GLU B N 1
ATOM 3437 C CA . GLU B 1 128 ? -24.031 -3.104 -6.508 1 95.75 128 GLU B CA 1
ATOM 3438 C C . GLU B 1 128 ? -23.141 -3.881 -7.461 1 95.75 128 GLU B C 1
ATOM 3440 O O . GLU B 1 128 ? -21.906 -3.824 -7.352 1 95.75 128 GLU B O 1
ATOM 3445 N N . LEU B 1 129 ? -23.75 -4.613 -8.344 1 97.62 129 LEU B N 1
ATOM 3446 C CA . LEU B 1 129 ? -22.969 -5.324 -9.344 1 97.62 129 LEU B CA 1
ATOM 3447 C C . LEU B 1 129 ? -22.266 -4.348 -10.273 1 97.62 129 LEU B C 1
ATOM 3449 O O . LEU B 1 129 ? -21.156 -4.617 -10.742 1 97.62 129 LEU B O 1
ATOM 3453 N N . GLU B 1 130 ? -22.922 -3.314 -10.562 1 98.06 130 GLU B N 1
ATOM 3454 C CA . GLU B 1 130 ? -22.297 -2.275 -11.367 1 98.06 130 GLU B CA 1
ATOM 3455 C C . GLU B 1 130 ? -21.062 -1.71 -10.672 1 98.06 130 GLU B C 1
ATOM 3457 O O . GLU B 1 130 ? -20.031 -1.469 -11.312 1 98.06 130 GLU B O 1
ATOM 3462 N N . LEU B 1 131 ? -21.203 -1.435 -9.367 1 97.81 131 LEU B N 1
ATOM 3463 C CA . LEU B 1 131 ? -20.078 -0.982 -8.57 1 97.81 131 LEU B CA 1
ATOM 3464 C C . LEU B 1 131 ? -18.922 -1.967 -8.664 1 97.81 131 LEU B C 1
ATOM 3466 O O . LEU B 1 131 ? -17.781 -1.565 -8.898 1 97.81 131 LEU B O 1
ATOM 3470 N N . VAL B 1 132 ? -19.203 -3.225 -8.531 1 98.12 132 VAL B N 1
ATOM 3471 C CA . VAL B 1 132 ? -18.188 -4.273 -8.57 1 98.12 132 VAL B CA 1
ATOM 3472 C C . VAL B 1 132 ? -17.562 -4.344 -9.969 1 98.12 132 VAL B C 1
ATOM 3474 O O . VAL B 1 132 ? -16.359 -4.551 -10.109 1 98.12 132 VAL B O 1
ATOM 3477 N N . TYR B 1 133 ? -18.359 -4.191 -10.93 1 97.88 133 TYR B N 1
ATOM 3478 C CA . TYR B 1 133 ? -17.891 -4.191 -12.312 1 97.88 133 TYR B CA 1
ATOM 3479 C C . TYR B 1 133 ? -16.922 -3.051 -12.555 1 97.88 133 TYR B C 1
ATOM 3481 O O . TYR B 1 133 ? -15.844 -3.256 -13.125 1 97.88 133 TYR B O 1
ATOM 3489 N N . ARG B 1 134 ? -17.281 -1.864 -12.133 1 98.19 134 ARG B N 1
ATOM 3490 C CA . ARG B 1 134 ? -16.422 -0.699 -12.312 1 98.19 134 ARG B CA 1
ATOM 3491 C C . ARG B 1 134 ? -15.102 -0.872 -11.555 1 98.19 134 ARG B C 1
ATOM 3493 O O . ARG B 1 134 ? -14.031 -0.52 -12.07 1 98.19 134 ARG B O 1
ATOM 3500 N N . TRP B 1 135 ? -15.234 -1.364 -10.367 1 98.31 135 TRP B N 1
ATOM 3501 C CA . TRP B 1 135 ? -14.031 -1.655 -9.586 1 98.31 135 TRP B CA 1
ATOM 3502 C C . TRP B 1 135 ? -13.133 -2.645 -10.328 1 98.31 135 TRP B C 1
ATOM 3504 O O . TRP B 1 135 ? -11.93 -2.42 -10.461 1 98.31 135 TRP B O 1
ATOM 3514 N N . SER B 1 136 ? -13.703 -3.734 -10.773 1 97.38 136 SER B N 1
ATOM 3515 C CA . SER B 1 136 ? -12.945 -4.781 -11.453 1 97.38 136 SER B CA 1
ATOM 3516 C C . SER B 1 136 ? -12.289 -4.254 -12.727 1 97.38 136 SER B C 1
ATOM 3518 O O . SER B 1 136 ? -11.148 -4.598 -13.031 1 97.38 136 SER B O 1
ATOM 3520 N N . GLN B 1 137 ? -12.992 -3.467 -13.438 1 96.88 137 GLN B N 1
ATOM 3521 C CA . GLN B 1 137 ? -12.43 -2.826 -14.625 1 96.88 137 GLN B CA 1
ATOM 3522 C C . GLN B 1 137 ? -11.266 -1.913 -14.258 1 96.88 137 GLN B C 1
ATOM 3524 O O . GLN B 1 137 ? -10.234 -1.9 -14.938 1 96.88 137 GLN B O 1
ATOM 3529 N N . GLY B 1 138 ? -11.477 -1.134 -13.227 1 97.56 138 GLY B N 1
ATOM 3530 C CA . GLY B 1 138 ? -10.398 -0.291 -12.734 1 97.56 138 GLY B CA 1
ATOM 3531 C C . GLY B 1 138 ? -9.156 -1.074 -12.359 1 97.56 138 GLY B C 1
ATOM 3532 O O . GLY B 1 138 ? -8.039 -0.654 -12.656 1 97.56 138 GLY B O 1
ATOM 3533 N N . VAL B 1 139 ? -9.375 -2.191 -11.75 1 97.06 139 VAL B N 1
ATOM 3534 C CA . VAL B 1 139 ? -8.266 -3.062 -11.375 1 97.06 139 VAL B CA 1
ATOM 3535 C C . VAL B 1 139 ? -7.535 -3.545 -12.625 1 97.06 139 VAL B C 1
ATOM 3537 O O . VAL B 1 139 ? -6.305 -3.506 -12.688 1 97.06 139 VAL B O 1
ATOM 3540 N N . ASN B 1 140 ? -8.258 -4.008 -13.641 1 93.38 140 ASN B N 1
ATOM 3541 C CA . ASN B 1 140 ? -7.652 -4.461 -14.883 1 93.38 140 ASN B CA 1
ATOM 3542 C C . ASN B 1 140 ? -6.801 -3.365 -15.523 1 93.38 140 ASN B C 1
ATOM 3544 O O . ASN B 1 140 ? -5.695 -3.629 -16 1 93.38 140 ASN B O 1
ATOM 3548 N N . GLU B 1 141 ? -7.309 -2.193 -15.523 1 95.5 141 GLU B N 1
ATOM 3549 C CA . GLU B 1 141 ? -6.586 -1.065 -16.109 1 95.5 141 GLU B CA 1
ATOM 3550 C C . GLU B 1 141 ? -5.324 -0.752 -15.312 1 95.5 141 GLU B C 1
ATOM 3552 O O . GLU B 1 141 ? -4.266 -0.492 -15.891 1 95.5 141 GLU B O 1
ATOM 3557 N N . ALA B 1 142 ? -5.484 -0.755 -14.008 1 96.25 142 ALA B N 1
ATOM 3558 C CA . ALA B 1 142 ? -4.336 -0.483 -13.148 1 96.25 142 ALA B CA 1
ATOM 3559 C C . ALA B 1 142 ? -3.242 -1.529 -13.344 1 96.25 142 ALA B C 1
ATOM 3561 O O . ALA B 1 142 ? -2.059 -1.192 -13.414 1 96.25 142 ALA B O 1
ATOM 3562 N N . ILE B 1 143 ? -3.629 -2.783 -13.461 1 92.88 143 ILE B N 1
ATOM 3563 C CA . ILE B 1 143 ? -2.672 -3.871 -13.641 1 92.88 143 ILE B CA 1
ATOM 3564 C C . ILE B 1 143 ? -1.992 -3.736 -15 1 92.88 143 ILE B C 1
ATOM 3566 O O . ILE B 1 143 ? -0.771 -3.875 -15.109 1 92.88 143 ILE B O 1
ATOM 3570 N N . ALA B 1 144 ? -2.777 -3.484 -16.031 1 90.44 144 ALA B N 1
ATOM 3571 C CA . ALA B 1 144 ? -2.229 -3.324 -17.375 1 90.44 144 ALA B CA 1
ATOM 3572 C C . ALA B 1 144 ? -1.183 -2.213 -17.406 1 90.44 144 ALA B C 1
ATOM 3574 O O . ALA B 1 144 ? -0.16 -2.338 -18.094 1 90.44 144 ALA B O 1
ATOM 3575 N N . ARG B 1 145 ? -1.46 -1.202 -16.672 1 92.75 145 ARG B N 1
ATOM 3576 C CA . ARG B 1 145 ? -0.537 -0.074 -16.594 1 92.75 145 ARG B CA 1
ATOM 3577 C C . ARG B 1 145 ? 0.7 -0.432 -15.781 1 92.75 145 ARG B C 1
ATOM 3579 O O . ARG B 1 145 ? 1.828 -0.191 -16.219 1 92.75 145 ARG B O 1
ATOM 3586 N N . MET B 1 146 ? 0.54 -1.032 -14.664 1 93.69 146 MET B N 1
ATOM 3587 C CA . MET B 1 146 ? 1.565 -1.221 -13.648 1 93.69 146 MET B CA 1
ATOM 3588 C C . MET B 1 146 ? 2.498 -2.367 -14.016 1 93.69 146 MET B C 1
ATOM 3590 O O . MET B 1 146 ? 3.715 -2.262 -13.852 1 93.69 146 MET B O 1
ATOM 3594 N N . VAL B 1 147 ? 1.872 -3.383 -14.445 1 88 147 VAL B N 1
ATOM 3595 C CA . VAL B 1 147 ? 2.654 -4.594 -14.688 1 88 147 VAL B CA 1
ATOM 3596 C C . VAL B 1 147 ? 3.195 -4.582 -16.109 1 88 147 VAL B C 1
ATOM 3598 O O . VAL B 1 147 ? 2.564 -5.121 -17.031 1 88 147 VAL B O 1
ATOM 3601 N N . GLN B 1 148 ? 4.18 -3.531 -16.219 1 74.94 148 GLN B N 1
ATOM 3602 C CA . GLN B 1 148 ? 4.859 -3.391 -17.516 1 74.94 148 GLN B CA 1
ATOM 3603 C C . GLN B 1 148 ? 6.352 -3.699 -17.375 1 74.94 148 GLN B C 1
ATOM 3605 O O . GLN B 1 148 ? 6.902 -3.664 -16.281 1 74.94 148 GLN B O 1
ATOM 3610 N N . GLY B 1 149 ? 7.082 -4.18 -18.375 1 61.28 149 GLY B N 1
ATOM 3611 C CA . GLY B 1 149 ? 8.531 -4.086 -18.453 1 61.28 149 GLY B CA 1
ATOM 3612 C C . GLY B 1 149 ? 9.242 -5.34 -17.969 1 61.28 149 GLY B C 1
ATOM 3613 O O . GLY B 1 149 ? 10.469 -5.383 -17.922 1 61.28 149 GLY B O 1
ATOM 3614 N N . GLY B 1 150 ? 8.617 -6.156 -17.562 1 73.62 150 GLY B N 1
ATOM 3615 C CA . GLY B 1 150 ? 9.336 -7.398 -17.312 1 73.62 150 GLY B CA 1
ATOM 3616 C C . GLY B 1 150 ? 9.719 -7.598 -15.859 1 73.62 150 GLY B C 1
ATOM 3617 O O . GLY B 1 150 ? 10.523 -6.848 -15.32 1 73.62 150 GLY B O 1
ATOM 3618 N N . ILE B 1 151 ? 9.219 -8.203 -15.055 1 86.25 151 ILE B N 1
ATOM 3619 C CA . ILE B 1 151 ? 9.539 -8.648 -13.703 1 86.25 151 ILE B CA 1
ATOM 3620 C C . ILE B 1 151 ? 10.281 -9.977 -13.758 1 86.25 151 ILE B C 1
ATOM 3622 O O . ILE B 1 151 ? 9.734 -10.984 -14.211 1 86.25 151 ILE B O 1
ATOM 3626 N N . PRO B 1 152 ? 11.547 -9.875 -13.352 1 89.06 152 PRO B N 1
ATOM 3627 C CA . PRO B 1 152 ? 12.297 -11.133 -13.414 1 89.06 152 PRO B CA 1
ATOM 3628 C C . PRO B 1 152 ? 11.773 -12.188 -12.438 1 89.06 152 PRO B C 1
ATOM 3630 O O . PRO B 1 152 ? 11.211 -11.844 -11.398 1 89.06 152 PRO B O 1
ATOM 3633 N N . PRO B 1 153 ? 11.984 -13.43 -12.805 1 93.81 153 PRO B N 1
ATOM 3634 C CA . PRO B 1 153 ? 11.641 -14.477 -11.844 1 93.81 153 PRO B CA 1
ATOM 3635 C C . PRO B 1 153 ? 12.484 -14.422 -10.578 1 93.81 153 PRO B C 1
ATOM 3637 O O . PRO B 1 153 ? 13.531 -13.773 -10.555 1 93.81 153 PRO B O 1
ATOM 3640 N N . PHE B 1 154 ? 12.016 -15.07 -9.531 1 93.69 154 PHE B N 1
ATOM 3641 C CA . PHE B 1 154 ? 12.82 -15.211 -8.32 1 93.69 154 PHE B CA 1
ATOM 3642 C C . PHE B 1 154 ? 14.117 -15.945 -8.609 1 93.69 154 PHE B C 1
ATOM 3644 O O . PHE B 1 154 ? 14.188 -16.75 -9.547 1 93.69 154 PHE B O 1
ATOM 3651 N N . PRO B 1 155 ? 15.117 -15.648 -7.797 1 92.31 155 PRO B N 1
ATOM 3652 C CA . PRO B 1 155 ? 16.344 -16.453 -7.91 1 92.31 155 PRO B CA 1
ATOM 3653 C C . PRO B 1 155 ? 16.078 -17.953 -7.805 1 92.31 155 PRO B C 1
ATOM 3655 O O . PRO B 1 155 ? 15.18 -18.375 -7.066 1 92.31 155 PRO B O 1
ATOM 3658 N N . TYR B 1 156 ? 16.75 -18.75 -8.617 1 96.19 156 TYR B N 1
ATOM 3659 C CA . TYR B 1 156 ? 16.734 -20.219 -8.625 1 96.19 156 TYR B CA 1
ATOM 3660 C C . TYR B 1 156 ? 15.594 -20.734 -9.477 1 96.19 156 TYR B C 1
ATOM 3662 O O . TYR B 1 156 ? 15.516 -21.938 -9.758 1 96.19 156 TYR B O 1
ATOM 3670 N N . VAL B 1 157 ? 14.719 -19.828 -9.969 1 97.31 157 VAL B N 1
ATOM 3671 C CA . VAL B 1 157 ? 13.602 -20.297 -10.781 1 97.31 157 VAL B CA 1
ATOM 3672 C C . VAL B 1 157 ? 14.125 -20.875 -12.094 1 97.31 157 VAL B C 1
ATOM 3674 O O . VAL B 1 157 ? 13.805 -22.016 -12.445 1 97.31 157 VAL B O 1
ATOM 3677 N N . LYS B 1 158 ? 14.945 -20.156 -12.75 1 96.44 158 LYS B N 1
ATOM 3678 C CA . LYS B 1 158 ? 15.43 -20.594 -14.055 1 96.44 158 LYS B CA 1
ATOM 3679 C C . LYS B 1 158 ? 16.234 -21.891 -13.938 1 96.44 158 LYS B C 1
ATOM 3681 O O . LYS B 1 158 ? 16.047 -22.812 -14.727 1 96.44 158 LYS B O 1
ATOM 3686 N N . GLU B 1 159 ? 17.078 -21.906 -12.961 1 97.19 159 GLU B N 1
ATOM 3687 C CA . GLU B 1 159 ? 17.875 -23.109 -12.719 1 97.19 159 GLU B CA 1
ATOM 3688 C C . GLU B 1 159 ? 17 -24.312 -12.398 1 97.19 159 GLU B C 1
ATOM 3690 O O . GLU B 1 159 ? 17.281 -25.422 -12.836 1 97.19 159 GLU B O 1
ATOM 3695 N N . SER B 1 160 ? 15.977 -24.109 -11.672 1 98.56 160 SER B N 1
ATOM 3696 C CA . SER B 1 160 ? 15.062 -25.172 -11.297 1 98.56 160 SER B CA 1
ATOM 3697 C C . SER B 1 160 ? 14.273 -25.672 -12.5 1 98.56 160 SER B C 1
ATOM 3699 O O . SER B 1 160 ? 14.07 -26.875 -12.664 1 98.56 160 SER B O 1
ATOM 3701 N N . LEU B 1 161 ? 13.852 -24.703 -13.305 1 98.31 161 LEU B N 1
ATOM 3702 C CA . LEU B 1 161 ? 13.109 -25.062 -14.5 1 98.31 161 LEU B CA 1
ATOM 3703 C C . LEU B 1 161 ? 13.969 -25.922 -15.438 1 98.31 161 LEU B C 1
ATOM 3705 O O . LEU B 1 161 ? 13.477 -26.875 -16.031 1 98.31 161 LEU B O 1
ATOM 3709 N N . ALA B 1 162 ? 15.203 -25.578 -15.539 1 97.31 162 ALA B N 1
ATOM 3710 C CA . ALA B 1 162 ? 16.125 -26.344 -16.375 1 97.31 162 ALA B CA 1
ATOM 3711 C C . ALA B 1 162 ? 16.281 -27.766 -15.844 1 97.31 162 ALA B C 1
ATOM 3713 O O . ALA B 1 162 ? 16.297 -28.719 -16.625 1 97.31 162 ALA B O 1
ATOM 3714 N N . LEU B 1 163 ? 16.375 -27.859 -14.586 1 97.69 163 LEU B N 1
ATOM 3715 C CA . LEU B 1 163 ? 16.484 -29.172 -13.953 1 97.69 163 LEU B CA 1
ATOM 3716 C C . LEU B 1 163 ? 15.227 -30 -14.148 1 97.69 163 LEU B C 1
ATOM 3718 O O . LEU B 1 163 ? 15.297 -31.203 -14.414 1 97.69 163 LEU B O 1
ATOM 3722 N N . MET B 1 164 ? 14.078 -29.391 -14.023 1 98.19 164 MET B N 1
ATOM 3723 C CA . MET B 1 164 ? 12.797 -30.062 -14.188 1 98.19 164 MET B CA 1
ATOM 3724 C C . MET B 1 164 ? 12.633 -30.594 -15.617 1 98.19 164 MET B C 1
ATOM 3726 O O . MET B 1 164 ? 12.086 -31.672 -15.828 1 98.19 164 MET B O 1
ATOM 3730 N N . GLN B 1 165 ? 13.148 -29.844 -16.516 1 95.62 165 GLN B N 1
ATOM 3731 C CA . GLN B 1 165 ? 12.969 -30.156 -17.922 1 95.62 165 GLN B CA 1
ATOM 3732 C C . GLN B 1 165 ? 13.617 -31.5 -18.281 1 95.62 165 GLN B C 1
ATOM 3734 O O . GLN B 1 165 ? 13.18 -32.188 -19.203 1 95.62 165 GLN B O 1
ATOM 3739 N N . GLU B 1 166 ? 14.523 -31.859 -17.531 1 95.31 166 GLU B N 1
ATOM 3740 C CA . GLU B 1 166 ? 15.242 -33.094 -17.797 1 95.31 166 GLU B CA 1
ATOM 3741 C C . GLU B 1 166 ? 14.367 -34.312 -17.531 1 95.31 166 GLU B C 1
ATOM 3743 O O . GLU B 1 166 ? 14.492 -35.344 -18.219 1 95.31 166 GLU B O 1
ATOM 3748 N N . LYS B 1 167 ? 13.422 -34.219 -16.641 1 97.56 167 LYS B N 1
ATOM 3749 C CA . LYS B 1 167 ? 12.758 -35.438 -16.188 1 97.56 167 LYS B CA 1
ATOM 3750 C C . LYS B 1 167 ? 11.242 -35.25 -16.156 1 97.56 167 LYS B C 1
ATOM 3752 O O . LYS B 1 167 ? 10.5 -36.25 -16.062 1 97.56 167 LYS B O 1
ATOM 3757 N N . ALA B 1 168 ? 10.812 -34 -16.312 1 97.81 168 ALA B N 1
ATOM 3758 C CA . ALA B 1 168 ? 9.398 -33.781 -16.047 1 97.81 168 ALA B CA 1
ATOM 3759 C C . ALA B 1 168 ? 8.75 -33 -17.188 1 97.81 168 ALA B C 1
ATOM 3761 O O . ALA B 1 168 ? 9.391 -32.125 -17.797 1 97.81 168 ALA B O 1
ATOM 3762 N N . ASP B 1 169 ? 7.539 -33.312 -17.5 1 96.62 169 ASP B N 1
ATOM 3763 C CA . ASP B 1 169 ? 6.656 -32.438 -18.234 1 96.62 169 ASP B CA 1
ATOM 3764 C C . ASP B 1 169 ? 6.082 -31.344 -17.328 1 96.62 169 ASP B C 1
ATOM 3766 O O . ASP B 1 169 ? 5.359 -31.641 -16.375 1 96.62 169 ASP B O 1
ATOM 3770 N N . THR B 1 170 ? 6.434 -30.109 -17.641 1 97.06 170 THR B N 1
ATOM 3771 C CA . THR B 1 170 ? 6.055 -29.016 -16.766 1 97.06 170 THR B CA 1
ATOM 3772 C C . THR B 1 170 ? 4.887 -28.234 -17.359 1 97.06 170 THR B C 1
ATOM 3774 O O . THR B 1 170 ? 4.887 -27.906 -18.547 1 97.06 170 THR B O 1
ATOM 3777 N N . LEU B 1 171 ? 3.869 -27.953 -16.547 1 96.62 171 LEU B N 1
ATOM 3778 C CA . LEU B 1 171 ? 2.689 -27.188 -16.922 1 96.62 171 LEU B CA 1
ATOM 3779 C C . LEU B 1 171 ? 2.547 -25.953 -16.047 1 96.62 171 LEU B C 1
ATOM 3781 O O . LEU B 1 171 ? 2.562 -26.047 -14.812 1 96.62 171 LEU B O 1
ATOM 3785 N N . VAL B 1 172 ? 2.451 -24.75 -16.641 1 97.38 172 VAL B N 1
ATOM 3786 C CA . VAL B 1 172 ? 2.07 -23.562 -15.898 1 97.38 172 VAL B CA 1
ATOM 3787 C C . VAL B 1 172 ? 0.574 -23.594 -15.594 1 97.38 172 VAL B C 1
ATOM 3789 O O . VAL B 1 172 ? -0.246 -23.766 -16.5 1 97.38 172 VAL B O 1
ATOM 3792 N N . 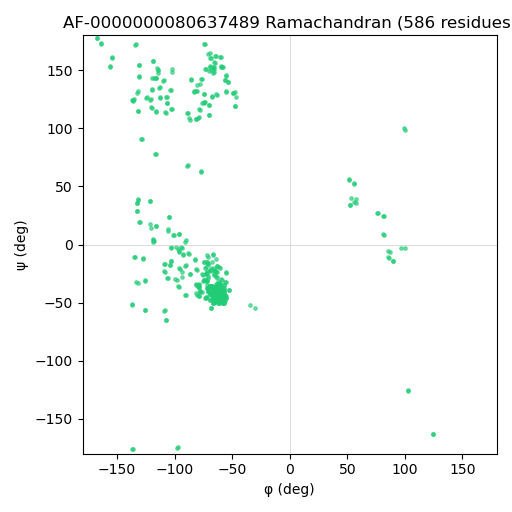VAL B 1 173 ? 0.297 -23.516 -14.328 1 96 173 VAL B N 1
ATOM 3793 C CA . VAL B 1 173 ? -1.074 -23.578 -13.836 1 96 173 VAL B CA 1
ATOM 3794 C C . VAL B 1 173 ? -1.438 -22.25 -13.164 1 96 173 VAL B C 1
ATOM 3796 O O . VAL B 1 173 ? -0.865 -21.891 -12.133 1 96 173 VAL B O 1
ATOM 3799 N N . SER B 1 174 ? -2.389 -21.516 -13.742 1 93.19 174 SER B N 1
ATOM 3800 C CA . SER B 1 174 ? -2.658 -20.188 -13.219 1 93.19 174 SER B CA 1
ATOM 3801 C C . SER B 1 174 ? -4.074 -19.734 -13.555 1 93.19 174 SER B C 1
ATOM 3803 O O . SER B 1 174 ? -4.684 -20.234 -14.508 1 93.19 174 SER B O 1
ATOM 3805 N N . GLN B 1 175 ? -4.594 -18.859 -12.727 1 86.31 175 GLN B N 1
ATOM 3806 C CA . GLN B 1 175 ? -5.898 -18.266 -13 1 86.31 175 GLN B CA 1
ATOM 3807 C C . GLN B 1 175 ? -5.762 -16.984 -13.797 1 86.31 175 GLN B C 1
ATOM 3809 O O . GLN B 1 175 ? -6.754 -16.297 -14.062 1 86.31 175 GLN B O 1
ATOM 3814 N N . THR B 1 176 ? -4.57 -16.609 -14.164 1 85.19 176 THR B N 1
ATOM 3815 C CA . THR B 1 176 ? -4.281 -15.477 -15.039 1 85.19 176 THR B CA 1
ATOM 3816 C C . THR B 1 176 ? -4.574 -15.828 -16.5 1 85.19 176 THR B C 1
ATOM 3818 O O . THR B 1 176 ? -4.348 -16.969 -16.922 1 85.19 176 THR B O 1
ATOM 3821 N N . PRO B 1 177 ? -5.102 -14.891 -17.281 1 82.31 177 PRO B N 1
ATOM 3822 C CA . PRO B 1 177 ? -5.363 -15.164 -18.688 1 82.31 177 PRO B CA 1
ATOM 3823 C C . PRO B 1 177 ? -4.121 -15.648 -19.438 1 82.31 177 PRO B C 1
ATOM 3825 O O . PRO B 1 177 ? -3.016 -15.164 -19.188 1 82.31 177 PRO B O 1
ATOM 3828 N N . PHE B 1 178 ? -4.285 -16.516 -20.375 1 88.75 178 PHE B N 1
ATOM 3829 C CA . PHE B 1 178 ? -3.213 -17.156 -21.125 1 88.75 178 PHE B CA 1
ATOM 3830 C C . PHE B 1 178 ? -2.305 -16.109 -21.781 1 88.75 178 PHE B C 1
ATOM 3832 O O . PHE B 1 178 ? -1.08 -16.203 -21.672 1 88.75 178 PHE B O 1
ATOM 3839 N N . GLU B 1 179 ? -2.883 -15.109 -22.375 1 85.12 179 GLU B N 1
ATOM 3840 C CA . GLU B 1 179 ? -2.098 -14.125 -23.109 1 85.12 179 GLU B CA 1
ATOM 3841 C C . GLU B 1 179 ? -1.117 -13.406 -22.188 1 85.12 179 GLU B C 1
ATOM 3843 O O . GLU B 1 179 ? 0.031 -13.164 -22.578 1 85.12 179 GLU B O 1
ATOM 3848 N N . ALA B 1 180 ? -1.552 -13.094 -21.031 1 83.5 180 ALA B N 1
ATOM 3849 C CA . ALA B 1 180 ? -0.689 -12.422 -20.062 1 83.5 180 ALA B CA 1
ATOM 3850 C C . ALA B 1 180 ? 0.425 -13.344 -19.578 1 83.5 180 ALA B C 1
ATOM 3852 O O . ALA B 1 180 ? 1.577 -12.922 -19.453 1 83.5 180 ALA B O 1
ATOM 3853 N N . LEU B 1 181 ? 0.099 -14.555 -19.391 1 90 181 LEU B N 1
ATOM 3854 C CA . LEU B 1 181 ? 1.078 -15.539 -18.938 1 90 181 LEU B CA 1
ATOM 3855 C C . LEU B 1 181 ? 2.145 -15.766 -20 1 90 181 LEU B C 1
ATOM 3857 O O . LEU B 1 181 ? 3.342 -15.742 -19.703 1 90 181 LEU B O 1
ATOM 3861 N N . GLU B 1 182 ? 1.634 -16.016 -21.203 1 90.62 182 GLU B N 1
ATOM 3862 C CA . GLU B 1 182 ? 2.555 -16.25 -22.297 1 90.62 182 GLU B CA 1
ATOM 3863 C C . GLU B 1 182 ? 3.521 -15.086 -22.484 1 90.62 182 GLU B C 1
ATOM 3865 O O . GLU B 1 182 ? 4.723 -15.297 -22.672 1 90.62 182 GLU B O 1
ATOM 3870 N N . ARG B 1 183 ? 3.006 -13.945 -22.422 1 87.06 183 ARG B N 1
ATOM 3871 C CA . ARG B 1 183 ? 3.842 -12.758 -22.562 1 87.06 183 ARG B CA 1
ATOM 3872 C C . ARG B 1 183 ? 4.887 -12.695 -21.453 1 87.06 183 ARG B C 1
ATOM 3874 O O . ARG B 1 183 ? 6.078 -12.531 -21.719 1 87.06 183 ARG B O 1
ATOM 3881 N N . GLU B 1 184 ? 4.5 -12.836 -20.234 1 87.56 184 GLU B N 1
ATOM 3882 C CA . GLU B 1 184 ? 5.387 -12.734 -19.078 1 87.56 184 GLU B CA 1
ATOM 3883 C C . GLU B 1 184 ? 6.48 -13.797 -19.109 1 87.56 184 GLU B C 1
ATOM 3885 O O . GLU B 1 184 ? 7.656 -13.492 -18.906 1 87.56 184 GLU B O 1
ATOM 3890 N N . TRP B 1 185 ? 6.113 -15.008 -19.406 1 92.81 185 TRP B N 1
ATOM 3891 C CA . TRP B 1 185 ? 7.059 -16.125 -19.406 1 92.81 185 TRP B CA 1
ATOM 3892 C C . TRP B 1 185 ? 8.016 -16.031 -20.594 1 92.81 185 TRP B C 1
ATOM 3894 O O . TRP B 1 185 ? 9.203 -16.344 -20.469 1 92.81 185 TRP B O 1
ATOM 3904 N N . THR B 1 186 ? 7.516 -15.539 -21.734 1 91.56 186 THR B N 1
ATOM 3905 C CA . THR B 1 186 ? 8.344 -15.391 -22.922 1 91.56 186 THR B CA 1
ATOM 3906 C C . THR B 1 186 ? 9.336 -14.242 -22.766 1 91.56 186 THR B C 1
ATOM 3908 O O . THR B 1 186 ? 10.516 -14.375 -23.078 1 91.56 186 THR B O 1
ATOM 3911 N N . GLU B 1 187 ? 8.852 -13.195 -22.297 1 87.56 187 GLU B N 1
ATOM 3912 C CA . GLU B 1 187 ? 9.703 -12.023 -22.094 1 87.56 187 GLU B CA 1
ATOM 3913 C C . GLU B 1 187 ? 10.852 -12.328 -21.141 1 87.56 187 GLU B C 1
ATOM 3915 O O . GLU B 1 187 ? 11.945 -11.773 -21.281 1 87.56 187 GLU B O 1
ATOM 3920 N N . GLN B 1 188 ? 10.625 -13.227 -20.234 1 90.88 188 GLN B N 1
ATOM 3921 C CA . GLN B 1 188 ? 11.641 -13.547 -19.25 1 90.88 188 GLN B CA 1
ATOM 3922 C C . GLN B 1 188 ? 12.484 -14.742 -19.688 1 90.88 188 GLN B C 1
ATOM 3924 O O . GLN B 1 188 ? 13.391 -15.172 -18.969 1 90.88 188 GLN B O 1
ATOM 3929 N N . GLY B 1 189 ? 12.117 -15.281 -20.812 1 91.56 189 GLY B N 1
ATOM 3930 C CA . GLY B 1 189 ? 12.922 -16.328 -21.406 1 91.56 189 GLY B CA 1
ATOM 3931 C C . GLY B 1 189 ? 12.758 -17.672 -20.719 1 91.56 189 GLY B C 1
ATOM 3932 O O . GLY B 1 189 ? 13.695 -18.484 -20.703 1 91.56 189 GLY B O 1
ATOM 3933 N N . ILE B 1 190 ? 11.594 -17.906 -20.094 1 94.81 190 ILE B N 1
ATOM 3934 C CA . ILE B 1 190 ? 11.484 -19.156 -19.359 1 94.81 190 ILE B CA 1
ATOM 3935 C C . ILE B 1 190 ? 10.359 -20 -19.938 1 94.81 190 ILE B C 1
ATOM 3937 O O . ILE B 1 190 ? 10.148 -21.141 -19.516 1 94.81 190 ILE B O 1
ATOM 3941 N N . SER B 1 191 ? 9.75 -19.516 -20.969 1 94.38 191 SER B N 1
ATOM 3942 C CA . SER B 1 191 ? 8.68 -20.281 -21.609 1 94.38 191 SER B CA 1
ATOM 3943 C C . SER B 1 191 ? 9.219 -21.562 -22.25 1 94.38 191 SER B C 1
ATOM 3945 O O . SER B 1 191 ? 8.508 -22.562 -22.359 1 94.38 191 SER B O 1
ATOM 3947 N N . GLN B 1 192 ? 10.461 -21.594 -22.609 1 93.75 192 GLN B N 1
ATOM 3948 C CA . GLN B 1 192 ? 11.078 -22.719 -23.297 1 93.75 192 GLN B CA 1
ATOM 3949 C C . GLN B 1 192 ? 11.25 -23.906 -22.359 1 93.75 192 GLN B C 1
ATOM 3951 O O . GLN B 1 192 ? 11.461 -25.047 -22.797 1 93.75 192 GLN B O 1
ATOM 3956 N N . TYR B 1 193 ? 11.133 -23.656 -21.109 1 95.19 193 TYR B N 1
ATOM 3957 C CA . TYR B 1 193 ? 11.406 -24.719 -20.141 1 95.19 193 TYR B CA 1
ATOM 3958 C C . TYR B 1 193 ? 10.133 -25.469 -19.781 1 95.19 193 TYR B C 1
ATOM 3960 O O . TYR B 1 193 ? 10.18 -26.484 -19.078 1 95.19 193 TYR B O 1
ATOM 3968 N N . VAL B 1 194 ? 8.977 -24.969 -20.234 1 95.38 194 VAL B N 1
ATOM 3969 C CA . VAL B 1 194 ? 7.727 -25.609 -19.859 1 95.38 194 VAL B CA 1
ATOM 3970 C C . VAL B 1 194 ? 7.047 -26.203 -21.094 1 95.38 194 VAL B C 1
ATOM 3972 O O . VAL B 1 194 ? 7.227 -25.688 -22.203 1 95.38 194 VAL B O 1
ATOM 3975 N N . LYS B 1 195 ? 6.344 -27.203 -20.891 1 94.25 195 LYS B N 1
ATOM 3976 C CA . LYS B 1 195 ? 5.691 -27.906 -22 1 94.25 195 LYS B CA 1
ATOM 3977 C C . LYS B 1 195 ? 4.449 -27.156 -22.469 1 94.25 195 LYS B C 1
ATOM 3979 O O . LYS B 1 195 ? 4.137 -27.156 -23.656 1 94.25 195 LYS B O 1
ATOM 3984 N N . ALA B 1 196 ? 3.736 -26.656 -21.5 1 94.94 196 ALA B N 1
ATOM 3985 C CA . ALA B 1 196 ? 2.52 -25.906 -21.844 1 94.94 196 ALA B CA 1
ATOM 3986 C C . ALA B 1 196 ? 2.172 -24.906 -20.75 1 94.94 196 ALA B C 1
ATOM 3988 O O . ALA B 1 196 ? 2.697 -24.969 -19.641 1 94.94 196 ALA B O 1
ATOM 3989 N N . ILE B 1 197 ? 1.346 -23.938 -21.125 1 95.31 197 ILE B N 1
ATOM 3990 C CA . ILE B 1 197 ? 0.813 -22.922 -20.219 1 95.31 197 ILE B CA 1
ATOM 3991 C C . ILE B 1 197 ? -0.711 -23 -20.203 1 95.31 197 ILE B C 1
ATOM 3993 O O . ILE B 1 197 ? -1.36 -22.891 -21.234 1 95.31 197 ILE B O 1
ATOM 3997 N N . ALA B 1 198 ? -1.23 -23.297 -19.016 1 93.81 198 ALA B N 1
ATOM 3998 C CA . ALA B 1 198 ? -2.68 -23.312 -18.844 1 93.81 198 ALA B CA 1
ATOM 3999 C C . ALA B 1 198 ? -3.158 -22.047 -18.125 1 93.81 198 ALA B C 1
ATOM 4001 O O . ALA B 1 198 ? -2.824 -21.828 -16.953 1 93.81 198 ALA B O 1
ATOM 4002 N N . GLY B 1 199 ? -3.949 -21.25 -18.797 1 90.06 199 GLY B N 1
ATOM 4003 C CA . GLY B 1 199 ? -4.535 -20.047 -18.25 1 90.06 199 GLY B CA 1
ATOM 4004 C C . GLY B 1 199 ? -5.957 -20.234 -17.75 1 90.06 199 GLY B C 1
ATOM 4005 O O . GLY B 1 199 ? -6.453 -21.375 -17.719 1 90.06 199 GLY B O 1
ATOM 4006 N N . GLN B 1 200 ? -6.543 -19.156 -17.359 1 83.56 200 GLN B N 1
ATOM 4007 C CA . GLN B 1 200 ? -7.863 -19.188 -16.734 1 83.56 200 GLN B CA 1
ATOM 4008 C C . GLN B 1 200 ? -8.914 -19.75 -17.688 1 83.56 200 GLN B C 1
ATOM 4010 O O . GLN B 1 200 ? -9.93 -20.297 -17.25 1 83.56 200 GLN B O 1
ATOM 4015 N N . GLU B 1 201 ? -8.656 -19.75 -18.938 1 82.25 201 GLU B N 1
ATOM 4016 C CA . GLU B 1 201 ? -9.609 -20.188 -19.953 1 82.25 201 GLU B CA 1
ATOM 4017 C C . GLU B 1 201 ? -9.836 -21.703 -19.891 1 82.25 201 GLU B C 1
ATOM 4019 O O . GLU B 1 201 ? -10.883 -22.203 -20.297 1 82.25 201 GLU B O 1
ATOM 4024 N N . VAL B 1 202 ? -8.906 -22.391 -19.328 1 84.81 202 VAL B N 1
ATOM 4025 C CA . VAL B 1 202 ? -8.992 -23.844 -19.234 1 84.81 202 VAL B CA 1
ATOM 4026 C C . VAL B 1 202 ? -9.875 -24.219 -18.047 1 84.81 202 VAL B C 1
ATOM 4028 O O . VAL B 1 202 ? -10.492 -25.297 -18.062 1 84.81 202 VAL B O 1
ATOM 4031 N N . GLY B 1 203 ? -10.039 -23.344 -17.125 1 83.06 203 GLY B N 1
ATOM 4032 C CA . GLY B 1 203 ? -10.781 -23.609 -15.898 1 83.06 203 GLY B CA 1
ATOM 4033 C C . GLY B 1 203 ? -9.969 -23.344 -14.648 1 83.06 203 GLY B C 1
ATOM 4034 O O . GLY B 1 203 ? -8.969 -22.609 -14.695 1 83.06 203 GLY B O 1
ATOM 4035 N N . ASN B 1 204 ? -10.5 -23.922 -13.547 1 88.19 204 ASN B N 1
ATOM 4036 C CA . ASN B 1 204 ? -9.742 -23.719 -12.312 1 88.19 204 ASN B CA 1
ATOM 4037 C C . ASN B 1 204 ? -8.484 -24.578 -12.289 1 88.19 204 ASN B C 1
ATOM 4039 O O . ASN B 1 204 ? -8.258 -25.391 -13.195 1 88.19 204 ASN B O 1
ATOM 4043 N N . LYS B 1 205 ? -7.648 -24.422 -11.359 1 94 205 LYS B N 1
ATOM 4044 C CA . LYS B 1 205 ? -6.328 -25.047 -11.32 1 94 205 LYS B CA 1
ATOM 4045 C C . LYS B 1 205 ? -6.445 -26.562 -11.234 1 94 205 LYS B C 1
ATOM 4047 O O . LYS B 1 205 ? -5.652 -27.281 -11.836 1 94 205 LYS B O 1
ATOM 4052 N N . ALA B 1 206 ? -7.43 -27.031 -10.484 1 94.69 206 ALA B N 1
ATOM 4053 C CA . ALA B 1 206 ? -7.641 -28.484 -10.398 1 94.69 206 ALA B CA 1
ATOM 4054 C C . ALA B 1 206 ? -7.93 -29.078 -11.773 1 94.69 206 ALA B C 1
ATOM 4056 O O . ALA B 1 206 ? -7.402 -30.141 -12.117 1 94.69 206 ALA B O 1
ATOM 4057 N N . ARG B 1 207 ? -8.68 -28.375 -12.516 1 91.75 207 ARG B N 1
ATOM 4058 C CA . ARG B 1 207 ? -9.031 -28.844 -13.859 1 91.75 207 ARG B CA 1
ATOM 4059 C C . ARG B 1 207 ? -7.82 -28.781 -14.789 1 91.75 207 ARG B C 1
ATOM 4061 O O . ARG B 1 207 ? -7.648 -29.641 -15.648 1 91.75 207 ARG B O 1
ATOM 4068 N N . GLN B 1 208 ? -7.062 -27.734 -14.648 1 93.5 208 GLN B N 1
ATOM 4069 C CA . GLN B 1 208 ? -5.859 -27.594 -15.461 1 93.5 208 GLN B CA 1
ATOM 4070 C C . GLN B 1 208 ? -4.918 -28.781 -15.258 1 93.5 208 GLN B C 1
ATOM 4072 O O . GLN B 1 208 ? -4.422 -29.359 -16.219 1 93.5 208 GLN B O 1
ATOM 4077 N N . ILE B 1 209 ? -4.734 -29.156 -14.016 1 96.06 209 ILE B N 1
ATOM 4078 C CA . ILE B 1 209 ? -3.842 -30.266 -13.688 1 96.06 209 ILE B CA 1
ATOM 4079 C C . ILE B 1 209 ? -4.457 -31.578 -14.164 1 96.06 209 ILE B C 1
ATOM 4081 O O . ILE B 1 209 ? -3.768 -32.406 -14.75 1 96.06 209 ILE B O 1
ATOM 4085 N N . ALA B 1 210 ? -5.734 -31.734 -13.992 1 93.94 210 ALA B N 1
ATOM 4086 C CA . ALA B 1 210 ? -6.43 -32.969 -14.383 1 93.94 210 ALA B CA 1
ATOM 4087 C C . ALA B 1 210 ? -6.281 -33.219 -15.875 1 93.94 210 ALA B C 1
ATOM 4089 O O . ALA B 1 210 ? -6.125 -34.375 -16.297 1 93.94 210 ALA B O 1
ATOM 4090 N N . ALA B 1 211 ? -6.34 -32.156 -16.562 1 89.56 211 ALA B N 1
ATOM 4091 C CA . ALA B 1 211 ? -6.246 -32.281 -18.016 1 89.56 211 ALA B CA 1
ATOM 4092 C C . ALA B 1 211 ? -4.883 -32.812 -18.438 1 89.56 211 ALA B C 1
ATOM 4094 O O . ALA B 1 211 ? -4.746 -33.406 -19.516 1 89.56 211 ALA B O 1
ATOM 4095 N N . ALA B 1 212 ? -3.93 -32.656 -17.625 1 91.5 212 ALA B N 1
ATOM 4096 C CA . ALA B 1 212 ? -2.561 -33.031 -17.969 1 91.5 212 ALA B CA 1
ATOM 4097 C C . ALA B 1 212 ? -2.211 -34.406 -17.406 1 91.5 212 ALA B C 1
ATOM 4099 O O . ALA B 1 212 ? -1.4 -35.156 -17.984 1 91.5 212 ALA B O 1
ATOM 4100 N N . VAL B 1 213 ? -2.799 -34.812 -16.266 1 89.25 213 VAL B N 1
ATOM 4101 C CA . VAL B 1 213 ? -2.244 -35.969 -15.547 1 89.25 213 VAL B CA 1
ATOM 4102 C C . VAL B 1 213 ? -3.178 -37.156 -15.68 1 89.25 213 VAL B C 1
ATOM 4104 O O . VAL B 1 213 ? -2.812 -38.281 -15.312 1 89.25 213 VAL B O 1
ATOM 4107 N N . ALA B 1 214 ? -4.344 -37.125 -15.922 1 71.81 214 ALA B N 1
ATOM 4108 C CA . ALA B 1 214 ? -5.406 -38.125 -15.844 1 71.81 214 ALA B CA 1
ATOM 4109 C C . ALA B 1 214 ? -4.859 -39.531 -16.078 1 71.81 214 ALA B C 1
ATOM 4111 O O . ALA B 1 214 ? -5.125 -40.438 -15.297 1 71.81 214 ALA B O 1
ATOM 4112 N N . ASP B 1 215 ? -4.234 -39.781 -17.078 1 68 215 ASP B N 1
ATOM 4113 C CA . ASP B 1 215 ? -3.887 -41.188 -17.25 1 68 215 ASP B CA 1
ATOM 4114 C C . ASP B 1 215 ? -2.414 -41.375 -17.609 1 68 215 ASP B C 1
ATOM 4116 O O . ASP B 1 215 ? -2.021 -42.375 -18.188 1 68 215 ASP B O 1
ATOM 4120 N N . HIS B 1 216 ? -1.687 -40.5 -16.922 1 84.5 216 HIS B N 1
ATOM 4121 C CA . HIS B 1 216 ? -0.365 -40.531 -17.531 1 84.5 216 HIS B CA 1
ATOM 4122 C C . HIS B 1 216 ? 0.732 -40.656 -16.484 1 84.5 216 HIS B C 1
ATOM 4124 O O . HIS B 1 216 ? 1.767 -41.281 -16.719 1 84.5 216 HIS B O 1
ATOM 4130 N N . TYR B 1 217 ? 0.635 -40.125 -15.32 1 94.69 217 TYR B N 1
ATOM 4131 C CA . TYR B 1 217 ? 1.679 -40.094 -14.305 1 94.69 217 TYR B CA 1
ATOM 4132 C C . TYR B 1 217 ? 1.192 -40.719 -13 1 94.69 217 TYR B C 1
ATOM 4134 O O . TYR B 1 217 ? 0.088 -40.438 -12.539 1 94.69 217 TYR B O 1
ATOM 4142 N N . PRO B 1 218 ? 1.946 -41.688 -12.484 1 94.44 218 PRO B N 1
ATOM 4143 C CA . PRO B 1 218 ? 1.554 -42.156 -11.156 1 94.44 218 PRO B CA 1
ATOM 4144 C C . PRO B 1 218 ? 1.55 -41.031 -10.117 1 94.44 218 PRO B C 1
ATOM 4146 O O . PRO B 1 218 ? 2.283 -40.031 -10.258 1 94.44 218 PRO B O 1
ATOM 4149 N N . PRO B 1 219 ? 0.753 -41.125 -9.086 1 94.88 219 PRO B N 1
ATOM 4150 C CA . PRO B 1 219 ? 0.611 -40.062 -8.078 1 94.88 219 PRO B CA 1
ATOM 4151 C C . PRO B 1 219 ? 1.952 -39.625 -7.5 1 94.88 219 PRO B C 1
ATOM 4153 O O . PRO B 1 219 ? 2.199 -38.438 -7.359 1 94.88 219 PRO B O 1
ATOM 4156 N N . SER B 1 220 ? 2.846 -40.531 -7.262 1 95.5 220 SER B N 1
ATOM 4157 C CA . SER B 1 220 ? 4.137 -40.188 -6.664 1 95.5 220 SER B CA 1
ATOM 4158 C C . SER B 1 220 ? 5.027 -39.438 -7.637 1 95.5 220 SER B C 1
ATOM 4160 O O . SER B 1 220 ? 6.059 -38.875 -7.242 1 95.5 220 SER B O 1
ATOM 4162 N N . HIS B 1 221 ? 4.59 -39.375 -8.93 1 97.56 221 HIS B N 1
ATOM 4163 C CA . HIS B 1 221 ? 5.352 -38.656 -9.961 1 97.56 221 HIS B CA 1
ATOM 4164 C C . HIS B 1 221 ? 4.691 -37.344 -10.328 1 97.56 221 HIS B C 1
ATOM 4166 O O . HIS B 1 221 ? 5.035 -36.75 -11.352 1 97.56 221 HIS B O 1
ATOM 4172 N N . ARG B 1 222 ? 3.697 -36.844 -9.523 1 98 222 ARG B N 1
ATOM 4173 C CA . ARG B 1 222 ? 3.008 -35.594 -9.742 1 98 222 ARG B CA 1
ATOM 4174 C C . ARG B 1 222 ? 3.352 -34.594 -8.641 1 98 222 ARG B C 1
ATOM 4176 O O . ARG B 1 222 ? 3.213 -34.875 -7.453 1 98 222 ARG B O 1
ATOM 4183 N N . LEU B 1 223 ? 3.82 -33.406 -9.047 1 98.62 223 LEU B N 1
ATOM 4184 C CA . LEU B 1 223 ? 4.152 -32.344 -8.094 1 98.62 223 LEU B CA 1
ATOM 4185 C C . LEU B 1 223 ? 3.529 -31.016 -8.523 1 98.62 223 LEU B C 1
ATOM 4187 O O . LEU B 1 223 ? 3.559 -30.656 -9.703 1 98.62 223 LEU B O 1
ATOM 4191 N N . MET B 1 224 ? 2.879 -30.344 -7.605 1 98.81 224 MET B N 1
ATOM 4192 C CA . MET B 1 224 ? 2.42 -28.969 -7.777 1 98.81 224 MET B CA 1
ATOM 4193 C C . MET B 1 224 ? 3.266 -28.016 -6.953 1 98.81 224 MET B C 1
ATOM 4195 O O . MET B 1 224 ? 3.49 -28.234 -5.762 1 98.81 224 MET B O 1
ATOM 4199 N N . ILE B 1 225 ? 3.795 -27 -7.582 1 98.88 225 ILE B N 1
ATOM 4200 C CA . ILE B 1 225 ? 4.531 -25.922 -6.93 1 98.88 225 ILE B CA 1
ATOM 4201 C C . ILE B 1 225 ? 3.684 -24.656 -6.91 1 98.88 225 ILE B C 1
ATOM 4203 O O . ILE B 1 225 ? 3.229 -24.188 -7.957 1 98.88 225 ILE B O 1
ATOM 4207 N N . GLY B 1 226 ? 3.398 -24.094 -5.754 1 98.5 226 GLY B N 1
ATOM 4208 C CA . GLY B 1 226 ? 2.559 -22.906 -5.688 1 98.5 226 GLY B CA 1
ATOM 4209 C C . GLY B 1 226 ? 2.66 -22.188 -4.359 1 98.5 226 GLY B C 1
ATOM 4210 O O . GLY B 1 226 ? 3.287 -22.672 -3.42 1 98.5 226 GLY B O 1
ATOM 4211 N N . ASP B 1 227 ? 2.037 -21 -4.262 1 98.06 227 ASP B N 1
ATOM 4212 C CA . ASP B 1 227 ? 2.186 -20.156 -3.08 1 98.06 227 ASP B CA 1
ATOM 4213 C C . ASP B 1 227 ? 0.841 -19.938 -2.391 1 98.06 227 ASP B C 1
ATOM 4215 O O . ASP B 1 227 ? 0.755 -19.188 -1.411 1 98.06 227 ASP B O 1
ATOM 4219 N N . ALA B 1 228 ? -0.188 -20.594 -2.873 1 97.38 228 ALA B N 1
ATOM 4220 C CA . ALA B 1 228 ? -1.517 -20.297 -2.342 1 97.38 228 ALA B CA 1
ATOM 4221 C C . ALA B 1 228 ? -2.252 -21.578 -1.961 1 97.38 228 ALA B C 1
ATOM 4223 O O . ALA B 1 228 ? -1.99 -22.641 -2.525 1 97.38 228 ALA B O 1
ATOM 4224 N N . PRO B 1 229 ? -3.203 -21.531 -1.021 1 97.31 229 PRO B N 1
ATOM 4225 C CA . PRO B 1 229 ? -4.012 -22.688 -0.646 1 97.31 229 PRO B CA 1
ATOM 4226 C C . PRO B 1 229 ? -4.742 -23.312 -1.836 1 97.31 229 PRO B C 1
ATOM 4228 O O . PRO B 1 229 ? -4.922 -24.531 -1.889 1 97.31 229 PRO B O 1
ATOM 4231 N N . GLY B 1 230 ? -5.086 -22.469 -2.75 1 96.12 230 GLY B N 1
ATOM 4232 C CA . GLY B 1 230 ? -5.719 -22.969 -3.955 1 96.12 230 GLY B CA 1
ATOM 4233 C C . GLY B 1 230 ? -4.828 -23.922 -4.742 1 96.12 230 GLY B C 1
ATOM 4234 O O . GLY B 1 230 ? -5.316 -24.844 -5.391 1 96.12 230 GLY B O 1
ATOM 4235 N N . ASP B 1 231 ? -3.543 -23.703 -4.707 1 98 231 ASP B N 1
ATOM 4236 C CA . ASP B 1 231 ? -2.592 -24.609 -5.348 1 98 231 ASP B CA 1
ATOM 4237 C C . ASP B 1 231 ? -2.553 -25.953 -4.641 1 98 231 ASP B C 1
ATOM 4239 O O . ASP B 1 231 ? -2.492 -27 -5.289 1 98 231 ASP B O 1
ATOM 4243 N N . LEU B 1 232 ? -2.557 -25.875 -3.326 1 98.25 232 LEU B N 1
ATOM 4244 C CA . LEU B 1 232 ? -2.572 -27.094 -2.525 1 98.25 232 LEU B CA 1
ATOM 4245 C C . LEU B 1 232 ? -3.844 -27.891 -2.783 1 98.25 232 LEU B C 1
ATOM 4247 O O . LEU B 1 232 ? -3.791 -29.109 -2.945 1 98.25 232 LEU B O 1
ATOM 4251 N N . GLU B 1 233 ? -4.93 -27.219 -2.805 1 97.5 233 GLU B N 1
ATOM 4252 C CA . GLU B 1 233 ? -6.203 -27.891 -3.068 1 97.5 233 GLU B CA 1
ATOM 4253 C C . GLU B 1 233 ? -6.207 -28.547 -4.445 1 97.5 233 GLU B C 1
ATOM 4255 O O . GLU B 1 233 ? -6.707 -29.6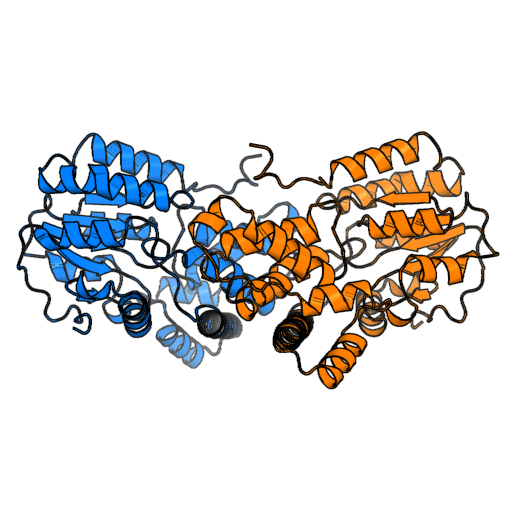56 -4.602 1 97.5 233 GLU B O 1
ATOM 4260 N N . ALA B 1 234 ? -5.684 -27.828 -5.395 1 97.19 234 ALA B N 1
ATOM 4261 C CA . ALA B 1 234 ? -5.598 -28.375 -6.746 1 97.19 234 ALA B CA 1
ATOM 4262 C C . ALA B 1 234 ? -4.699 -29.609 -6.781 1 97.19 234 ALA B C 1
ATOM 4264 O O . ALA B 1 234 ? -5.004 -30.594 -7.473 1 97.19 234 ALA B O 1
ATOM 4265 N N . ALA B 1 235 ? -3.588 -29.562 -6.066 1 98.06 235 ALA B N 1
ATOM 4266 C CA . ALA B 1 235 ? -2.689 -30.719 -5.961 1 98.06 235 ALA B CA 1
ATOM 4267 C C . ALA B 1 235 ? -3.412 -31.922 -5.367 1 98.06 235 ALA B C 1
ATOM 4269 O O . ALA B 1 235 ? -3.371 -33.031 -5.934 1 98.06 235 ALA B O 1
ATOM 4270 N N . ARG B 1 236 ? -4.129 -31.719 -4.316 1 97.69 236 ARG B N 1
ATOM 4271 C CA . ARG B 1 236 ? -4.844 -32.781 -3.627 1 97.69 236 ARG B CA 1
ATOM 4272 C C . ARG B 1 236 ? -5.926 -33.406 -4.52 1 97.69 236 ARG B C 1
ATOM 4274 O O . ARG B 1 236 ? -6.086 -34.625 -4.57 1 97.69 236 ARG B O 1
ATOM 4281 N N . ALA B 1 237 ? -6.586 -32.531 -5.211 1 96.94 237 ALA B N 1
ATOM 4282 C CA . ALA B 1 237 ? -7.664 -32.969 -6.098 1 96.94 237 ALA B CA 1
ATOM 4283 C C . ALA B 1 237 ? -7.125 -33.875 -7.207 1 96.94 237 ALA B C 1
ATOM 4285 O O . ALA B 1 237 ? -7.887 -34.625 -7.848 1 96.94 237 ALA B O 1
ATOM 4286 N N . ASN B 1 238 ? -5.828 -33.844 -7.457 1 97.19 238 ASN B N 1
ATOM 4287 C CA . ASN B 1 238 ? -5.234 -34.594 -8.547 1 97.19 238 ASN B CA 1
ATOM 4288 C C . ASN B 1 238 ? -4.176 -35.594 -8.039 1 97.19 238 ASN B C 1
ATOM 4290 O O . ASN B 1 238 ? -3.314 -36.031 -8.805 1 97.19 238 ASN B O 1
ATOM 4294 N N . ASP B 1 239 ? -4.215 -35.812 -6.723 1 96.25 239 ASP B N 1
ATOM 4295 C CA . ASP B 1 239 ? -3.311 -36.781 -6.07 1 96.25 239 ASP B CA 1
ATOM 4296 C C . ASP B 1 239 ? -1.853 -36.406 -6.367 1 96.25 239 ASP B C 1
ATOM 4298 O O . ASP B 1 239 ? -1.058 -37.312 -6.707 1 96.25 239 ASP B O 1
ATOM 4302 N N . ALA B 1 240 ? -1.554 -35.156 -6.367 1 97.81 240 ALA B N 1
ATOM 4303 C CA . ALA B 1 240 ? -0.192 -34.688 -6.578 1 97.81 240 ALA B CA 1
ATOM 4304 C C . ALA B 1 240 ? 0.452 -34.281 -5.262 1 97.81 240 ALA B C 1
ATOM 4306 O O . ALA B 1 240 ? -0.242 -33.875 -4.324 1 97.81 240 ALA B O 1
ATOM 4307 N N . LEU B 1 241 ? 1.742 -34.406 -5.172 1 98.5 241 LEU B N 1
ATOM 4308 C CA . LEU B 1 241 ? 2.514 -33.812 -4.09 1 98.5 241 LEU B CA 1
ATOM 4309 C C . LEU B 1 241 ? 2.564 -32.312 -4.238 1 98.5 241 LEU B C 1
ATOM 4311 O O . LEU B 1 241 ? 2.207 -31.766 -5.289 1 98.5 241 LEU B O 1
ATOM 4315 N N . PHE B 1 242 ? 2.951 -31.625 -3.117 1 98.81 242 PHE B N 1
ATOM 4316 C CA . PHE B 1 242 ? 2.891 -30.172 -3.141 1 98.81 242 PHE B CA 1
ATOM 4317 C C . PHE B 1 242 ? 4.156 -29.562 -2.545 1 98.81 242 PHE B C 1
ATOM 4319 O O . PHE B 1 242 ? 4.562 -29.922 -1.438 1 98.81 242 PHE B O 1
ATOM 4326 N N . PHE B 1 243 ? 4.805 -28.719 -3.266 1 98.88 243 PHE B N 1
ATOM 4327 C CA . PHE B 1 243 ? 5.891 -27.891 -2.744 1 98.88 243 PHE B CA 1
ATOM 4328 C C . PHE B 1 243 ? 5.461 -26.438 -2.637 1 98.88 243 PHE B C 1
ATOM 4330 O O . PHE B 1 243 ? 5.273 -25.766 -3.652 1 98.88 243 PHE B O 1
ATOM 4337 N N . PRO B 1 244 ? 5.367 -25.906 -1.44 1 98.81 244 PRO B N 1
ATOM 4338 C CA . PRO B 1 244 ? 4.895 -24.531 -1.244 1 98.81 244 PRO B CA 1
ATOM 4339 C C . PRO B 1 244 ? 6 -23.5 -1.441 1 98.81 244 PRO B C 1
ATOM 4341 O O . PRO B 1 244 ? 7.117 -23.672 -0.949 1 98.81 244 PRO B O 1
ATOM 4344 N N . ILE B 1 245 ? 5.719 -22.5 -2.205 1 98.56 245 ILE B N 1
ATOM 4345 C CA . ILE B 1 245 ? 6.484 -21.25 -2.164 1 98.56 245 ILE B CA 1
ATOM 4346 C C . ILE B 1 245 ? 5.914 -20.328 -1.089 1 98.56 245 ILE B C 1
ATOM 4348 O O . ILE B 1 245 ? 4.836 -19.766 -1.262 1 98.56 245 ILE B O 1
ATOM 4352 N N . ILE B 1 246 ? 6.648 -20.234 -0.05 1 97.88 246 ILE B N 1
ATOM 4353 C CA . ILE B 1 246 ? 6.145 -19.547 1.138 1 97.88 246 ILE B CA 1
ATOM 4354 C C . ILE B 1 246 ? 6.156 -18.031 0.912 1 97.88 246 ILE B C 1
ATOM 4356 O O . ILE B 1 246 ? 7.211 -17.453 0.67 1 97.88 246 ILE B O 1
ATOM 4360 N N . PRO B 1 247 ? 4.984 -17.406 1.029 1 95.5 247 PRO B N 1
ATOM 4361 C CA . PRO B 1 247 ? 4.953 -15.953 0.88 1 95.5 247 PRO B CA 1
ATOM 4362 C C . PRO B 1 247 ? 5.906 -15.242 1.84 1 95.5 247 PRO B C 1
ATOM 4364 O O . PRO B 1 247 ? 5.938 -15.555 3.033 1 95.5 247 PRO B O 1
ATOM 4367 N N . GLY B 1 248 ? 6.703 -14.32 1.324 1 91.88 248 GLY B N 1
ATOM 4368 C CA . GLY B 1 248 ? 7.695 -13.617 2.123 1 91.88 248 GLY B CA 1
ATOM 4369 C C . GLY B 1 248 ? 9.047 -14.32 2.146 1 91.88 248 GLY B C 1
ATOM 4370 O O . GLY B 1 248 ? 10.047 -13.727 2.562 1 91.88 248 GLY B O 1
ATOM 4371 N N . GLN B 1 249 ? 9.078 -15.547 1.723 1 95.19 249 GLN B N 1
ATOM 4372 C CA . GLN B 1 249 ? 10.297 -16.344 1.668 1 95.19 249 GLN B CA 1
ATOM 4373 C C . GLN B 1 249 ? 10.43 -17.047 0.322 1 95.19 249 GLN B C 1
ATOM 4375 O O . GLN B 1 249 ? 10.789 -18.234 0.266 1 95.19 249 GLN B O 1
ATOM 4380 N N . GLU B 1 250 ? 10.008 -16.406 -0.696 1 95.75 250 GLU B N 1
ATOM 4381 C CA . GLU B 1 250 ? 9.969 -17.031 -2.014 1 95.75 250 GLU B CA 1
ATOM 4382 C C . GLU B 1 250 ? 11.359 -17.469 -2.459 1 95.75 250 GLU B C 1
ATOM 4384 O O . GLU B 1 250 ? 11.547 -18.594 -2.916 1 95.75 250 GLU B O 1
ATOM 4389 N N . GLU B 1 251 ? 12.32 -16.594 -2.283 1 93.5 251 GLU B N 1
ATOM 4390 C CA . GLU B 1 251 ? 13.688 -16.906 -2.705 1 93.5 251 GLU B CA 1
ATOM 4391 C C . GLU B 1 251 ? 14.219 -18.141 -1.972 1 93.5 251 GLU B C 1
ATOM 4393 O O . GLU B 1 251 ? 14.797 -19.031 -2.59 1 93.5 251 GLU B O 1
ATOM 4398 N N . ALA B 1 252 ? 14.016 -18.141 -0.697 1 96.25 252 ALA B N 1
ATOM 4399 C CA . ALA B 1 252 ? 14.461 -19.281 0.104 1 96.25 252 ALA B CA 1
ATOM 4400 C C . ALA B 1 252 ? 13.727 -20.562 -0.3 1 96.25 252 ALA B C 1
ATOM 4402 O O . ALA B 1 252 ? 14.312 -21.641 -0.291 1 96.25 252 ALA B O 1
ATOM 4403 N N . SER B 1 253 ? 12.461 -20.453 -0.613 1 98.44 253 SER B N 1
ATOM 4404 C CA . SER B 1 253 ? 11.672 -21.609 -1.054 1 98.44 253 SER B CA 1
ATOM 4405 C C . SER B 1 253 ? 12.219 -22.188 -2.355 1 98.44 253 SER B C 1
ATOM 4407 O O . SER B 1 253 ? 12.383 -23.406 -2.486 1 98.44 253 SER B O 1
ATOM 4409 N N . TRP B 1 254 ? 12.531 -21.312 -3.291 1 98.12 254 TRP B N 1
ATOM 4410 C CA . TRP B 1 254 ? 13.055 -21.766 -4.574 1 98.12 254 TRP B CA 1
ATOM 4411 C C . TRP B 1 254 ? 14.445 -22.375 -4.418 1 98.12 254 TRP B C 1
ATOM 4413 O O . TRP B 1 254 ? 14.781 -23.344 -5.086 1 98.12 254 TRP B O 1
ATOM 4423 N N . GLU B 1 255 ? 15.211 -21.781 -3.555 1 98.12 255 GLU B N 1
ATOM 4424 C CA . GLU B 1 255 ? 16.516 -22.359 -3.271 1 98.12 255 GLU B CA 1
ATOM 4425 C C . GLU B 1 255 ? 16.391 -23.781 -2.719 1 98.12 255 GLU B C 1
ATOM 4427 O O . GLU B 1 255 ? 17.094 -24.688 -3.156 1 98.12 255 GLU B O 1
ATOM 4432 N N . GLU B 1 256 ? 15.539 -23.953 -1.786 1 98.69 256 GLU B N 1
ATOM 4433 C CA . GLU B 1 256 ? 15.305 -25.266 -1.211 1 98.69 256 GLU B CA 1
ATOM 4434 C C . GLU B 1 256 ? 14.812 -26.25 -2.266 1 98.69 256 GLU B C 1
ATOM 4436 O O . GLU B 1 256 ? 15.227 -27.406 -2.291 1 98.69 256 GLU B O 1
ATOM 4441 N N . LEU B 1 257 ? 13.898 -25.828 -3.098 1 98.75 257 LEU B N 1
ATOM 4442 C CA . LEU B 1 257 ? 13.391 -26.688 -4.156 1 98.75 257 LEU B CA 1
ATOM 4443 C C . LEU B 1 257 ? 14.516 -27.141 -5.082 1 98.75 257 LEU B C 1
ATOM 4445 O O . LEU B 1 257 ? 14.617 -28.312 -5.422 1 98.75 257 LEU B O 1
ATOM 4449 N N . HIS B 1 258 ? 15.367 -26.219 -5.438 1 98.62 258 HIS B N 1
ATOM 4450 C CA . HIS B 1 258 ? 16.453 -26.484 -6.379 1 98.62 258 HIS B CA 1
ATOM 4451 C C . HIS B 1 258 ? 17.5 -27.406 -5.773 1 98.62 258 HIS B C 1
ATOM 4453 O O . HIS B 1 258 ? 17.953 -28.359 -6.422 1 98.62 258 HIS B O 1
ATOM 4459 N N . ARG B 1 259 ? 17.812 -27.156 -4.57 1 98.38 259 ARG B N 1
ATOM 4460 C CA . ARG B 1 259 ? 18.953 -27.828 -3.953 1 98.38 259 ARG B CA 1
ATOM 4461 C C . ARG B 1 259 ? 18.531 -29.172 -3.355 1 98.38 259 ARG B C 1
ATOM 4463 O O . ARG B 1 259 ? 19.328 -30.094 -3.258 1 98.38 259 ARG B O 1
ATOM 4470 N N . GLU B 1 260 ? 17.234 -29.234 -3.021 1 98.69 260 GLU B N 1
ATOM 4471 C CA . GLU B 1 260 ? 16.828 -30.438 -2.285 1 98.69 260 GLU B CA 1
ATOM 4472 C C . GLU B 1 260 ? 15.508 -30.984 -2.805 1 98.69 260 GLU B C 1
ATOM 4474 O O . GLU B 1 260 ? 15.406 -32.156 -3.119 1 98.69 260 GLU B O 1
ATOM 4479 N N . GLY B 1 261 ? 14.508 -30.234 -2.918 1 98.75 261 GLY B N 1
ATOM 4480 C CA . GLY B 1 261 ? 13.148 -30.641 -3.207 1 98.75 261 GLY B CA 1
ATOM 4481 C C . GLY B 1 261 ? 13.023 -31.438 -4.496 1 98.75 261 GLY B C 1
ATOM 4482 O O . GLY B 1 261 ? 12.43 -32.531 -4.516 1 98.75 261 GLY B O 1
ATOM 4483 N N . LEU B 1 262 ? 13.617 -30.906 -5.543 1 98.62 262 LEU B N 1
ATOM 4484 C CA . LEU B 1 262 ? 13.531 -31.578 -6.836 1 98.62 262 LEU B CA 1
ATOM 4485 C C . LEU B 1 262 ? 14.25 -32.906 -6.805 1 98.62 262 LEU B C 1
ATOM 4487 O O . LEU B 1 262 ? 13.758 -33.906 -7.363 1 98.62 262 LEU B O 1
ATOM 4491 N N . HIS B 1 263 ? 15.398 -32.969 -6.172 1 98.44 263 HIS B N 1
ATOM 4492 C CA . HIS B 1 263 ? 16.141 -34.219 -6.07 1 98.44 263 HIS B CA 1
ATOM 4493 C C . HIS B 1 263 ? 15.352 -35.25 -5.301 1 98.44 263 HIS B C 1
ATOM 4495 O O . HIS B 1 263 ? 15.266 -36.406 -5.723 1 98.44 263 HIS B O 1
ATOM 4501 N N . ARG B 1 264 ? 14.781 -34.844 -4.246 1 98.62 264 ARG B N 1
ATOM 4502 C CA . ARG B 1 264 ? 13.961 -35.781 -3.461 1 98.62 264 ARG B CA 1
ATOM 4503 C C . ARG B 1 264 ? 12.766 -36.25 -4.266 1 98.62 264 ARG B C 1
ATOM 4505 O O . ARG B 1 264 ? 12.375 -37.438 -4.168 1 98.62 264 ARG B O 1
ATOM 4512 N N . PHE B 1 265 ? 12.195 -35.406 -5.031 1 98.62 265 PHE B N 1
ATOM 4513 C CA . PHE B 1 265 ? 11.031 -35.75 -5.84 1 98.62 265 PHE B CA 1
ATOM 4514 C C . PHE B 1 265 ? 11.398 -36.781 -6.898 1 98.62 265 PHE B C 1
ATOM 4516 O O . PHE B 1 265 ? 10.742 -37.844 -7.008 1 98.62 265 PHE B O 1
ATOM 4523 N N . PHE B 1 266 ? 12.477 -36.594 -7.602 1 98.25 266 PHE B N 1
ATOM 4524 C CA . PHE B 1 266 ? 12.875 -37.469 -8.703 1 98.25 266 PHE B CA 1
ATOM 4525 C C . PHE B 1 266 ? 13.398 -38.812 -8.172 1 98.25 266 PHE B C 1
ATOM 4527 O O . PHE B 1 266 ? 13.391 -39.812 -8.891 1 98.25 266 PHE B O 1
ATOM 4534 N N . GLU B 1 267 ? 13.797 -38.781 -6.898 1 97.75 267 GLU B N 1
ATOM 4535 C CA . GLU B 1 267 ? 14.352 -40 -6.309 1 97.75 267 GLU B CA 1
ATOM 4536 C C . GLU B 1 267 ? 13.297 -40.781 -5.512 1 97.75 267 GLU B C 1
ATOM 4538 O O . GLU B 1 267 ? 13.586 -41.812 -4.906 1 97.75 267 GLU B O 1
ATOM 4543 N N . GLY B 1 268 ? 12.117 -40.219 -5.422 1 97.12 268 GLY B N 1
ATOM 4544 C CA . GLY B 1 268 ? 11.039 -40.906 -4.73 1 97.12 268 GLY B CA 1
ATOM 4545 C C . GLY B 1 268 ? 11.094 -40.75 -3.223 1 97.12 268 GLY B C 1
ATOM 4546 O O . GLY B 1 268 ? 10.547 -41.562 -2.482 1 97.12 268 GLY B O 1
ATOM 4547 N N . ARG B 1 269 ? 11.742 -39.656 -2.805 1 97.88 269 ARG B N 1
ATOM 4548 C CA . ARG B 1 269 ? 11.93 -39.438 -1.374 1 97.88 269 ARG B CA 1
ATOM 4549 C C . ARG B 1 269 ? 11.211 -38.188 -0.918 1 97.88 269 ARG B C 1
ATOM 4551 O O . ARG B 1 269 ? 11.508 -37.625 0.147 1 97.88 269 ARG B O 1
ATOM 4558 N N . PHE B 1 270 ? 10.289 -37.688 -1.759 1 98.38 270 PHE B N 1
ATOM 4559 C CA . PHE B 1 270 ? 9.602 -36.438 -1.464 1 98.38 270 PHE B CA 1
ATOM 4560 C C . PHE B 1 270 ? 8.461 -36.688 -0.48 1 98.38 270 PHE B C 1
ATOM 4562 O O . PHE B 1 270 ? 8.305 -35.938 0.484 1 98.38 270 PHE B O 1
ATOM 4569 N N . GLU B 1 271 ? 7.699 -37.719 -0.657 1 96.88 271 GLU B N 1
ATOM 4570 C CA . GLU B 1 271 ? 6.543 -38.062 0.165 1 96.88 271 GLU B CA 1
ATOM 4571 C C . GLU B 1 271 ? 6.969 -38.469 1.567 1 96.88 271 GLU B C 1
ATOM 4573 O O . GLU B 1 271 ? 8.047 -39.062 1.749 1 96.88 271 GLU B O 1
ATOM 4578 N N . GLY B 1 272 ? 6.117 -38.219 2.555 1 96.56 272 GLY B N 1
ATOM 4579 C CA . GLY B 1 272 ? 6.43 -38.594 3.932 1 96.56 272 GLY B CA 1
ATOM 4580 C C . GLY B 1 272 ? 6.871 -37.406 4.766 1 96.56 272 GLY B C 1
ATOM 4581 O O . GLY B 1 272 ? 6.199 -36.375 4.793 1 96.56 272 GLY B O 1
ATOM 4582 N N . ALA B 1 273 ? 8.016 -37.562 5.352 1 97.56 273 ALA B N 1
ATOM 4583 C CA . ALA B 1 273 ? 8.453 -36.562 6.344 1 97.56 273 ALA B CA 1
ATOM 4584 C C . ALA B 1 273 ? 8.789 -35.25 5.688 1 97.56 273 ALA B C 1
ATOM 4586 O O . ALA B 1 273 ? 8.508 -34.188 6.246 1 97.56 273 ALA B O 1
ATOM 4587 N N . TYR B 1 274 ? 9.359 -35.312 4.547 1 98.06 274 TYR B N 1
ATOM 4588 C CA . TYR B 1 274 ? 9.758 -34.062 3.869 1 98.06 274 TYR B CA 1
ATOM 4589 C C . TYR B 1 274 ? 8.531 -33.25 3.469 1 98.06 274 TYR B C 1
ATOM 4591 O O . TYR B 1 274 ? 8.445 -32.062 3.777 1 98.06 274 TYR B O 1
ATOM 4599 N N . GLN B 1 275 ? 7.586 -33.844 2.877 1 97.62 275 GLN B N 1
ATOM 4600 C CA . GLN B 1 275 ? 6.359 -33.156 2.479 1 97.62 275 GLN B CA 1
ATOM 4601 C C . GLN B 1 275 ? 5.586 -32.656 3.695 1 97.62 275 GLN B C 1
ATOM 4603 O O . GLN B 1 275 ? 4.992 -31.578 3.664 1 97.62 275 GLN B O 1
ATOM 4608 N N . ASP B 1 276 ? 5.609 -33.469 4.711 1 98.12 276 ASP B N 1
ATOM 4609 C CA . ASP B 1 276 ? 4.887 -33.094 5.922 1 98.12 276 ASP B CA 1
ATOM 4610 C C . ASP B 1 276 ? 5.449 -31.812 6.52 1 98.12 276 ASP B C 1
ATOM 4612 O O . ASP B 1 276 ? 4.695 -30.938 6.949 1 98.12 276 ASP B O 1
ATOM 4616 N N . ARG B 1 277 ? 6.727 -31.688 6.516 1 98.19 277 ARG B N 1
ATOM 4617 C CA . ARG B 1 277 ? 7.379 -30.5 7.043 1 98.19 277 ARG B CA 1
ATOM 4618 C C . ARG B 1 277 ? 7.078 -29.281 6.172 1 98.19 277 ARG B C 1
ATOM 4620 O O . ARG B 1 277 ? 6.871 -28.188 6.688 1 98.19 277 ARG B O 1
ATOM 4627 N N . LEU B 1 278 ? 7.07 -29.469 4.875 1 98.31 278 LEU B N 1
ATOM 4628 C CA . LEU B 1 278 ? 6.746 -28.391 3.943 1 98.31 278 LEU B CA 1
ATOM 4629 C C . LEU B 1 278 ? 5.328 -27.891 4.172 1 98.31 278 LEU B C 1
ATOM 4631 O O . LEU B 1 278 ? 5.102 -26.672 4.23 1 98.31 278 LEU B O 1
ATOM 4635 N N . LEU B 1 279 ? 4.422 -28.812 4.367 1 98.06 279 LEU B N 1
ATOM 4636 C CA . LEU B 1 279 ? 3.018 -28.469 4.547 1 98.06 279 LEU B CA 1
ATOM 4637 C C . LEU B 1 279 ? 2.799 -27.766 5.879 1 98.06 279 LEU B C 1
ATOM 4639 O O . LEU B 1 279 ? 2.008 -26.812 5.957 1 98.06 279 LEU B O 1
ATOM 4643 N N . GLU B 1 280 ? 3.512 -28.156 6.848 1 98 280 GLU B N 1
ATOM 4644 C CA . GLU B 1 280 ? 3.428 -27.5 8.148 1 98 280 GLU B CA 1
ATOM 4645 C C . GLU B 1 280 ? 3.912 -26.062 8.07 1 98 280 GLU B C 1
ATOM 4647 O O . GLU B 1 280 ? 3.285 -25.156 8.625 1 98 280 GLU B O 1
ATOM 4652 N N . ARG B 1 281 ? 5.012 -25.844 7.441 1 98 281 ARG B N 1
ATOM 4653 C CA . ARG B 1 281 ? 5.547 -24.5 7.262 1 98 281 ARG B CA 1
ATOM 4654 C C . ARG B 1 281 ? 4.57 -23.625 6.48 1 98 281 ARG B C 1
ATOM 4656 O O . ARG B 1 281 ? 4.387 -22.453 6.805 1 98 281 ARG B O 1
ATOM 4663 N N . PHE B 1 282 ? 3.99 -24.266 5.508 1 97.94 282 PHE B N 1
ATOM 4664 C CA . PHE B 1 282 ? 3.029 -23.547 4.68 1 97.94 282 PHE B CA 1
ATOM 4665 C C . PHE B 1 282 ? 1.812 -23.125 5.496 1 97.94 282 PHE B C 1
ATOM 4667 O O . PHE B 1 282 ? 1.394 -21.969 5.449 1 97.94 282 PHE B O 1
ATOM 4674 N N . GLU B 1 283 ? 1.307 -24 6.238 1 96.25 283 GLU B N 1
ATOM 4675 C CA . GLU B 1 283 ? 0.136 -23.75 7.07 1 96.25 283 GLU B CA 1
ATOM 4676 C C . GLU B 1 283 ? 0.425 -22.672 8.109 1 96.25 283 GLU B C 1
ATOM 4678 O O . GLU B 1 283 ? -0.423 -21.812 8.383 1 96.25 283 GLU B O 1
ATOM 4683 N N . ARG B 1 284 ? 1.561 -22.625 8.648 1 96.44 284 ARG B N 1
ATOM 4684 C CA . ARG B 1 284 ? 1.948 -21.656 9.672 1 96.44 284 ARG B CA 1
ATOM 4685 C C . ARG B 1 284 ? 2.127 -20.266 9.07 1 96.44 284 ARG B C 1
ATOM 4687 O O . ARG B 1 284 ? 1.95 -19.25 9.766 1 96.44 284 ARG B O 1
ATOM 4694 N N . SER B 1 285 ? 2.418 -20.25 7.812 1 97.38 285 SER B N 1
ATOM 4695 C CA . SER B 1 285 ? 2.732 -18.969 7.168 1 97.38 285 SER B CA 1
ATOM 4696 C C . SER B 1 285 ? 1.465 -18.219 6.777 1 97.38 285 SER B C 1
ATOM 4698 O O . SER B 1 285 ? 1.511 -17.031 6.488 1 97.38 285 SER B O 1
ATOM 4700 N N . LEU B 1 286 ? 0.309 -18.875 6.812 1 97.69 286 LEU B N 1
ATOM 4701 C CA . LEU B 1 286 ? -0.948 -18.266 6.395 1 97.69 286 LEU B CA 1
ATOM 4702 C C . LEU B 1 286 ? -2.023 -18.453 7.461 1 97.69 286 LEU B C 1
ATOM 4704 O O . LEU B 1 286 ? -2.809 -19.406 7.398 1 97.69 286 LEU B O 1
ATOM 4708 N N . PRO B 1 287 ? -2.096 -17.5 8.336 1 96.25 287 PRO B N 1
ATOM 4709 C CA . PRO B 1 287 ? -3.086 -17.625 9.406 1 96.25 287 PRO B CA 1
ATOM 4710 C C . PRO B 1 287 ? -4.52 -17.484 8.906 1 96.25 287 PRO B C 1
ATOM 4712 O O . PRO B 1 287 ? -4.758 -16.859 7.867 1 96.25 287 PRO B O 1
ATOM 4715 N N . SER B 1 288 ? -5.434 -18.109 9.633 1 95.12 288 SER B N 1
ATOM 4716 C CA . SER B 1 288 ? -6.852 -18 9.297 1 95.12 288 SER B CA 1
ATOM 4717 C C . SER B 1 288 ? -7.508 -16.828 10.016 1 95.12 288 SER B C 1
ATOM 4719 O O . SER B 1 288 ? -8.57 -16.359 9.609 1 95.12 288 SER B O 1
ATOM 4721 N N . THR B 1 289 ? -6.844 -16.312 11.086 1 95.19 289 THR B N 1
ATOM 4722 C CA . THR B 1 289 ? -7.395 -15.219 11.891 1 95.19 289 THR B CA 1
ATOM 4723 C C . THR B 1 289 ? -6.559 -13.953 11.734 1 95.19 289 THR B C 1
ATOM 4725 O O . THR B 1 289 ? -5.328 -14 11.805 1 95.19 289 THR B O 1
ATOM 4728 N N . PRO B 1 290 ? -7.262 -12.891 11.562 1 95.38 290 PRO B N 1
ATOM 4729 C CA . PRO B 1 290 ? -6.516 -11.641 11.438 1 95.38 290 PRO B CA 1
ATOM 4730 C C . PRO B 1 290 ? -5.785 -11.258 12.727 1 95.38 290 PRO B C 1
ATOM 4732 O O . PRO B 1 290 ? -6.254 -11.57 13.82 1 95.38 290 PRO B O 1
ATOM 4735 N N . PRO B 1 291 ? -4.691 -10.555 12.617 1 91.56 291 PRO B N 1
ATOM 4736 C CA . PRO B 1 291 ? -3.9 -10.195 13.797 1 91.56 291 PRO B CA 1
ATOM 4737 C C . PRO B 1 291 ? -4.621 -9.211 14.711 1 91.56 291 PRO B C 1
ATOM 4739 O O . PRO B 1 291 ? -4.293 -9.102 15.891 1 91.56 291 PRO B O 1
ATOM 4742 N N . TRP B 1 292 ? -5.59 -8.453 14.266 1 90.12 292 TRP B N 1
ATOM 4743 C CA . TRP B 1 292 ? -6.25 -7.453 15.094 1 90.12 292 TRP B CA 1
ATOM 4744 C C . TRP B 1 292 ? -7.406 -8.07 15.875 1 90.12 292 TRP B C 1
ATOM 4746 O O . TRP B 1 292 ? -8.023 -7.402 16.703 1 90.12 292 TRP B O 1
ATOM 4756 N N . GLU B 1 293 ? -7.73 -9.297 15.578 1 83.12 293 GLU B N 1
ATOM 4757 C CA . GLU B 1 293 ? -8.734 -10 16.375 1 83.12 293 GLU B CA 1
ATOM 4758 C C . GLU B 1 293 ? -8.094 -10.812 17.484 1 83.12 293 GLU B C 1
ATOM 4760 O O . GLU B 1 293 ? -8.781 -11.266 18.406 1 83.12 293 GLU B O 1
ATOM 4765 N N . ALA B 1 294 ? -6.824 -11.234 17.422 1 63.97 294 ALA B N 1
ATOM 4766 C CA . ALA B 1 294 ? -6.148 -12.039 18.438 1 63.97 294 ALA B CA 1
ATOM 4767 C C . ALA B 1 294 ? -5.945 -11.25 19.719 1 63.97 294 ALA B C 1
ATOM 4769 O O . ALA B 1 294 ? -5.809 -11.828 20.797 1 63.97 294 ALA B O 1
ATOM 4770 N N . THR B 1 295 ? -6.051 -9.93 19.844 1 48.81 295 THR B N 1
ATOM 4771 C CA . THR B 1 295 ? -5.844 -9.195 21.094 1 48.81 295 THR B CA 1
ATOM 4772 C C . THR B 1 295 ? -7.145 -9.094 21.875 1 48.81 295 THR B C 1
ATOM 4774 O O . THR B 1 295 ? -8.211 -8.852 21.312 1 48.81 295 THR B O 1
#

InterPro domains:
  IPR023214 HAD superfamily [G3DSA:3.40.50.1000] (136-271)
  IPR036412 HAD-like superfamily [SSF56784] (103-259)

Solvent-accessible surface area (backbone atoms only — not comparable to full-atom values): 31307 Å² total; per-residue (Å²): 116,80,59,35,60,54,92,73,58,66,87,84,44,72,26,36,34,38,31,33,43,74,47,47,40,26,72,43,44,61,47,43,42,58,54,18,43,41,37,34,50,29,48,68,59,64,29,57,74,40,34,71,50,49,44,50,34,43,44,36,42,48,65,49,18,60,44,17,72,51,58,68,73,60,43,51,54,52,28,53,53,48,38,66,67,30,74,72,41,45,76,68,60,70,77,71,81,84,50,62,66,51,54,55,46,62,73,70,49,88,67,86,48,70,70,53,48,51,52,50,34,71,73,62,67,41,68,64,45,47,52,51,48,53,32,52,51,48,27,53,52,40,38,62,63,51,72,57,87,71,59,63,60,44,62,46,44,68,62,35,37,57,58,42,47,75,46,26,42,27,34,37,39,34,78,52,50,45,70,61,49,53,50,55,33,47,76,65,66,51,28,76,48,35,62,21,45,37,18,32,87,72,38,57,56,41,51,48,51,42,71,61,38,74,88,70,46,60,49,85,32,26,36,27,35,22,52,32,54,63,43,50,52,23,16,56,75,60,50,26,40,66,48,61,26,39,81,94,38,44,49,61,32,32,43,45,33,56,76,42,48,52,56,28,41,79,68,69,55,33,73,60,71,57,36,50,52,47,50,49,53,45,54,69,64,25,40,86,66,61,78,84,68,75,112,116,80,61,34,60,55,90,72,59,67,86,82,44,72,26,38,32,38,30,34,44,74,44,46,41,25,71,43,45,62,46,42,42,58,54,17,43,41,36,32,49,30,48,68,59,64,30,57,74,39,34,71,50,50,46,51,35,42,46,37,44,49,64,49,19,59,46,17,72,51,56,68,73,60,43,50,54,52,28,52,53,49,40,66,66,30,74,72,41,45,76,67,60,71,77,73,82,84,51,60,67,51,53,54,46,62,72,70,48,88,67,88,46,70,69,52,48,50,53,50,34,72,72,64,67,40,69,63,46,47,51,51,49,52,32,51,50,48,27,53,52,38,39,62,64,50,70,57,88,70,60,63,60,43,63,44,45,68,64,34,37,56,58,42,47,75,46,27,43,27,33,37,40,34,77,52,51,45,69,60,49,54,49,55,32,47,77,66,68,51,29,75,47,34,62,20,45,35,18,31,85,72,37,57,55,41,51,48,50,42,72,60,39,75,88,69,45,59,47,84,33,27,37,26,37,22,52,32,53,63,44,52,52,22,15,56,76,60,51,25,40,64,48,60,25,38,81,94,39,44,50,60,32,31,42,44,34,54,76,42,47,51,58,28,41,81,68,69,55,33,72,60,70,58,36,50,52,46,50,49,55,44,53,68,66,26,43,87,66,61,79,83,67,76,110

pLDDT: mean 93.49, std 8.06, range [39.38, 98.88]

Radius of gyration: 27.27 Å; Cα contacts (8 Å, |Δi|>4): 971; chains: 2; bounding box: 52×83×62 Å

Nearest PDB structures (foldseek):
  2ah5-assembly1_A  TM=6.053E-01  e=2.280E-04  Streptococcus pneumoniae TIGR4
  3u26-assembly1_A  TM=5.174E-01  e=2.539E-04  Pyrococcus horikoshii
  2pke-assembly1_A  TM=5.137E-01  e=1.331E-04  Xanthomonas campestris pv. campestris
  3qnm-assembly1_A  TM=5.274E-01  e=6.338E-04  Bacteroides thetaiotaomicron
  2pke-assembly1_B  TM=5.252E-01  e=7.860E-04  Xanthomonas campestris pv. campestris

Foldseek 3Di:
DQFAALPPQDDDFAFAEEEEPDLFFFVCQCVLQVQFLLVLLCVLQVVVLPSVLLSQLLCLQQPFAQNHPPDVLVSSQSSLVCLCVQPVSVVVPDDGDPCVVSVVCVVPDQQDDLVVLVVSCVVPVDPSSVSVNVSVVRSVVSCVVRVDDAGETAPLSQVLLQVCLVGYAYEYFYQAAPVVVSVRCVVNPNSVSHNHYYYNVQPHRLSSVCSNPVPNHDLLRAEYEEAHNSSVVSCVSNSHQYQHCHRVCNNVSSVCCNVPVVVCSVVSNCPDPNSVVRVVVSNVRHHNDRPSVVD/DQFAALPPQDDDFAFAEEEEPDLFFFVCQCVLQVQFQLVLLCVLQVVVLPSVLLSQLLCLQQPFAQNHPPDSLVSSQSSLVCLCVQPVSVVVPDDGDPCVVSVVCVVPDQQDDLVVLVVSCVVPVDPSSVSVNVSVVSSVVSCVVRVDDAGETAPLSQVLLQVCLVGYAYEYFYQAAPVVVSVRCVVNPNSVSHNHYYYNVQPHRLSSVCSNPVPNHDLLRAEYEEAHNSSVVSCVSNSHQYQHCHRVCNNVSSVCCNVPVVVCSVVSNCPDPNSVVRVVVSNVRHHNDRPSVVD